Protein AF-0000000076350032 (afdb_homodimer)

Foldseek 3Di:
DPAFPFQEEEEDWWFKEKEWEDADPDDDPDDDDDTPDIDMDTFTLSLLLQVQLVQQPTRYEYEYEAEPDPGSVVRVVVCVVSVRHYDYDYDPQHGWYWYWYAHQQQDIDIDTGLSDDLQAADDCVVCVVNLLRYQEYEYELSNRHLPCLVVNVVSPHAYEYELEADLLDPVSSLSRLQRHQEYEYACVNQVVPVLVSQCCSQVRHNYQKYKHQYPQQAIWIDGPPDDDIDGDGAFDAPARFGHQASLQSQLVNQLVVCVVVVDDNVLSSLLSRHQSSPQRRDPDHNPDGQYNVRSVVSSVVRVVVVVD/DPAFPFQEEEEDWWFKEKEWEDADPDDDPDDDDDTPDIDMDTFTLSLLLQVQLVQQPTRYEYEYEAEPDPGSVVRVVVCVVSVRHYDYDYDPQHGWYWYWYAHQQQDIDIDTGLSDDLQAADDCVVCVVNLLRYQEYEYELSNRHLPCLVVNVVSPHAYEYELEADLLDPVSSLSRLQRHQEYEYACVNQVVPVLVSQVCSVVRHNYQKYKHQYPQQAIWIDGPPDDDIDGDGAFDAPARFGHQASLQSQLVNQLVVCVVVVDDNVLSSLLSRHQSSPQRRDPDHNPDGQYNVRSVVSSVVRVVVVVD

Organism: Streptomyces venezuelae (NCBI:txid54571)

Solvent-accessible surface area (backbone atoms only — not comparable to full-atom values): 31261 Å² total; per-residue (Å²): 127,81,75,57,73,20,53,31,31,31,34,29,34,56,30,35,29,36,44,38,52,38,87,48,96,59,74,70,83,77,50,57,44,82,36,60,73,65,49,77,31,59,21,51,60,26,40,28,32,41,50,30,35,40,43,50,67,42,46,44,37,36,38,35,66,32,11,91,44,74,64,27,50,50,42,54,52,50,31,61,74,71,66,51,51,68,49,69,46,77,32,96,68,42,50,25,37,31,42,31,42,29,20,74,78,14,50,62,38,31,44,32,13,67,62,63,60,82,81,45,61,66,52,64,86,67,49,46,73,57,54,72,25,25,49,27,36,37,44,35,83,71,44,35,57,69,81,45,58,64,57,37,56,73,72,67,35,50,35,30,37,53,52,42,66,47,60,76,67,56,63,76,54,47,54,55,42,34,69,19,38,33,34,34,30,32,34,82,50,24,64,96,43,42,71,61,43,53,47,47,35,40,74,75,23,60,18,50,32,36,37,29,41,41,69,85,66,12,31,35,38,36,44,63,89,58,91,59,76,42,77,42,74,43,49,81,53,92,51,68,57,46,17,45,49,48,15,66,27,26,18,53,32,35,20,48,56,36,44,75,71,65,49,56,68,70,57,14,49,47,36,8,32,46,37,15,31,57,27,13,42,33,70,58,40,65,71,59,71,68,31,48,70,55,46,56,52,50,44,53,53,52,56,52,58,72,75,99,126,83,76,58,72,19,54,31,32,31,35,28,34,55,29,36,31,36,41,39,52,39,88,49,95,58,74,69,82,76,52,56,44,81,35,58,73,65,49,76,31,62,21,51,62,27,41,30,32,41,50,30,35,40,43,50,68,42,47,44,38,35,39,34,67,31,10,91,45,73,64,26,50,52,42,53,52,50,30,61,74,71,67,51,50,69,49,70,46,77,32,96,68,42,50,26,37,31,42,32,42,29,21,77,78,15,50,62,38,32,44,33,13,67,60,63,60,82,81,45,60,67,53,65,85,66,50,46,73,56,55,73,25,25,48,28,36,37,44,36,82,71,43,37,56,69,81,44,58,65,57,38,57,73,72,67,36,50,35,30,36,54,52,44,65,45,61,77,66,55,63,75,54,46,56,54,43,34,71,17,38,33,35,34,31,32,34,82,50,24,63,96,42,42,72,61,44,54,48,47,36,40,73,74,24,60,20,50,32,37,38,30,39,40,70,86,64,12,31,36,39,36,45,63,90,58,93,60,76,43,78,42,75,44,51,80,54,93,51,68,58,45,18,46,50,49,15,67,28,27,19,52,33,35,20,48,54,34,43,75,71,67,50,55,67,70,58,14,49,46,36,9,32,47,36,16,31,56,28,12,41,34,71,58,40,67,72,59,70,67,31,49,70,54,47,56,52,49,44,54,52,52,54,52,58,70,76,99

InterPro domains:
  IPR011611 Carbohydrate kinase PfkB [PF00294] (48-149)
  IPR011611 Carbohydrate kinase PfkB [PF00294] (190-287)
  IPR029056 Ribokinase-like [G3DSA:3.40.1190.20] (3-293)
  IPR029056 Ribokinase-like [SSF53613] (6-289)
  IPR050306 PfkB Carbohydrate Kinase [PTHR43085] (48-288)

Sequence (616 aa):
MSEPEYDVLVVGGAGVDTIVRVEALQLPPGDSVFVPPVYDYVAHTGNGVALGWHALGLSTKFIDFLGDDAQGRSVLDAYAERGLDFSHVVSPHGTPRGVNLVDPQGRRFSFYDGRHPADLRLPRDFYLPYLERARHVHLSITGVNRDMYDDIRRLGATCSTDLHDWDGHNPHHRTYALASDHVFLSAAAIHDRLDEVLHSVLDEGRARLVVATDGADGCHVLVRGDTKVRHFPAARPERPVVDSNGAGDAFVTAFLHSLFEGRPVEECVLAGSVSGAFACGSAGTHTEFIDLPGLRGACVRASAAATGMSEPEYDVLVVGGAGVDTIVRVEALQLPPGDSVFVPPVYDYVAHTGNGVALGWHALGLSTKFIDFLGDDAQGRSVLDAYAERGLDFSHVVSPHGTPRGVNLVDPQGRRFSFYDGRHPADLRLPRDFYLPYLERARHVHLSITGVNRDMYDDIRRLGATCSTDLHDWDGHNPHHRTYALASDHVFLSAAAIHDRLDEVLHSVLDEGRARLVVATDGADGCHVLVRGDTKVRHFPAARPERPVVDSNGAGDAFVTAFLHSLFEGRPVEECVLAGSVSGAFACGSAGTHTEFIDLPGLRGACVRASAAATG

Nearest PDB structures (foldseek):
  6wb7-assembly2_C  TM=9.678E-01  e=1.049E-37  Actinoplanes sp. SE50/110
  6wb4-assembly1_A  TM=9.325E-01  e=7.424E-37  uncultured bacterium
  7agk-assembly2_B  TM=8.472E-01  e=4.800E-22  Escherichia coli K-12
  7vva-assembly1_A  TM=8.141E-01  e=5.981E-18  Escherichia coli
  3ry7-assembly1_A-2  TM=7.702E-01  e=6.346E-18  Staphylococcus aureus subsp. aureus COL

Secondary structure (DSSP, 8-state):
----SEEEEEES--EEEEEEE-SSSSPPSSSEEE-SPPEEEEESHHHHHHHHHHHTT--EEEEEEEESSHHHHHHHHHHHHHT-EEEEEEETT---EEEEEE-TTS-EEEEEE--S-TT----HHHHHHHHTTEEEEEE-TTSTTGGGHHHHHHHT-EEEEE-TT--S--HHHHHHHHH-SEEEEEGGGTGGGHHHHHHHHHHHS--SEEEEE-GGG-EEEEETT-SSPEEEPPPPPSS-----TTHHHHHHHHHHHHHHTT--HHHHHHHHHHHHHHHTTSSSSSS----HHHHHHHHHHHHHHHH-/----SEEEEEES--EEEEEEE-SSSSPPSSSEEE-SPPEEEEESHHHHHHHHHHHTT--EEEEEEEESSHHHHHHHHHHHHHT-EEEEEEETT---EEEEEE-TTS-EEEEEE--S-TT----HHHHHHHHTTEEEEEE-TTSTTGGGHHHHHHHT-EEEEE-TT--S--HHHHHHHHH-SEEEEEGGGTGGGHHHHHHHHHHHS--SEEEEE-GGG-EEEEETT-SSPEEEPPPPPSS-----TTHHHHHHHHHHHHHHTT--HHHHHHHHHHHHHHHTTSSSSSS----HHHHHHHHHHHHHHHH-

Structure (mmCIF, N/CA/C/O backbone):
data_AF-0000000076350032-model_v1
#
loop_
_entity.id
_entity.type
_entity.pdbx_description
1 polymer 'Carbohydrate kinase family protein'
#
loop_
_atom_site.group_PDB
_atom_site.id
_atom_site.type_symbol
_atom_site.label_atom_id
_atom_site.label_alt_id
_atom_site.label_comp_id
_atom_site.label_asym_id
_atom_site.label_entity_id
_atom_site.label_seq_id
_atom_site.pdbx_PDB_ins_code
_atom_site.Cartn_x
_atom_site.Cartn_y
_atom_site.Cartn_z
_atom_site.occupancy
_atom_site.B_iso_or_equiv
_atom_site.auth_seq_id
_atom_site.auth_comp_id
_atom_site.auth_asym_id
_atom_site.auth_atom_id
_atom_site.pdbx_PDB_model_num
ATOM 1 N N . MET A 1 1 ? -3.062 47.875 -1.278 1 42.97 1 MET A N 1
ATOM 2 C CA . MET A 1 1 ? -2.68 46.469 -1.348 1 42.97 1 MET A CA 1
ATOM 3 C C . MET A 1 1 ? -3.879 45.594 -1.698 1 42.97 1 MET A C 1
ATOM 5 O O . MET A 1 1 ? -4.969 45.781 -1.156 1 42.97 1 MET A O 1
ATOM 9 N N . SER A 1 2 ? -3.977 45.094 -2.951 1 55.66 2 SER A N 1
ATOM 10 C CA . SER A 1 2 ? -5.16 44.375 -3.414 1 55.66 2 SER A CA 1
ATOM 11 C C . SER A 1 2 ? -5.641 43.375 -2.373 1 55.66 2 SER A C 1
ATOM 13 O O . SER A 1 2 ? -4.844 42.875 -1.574 1 55.66 2 SER A O 1
ATOM 15 N N . GLU A 1 3 ? -6.875 43.406 -1.961 1 71.69 3 GLU A N 1
ATOM 16 C CA . GLU A 1 3 ? -7.527 42.531 -0.976 1 71.69 3 GLU A CA 1
ATOM 17 C C . GLU A 1 3 ? -7.152 41.062 -1.181 1 71.69 3 GLU A C 1
ATOM 19 O O . GLU A 1 3 ? -7.129 40.594 -2.312 1 71.69 3 GLU A O 1
ATOM 24 N N . PRO A 1 4 ? -6.605 40.438 -0.121 1 85.62 4 PRO A N 1
ATOM 25 C CA . PRO A 1 4 ? -6.25 39.031 -0.249 1 85.62 4 PRO A CA 1
ATOM 26 C C . PRO A 1 4 ? -7.383 38.188 -0.827 1 85.62 4 PRO A C 1
ATOM 28 O O . PRO A 1 4 ? -8.547 38.375 -0.465 1 85.62 4 PRO A O 1
ATOM 31 N N . GLU A 1 5 ? -7.035 37.531 -1.809 1 90.62 5 GLU A N 1
ATOM 32 C CA . GLU A 1 5 ? -7.973 36.594 -2.461 1 90.62 5 GLU A CA 1
ATOM 33 C C . GLU A 1 5 ? -8.164 35.344 -1.643 1 90.62 5 GLU A C 1
ATOM 35 O O . GLU A 1 5 ? -9.25 34.75 -1.619 1 90.62 5 GLU A O 1
ATOM 40 N N . TYR A 1 6 ? -7.141 34.906 -0.943 1 97.5 6 TYR A N 1
ATOM 41 C CA . TYR A 1 6 ? -7.172 33.688 -0.174 1 97.5 6 TYR A CA 1
ATOM 42 C C . TYR A 1 6 ? -7.062 33.969 1.319 1 97.5 6 TYR A C 1
ATOM 44 O O . TYR A 1 6 ? -6.203 34.719 1.752 1 97.5 6 TYR A O 1
ATOM 52 N N . ASP A 1 7 ? -7.941 33.344 2.029 1 98.19 7 ASP A N 1
ATOM 53 C CA . ASP A 1 7 ? -7.758 33.344 3.477 1 98.19 7 ASP A CA 1
ATOM 54 C C . ASP A 1 7 ? -6.488 32.594 3.877 1 98.19 7 ASP A C 1
ATOM 56 O O . ASP A 1 7 ? -5.738 33.062 4.742 1 98.19 7 ASP A O 1
ATOM 60 N N . VAL A 1 8 ? -6.32 31.469 3.195 1 98.62 8 VAL A N 1
ATOM 61 C CA . VAL A 1 8 ? -5.176 30.641 3.566 1 98.62 8 VAL A CA 1
ATOM 62 C C . VAL A 1 8 ? -4.527 30.062 2.311 1 98.62 8 VAL A C 1
ATOM 64 O O . VAL A 1 8 ? -5.219 29.703 1.352 1 98.62 8 VAL A O 1
ATOM 67 N N . LEU A 1 9 ? -3.234 30.016 2.307 1 98.88 9 LEU A N 1
ATOM 68 C CA . LEU A 1 9 ? -2.393 29.297 1.36 1 98.88 9 LEU A CA 1
ATOM 69 C C . LEU A 1 9 ? -1.697 28.125 2.041 1 98.88 9 LEU A C 1
ATOM 71 O O . LEU A 1 9 ? -0.958 28.312 3.01 1 98.88 9 LEU A O 1
ATOM 75 N N . VAL A 1 10 ? -2 26.922 1.599 1 98.94 10 VAL A N 1
ATOM 76 C CA . VAL A 1 10 ? -1.334 25.719 2.092 1 98.94 10 VAL A CA 1
ATOM 77 C C . VAL A 1 10 ? -0.227 25.312 1.125 1 98.94 10 VAL A C 1
ATOM 79 O O . VAL A 1 10 ? -0.437 25.281 -0.09 1 98.94 10 VAL A O 1
ATOM 82 N N . VAL A 1 11 ? 0.962 25.031 1.682 1 98.94 11 VAL A N 1
ATOM 83 C CA . VAL A 1 11 ? 2.092 24.734 0.804 1 98.94 11 VAL A CA 1
ATOM 84 C C . VAL A 1 11 ? 2.73 23.406 1.201 1 98.94 11 VAL A C 1
ATOM 86 O O . VAL A 1 11 ? 3.291 23.281 2.293 1 98.94 11 VAL A O 1
ATOM 89 N N . GLY A 1 12 ? 2.648 22.469 0.311 1 98.56 12 GLY A N 1
ATOM 90 C CA . GLY A 1 12 ? 3.279 21.172 0.505 1 98.56 12 GLY A CA 1
ATOM 91 C C . GLY A 1 12 ? 2.389 20.172 1.224 1 98.56 12 GLY A C 1
ATOM 92 O O . GLY A 1 12 ? 1.468 20.562 1.943 1 98.56 12 GLY A O 1
ATOM 93 N N . GLY A 1 13 ? 2.699 18.844 1.032 1 98 13 GLY A N 1
ATOM 94 C CA . GLY A 1 13 ? 2.051 17.781 1.8 1 98 13 GLY A CA 1
ATOM 95 C C . GLY A 1 13 ? 0.917 17.109 1.051 1 98 13 GLY A C 1
ATOM 96 O O . GLY A 1 13 ? -0.113 16.781 1.642 1 98 13 GLY A O 1
ATOM 97 N N . ALA A 1 14 ? 1.017 17.078 -0.246 1 98.12 14 ALA A N 1
ATOM 98 C CA . ALA A 1 14 ? 0.085 16.297 -1.049 1 98.12 14 ALA A CA 1
ATOM 99 C C . ALA A 1 14 ? 0.644 14.906 -1.33 1 98.12 14 ALA A C 1
ATOM 101 O O . ALA A 1 14 ? 1.842 14.75 -1.579 1 98.12 14 ALA A O 1
ATOM 102 N N . GLY A 1 15 ? -0.193 13.938 -1.262 1 97.75 15 GLY A N 1
ATOM 103 C CA . GLY A 1 15 ? 0.206 12.57 -1.568 1 97.75 15 GLY A CA 1
ATOM 104 C C . GLY A 1 15 ? -0.932 11.57 -1.451 1 97.75 15 GLY A C 1
ATOM 105 O O . GLY A 1 15 ? -2.1 11.961 -1.383 1 97.75 15 GLY A O 1
ATOM 106 N N . VAL A 1 16 ? -0.601 10.336 -1.539 1 97.31 16 VAL A N 1
ATOM 107 C CA . VAL A 1 16 ? -1.582 9.258 -1.495 1 97.31 16 VAL A CA 1
ATOM 108 C C . VAL A 1 16 ? -1.171 8.227 -0.445 1 97.31 16 VAL A C 1
ATOM 110 O O . VAL A 1 16 ? -0.004 7.832 -0.375 1 97.31 16 VAL A O 1
ATOM 113 N N . ASP A 1 17 ? -2.115 7.863 0.375 1 96.12 17 ASP A N 1
ATOM 114 C CA . ASP A 1 17 ? -1.909 6.812 1.369 1 96.12 17 ASP A CA 1
ATOM 115 C C . ASP A 1 17 ? -2.619 5.523 0.963 1 96.12 17 ASP A C 1
ATOM 117 O O . ASP A 1 17 ? -3.748 5.559 0.469 1 96.12 17 ASP A O 1
ATOM 121 N N . THR A 1 18 ? -1.939 4.453 1.062 1 96.81 18 THR A N 1
ATOM 122 C CA . THR A 1 18 ? -2.549 3.129 1.051 1 96.81 18 THR A CA 1
ATOM 123 C C . THR A 1 18 ? -2.793 2.633 2.473 1 96.81 18 THR A C 1
ATOM 125 O O . THR A 1 18 ? -1.854 2.516 3.266 1 96.81 18 THR A O 1
ATOM 128 N N . ILE A 1 19 ? -4.035 2.34 2.803 1 95.56 19 ILE A N 1
ATOM 129 C CA . ILE A 1 19 ? -4.379 1.984 4.176 1 95.56 19 ILE A CA 1
ATOM 130 C C . ILE A 1 19 ? -4.609 0.479 4.273 1 95.56 19 ILE A C 1
ATOM 132 O O . ILE A 1 19 ? -5.41 -0.083 3.523 1 95.56 19 ILE A O 1
ATOM 136 N N . VAL A 1 20 ? -3.932 -0.155 5.141 1 97.06 20 VAL A N 1
ATOM 137 C CA . VAL A 1 20 ? -4.062 -1.579 5.43 1 97.06 20 VAL A CA 1
ATOM 138 C C . VAL A 1 20 ? -4.586 -1.771 6.852 1 97.06 20 VAL A C 1
ATOM 140 O O . VAL A 1 20 ? -3.893 -1.458 7.824 1 97.06 20 VAL A O 1
ATOM 143 N N . ARG A 1 21 ? -5.77 -2.275 6.992 1 95.62 21 ARG A N 1
ATOM 144 C CA . ARG A 1 21 ? -6.293 -2.6 8.32 1 95.62 21 ARG A CA 1
ATOM 145 C C . ARG A 1 21 ? -5.738 -3.932 8.812 1 95.62 21 ARG A C 1
ATOM 147 O O . ARG A 1 21 ? -5.801 -4.938 8.102 1 95.62 21 ARG A O 1
ATOM 154 N N . VAL A 1 22 ? -5.172 -3.908 9.961 1 96.38 22 VAL A N 1
ATOM 155 C CA . VAL A 1 22 ? -4.527 -5.086 10.523 1 96.38 22 VAL A CA 1
ATOM 156 C C . VAL A 1 22 ? -5.094 -5.375 11.914 1 96.38 22 VAL A C 1
ATOM 158 O O . VAL A 1 22 ? -5.727 -4.508 12.523 1 96.38 22 VAL A O 1
ATOM 161 N N . GLU A 1 23 ? -4.902 -6.539 12.43 1 95.25 23 GLU A N 1
ATOM 162 C CA . GLU A 1 23 ? -5.402 -6.922 13.742 1 95.25 23 GLU A CA 1
ATOM 163 C C . GLU A 1 23 ? -4.586 -6.266 14.859 1 95.25 23 GLU A C 1
ATOM 165 O O . GLU A 1 23 ? -5.121 -5.961 15.93 1 95.25 23 GLU A O 1
ATOM 170 N N . ALA A 1 24 ? -3.305 -6.105 14.617 1 94.56 24 ALA A N 1
ATOM 171 C CA . ALA A 1 24 ? -2.371 -5.457 15.539 1 94.56 24 ALA A CA 1
ATOM 172 C C . ALA A 1 24 ? -1.206 -4.828 14.781 1 94.56 24 ALA A C 1
ATOM 174 O O . ALA A 1 24 ? -0.886 -5.242 13.664 1 94.56 24 ALA A O 1
ATOM 175 N N . LEU A 1 25 ? -0.602 -3.879 15.336 1 93.25 25 LEU A N 1
ATOM 176 C CA . LEU A 1 25 ? 0.567 -3.254 14.727 1 93.25 25 LEU A CA 1
ATOM 177 C C . LEU A 1 25 ? 1.82 -4.09 14.977 1 93.25 25 LEU A C 1
ATOM 179 O O . LEU A 1 25 ? 2.744 -3.641 15.656 1 93.25 25 LEU A O 1
ATOM 183 N N . GLN A 1 26 ? 1.777 -5.172 14.469 1 92.31 26 GLN A N 1
ATOM 184 C CA . GLN A 1 26 ? 2.877 -6.129 14.477 1 92.31 26 GLN A CA 1
ATOM 185 C C . GLN A 1 26 ? 2.824 -7.031 13.242 1 92.31 26 GLN A C 1
ATOM 187 O O . GLN A 1 26 ? 1.757 -7.234 12.664 1 92.31 26 GLN A O 1
ATOM 192 N N . LEU A 1 27 ? 3.932 -7.469 12.781 1 90.81 27 LEU A N 1
ATOM 193 C CA . LEU A 1 27 ? 3.934 -8.469 11.727 1 90.81 27 LEU A CA 1
ATOM 194 C C . LEU A 1 27 ? 3.699 -9.867 12.297 1 90.81 27 LEU A C 1
ATOM 196 O O . LEU A 1 27 ? 4.445 -10.32 13.172 1 90.81 27 LEU A O 1
ATOM 200 N N . PRO A 1 28 ? 2.641 -10.477 11.891 1 86.94 28 PRO A N 1
ATOM 201 C CA . PRO A 1 28 ? 2.43 -11.852 12.359 1 86.94 28 PRO A CA 1
ATOM 202 C C . PRO A 1 28 ? 3.457 -12.828 11.805 1 86.94 28 PRO A C 1
ATOM 204 O O . PRO A 1 28 ? 4.199 -12.492 10.875 1 86.94 28 PRO A O 1
ATOM 207 N N . PRO A 1 29 ? 3.535 -14 12.461 1 82.19 29 PRO A N 1
ATOM 208 C CA . PRO A 1 29 ? 4.41 -15.023 11.883 1 82.19 29 PRO A CA 1
ATOM 209 C C . PRO A 1 29 ? 3.963 -15.469 10.492 1 82.19 29 PRO A C 1
ATOM 211 O O . PRO A 1 29 ? 2.795 -15.297 10.133 1 82.19 29 PRO A O 1
ATOM 214 N N . GLY A 1 30 ? 4.918 -15.977 9.727 1 81.56 30 GLY A N 1
ATOM 215 C CA . GLY A 1 30 ? 4.598 -16.422 8.383 1 81.56 30 GLY A CA 1
ATOM 216 C C . GLY A 1 30 ? 4.996 -15.414 7.312 1 81.56 30 GLY A C 1
ATOM 217 O O . GLY A 1 30 ? 5.797 -14.516 7.57 1 81.56 30 GLY A O 1
ATOM 218 N N . ASP A 1 31 ? 4.523 -15.672 6.125 1 82.94 31 ASP A N 1
ATOM 219 C CA . ASP A 1 31 ? 4.957 -14.844 5.004 1 82.94 31 ASP A CA 1
ATOM 220 C C . ASP A 1 31 ? 3.801 -14 4.465 1 82.94 31 ASP A C 1
ATOM 222 O O . ASP A 1 31 ? 3.996 -13.164 3.582 1 82.94 31 ASP A O 1
ATOM 226 N N . SER A 1 32 ? 2.594 -14.273 5.039 1 88.75 32 SER A N 1
ATOM 227 C CA . SER A 1 32 ? 1.446 -13.516 4.547 1 88.75 32 SER A CA 1
ATOM 228 C C . SER A 1 32 ? 0.284 -13.57 5.531 1 88.75 32 SER A C 1
ATOM 230 O O . SER A 1 32 ? 0.212 -14.477 6.367 1 88.75 32 SER A O 1
ATOM 232 N N . VAL A 1 33 ? -0.547 -12.617 5.48 1 92.62 33 VAL A N 1
ATOM 233 C CA . VAL A 1 33 ? -1.813 -12.602 6.207 1 92.62 33 VAL A CA 1
ATOM 234 C C . VAL A 1 33 ? -2.906 -12 5.328 1 92.62 33 VAL A C 1
ATOM 236 O O . VAL A 1 33 ? -2.637 -11.125 4.508 1 92.62 33 VAL A O 1
ATOM 239 N N . PHE A 1 34 ? -4.09 -12.531 5.496 1 93.94 34 PHE A N 1
ATOM 240 C CA . PHE A 1 34 ? -5.238 -11.93 4.828 1 93.94 34 PHE A CA 1
ATOM 241 C C . PHE A 1 34 ? -5.715 -10.688 5.582 1 93.94 34 PHE A C 1
ATOM 243 O O . PHE A 1 34 ? -5.762 -10.688 6.812 1 93.94 34 PHE A O 1
ATOM 250 N N . VAL A 1 35 ? -6.008 -9.625 4.859 1 96.69 35 VAL A N 1
ATOM 251 C CA . VAL A 1 35 ? -6.5 -8.383 5.461 1 96.69 35 VAL A CA 1
ATOM 252 C C . VAL A 1 35 ? -7.785 -7.945 4.762 1 96.69 35 VAL A C 1
ATOM 254 O O . VAL A 1 35 ? -8.094 -8.414 3.662 1 96.69 35 VAL A O 1
ATOM 257 N N . PRO A 1 36 ? -8.57 -7.027 5.461 1 95.06 36 PRO A N 1
ATOM 258 C CA . PRO A 1 36 ? -9.719 -6.426 4.781 1 95.06 36 PRO A CA 1
ATOM 259 C C . PRO A 1 36 ? -9.32 -5.617 3.547 1 95.06 36 PRO A C 1
ATOM 261 O O . PRO A 1 36 ? -8.125 -5.418 3.297 1 95.06 36 PRO A O 1
ATOM 264 N N . PRO A 1 37 ? -10.281 -5.195 2.773 1 95.06 37 PRO A N 1
ATOM 265 C CA . PRO A 1 37 ? -9.992 -4.465 1.536 1 95.06 37 PRO A CA 1
ATOM 266 C C . PRO A 1 37 ? -9.016 -3.311 1.75 1 95.06 37 PRO A C 1
ATOM 268 O O . PRO A 1 37 ? -9.172 -2.535 2.699 1 95.06 37 PRO A O 1
ATOM 271 N N . VAL A 1 38 ? -8.047 -3.26 0.901 1 96.62 38 VAL A N 1
ATOM 272 C CA . VAL A 1 38 ? -7.031 -2.215 0.898 1 96.62 38 VAL A CA 1
ATOM 273 C C . VAL A 1 38 ? -7.445 -1.094 -0.053 1 96.62 38 VAL A C 1
ATOM 275 O O . VAL A 1 38 ? -7.801 -1.349 -1.206 1 96.62 38 VAL A O 1
ATOM 278 N N . TYR A 1 39 ? -7.387 0.168 0.419 1 93.94 39 TYR A N 1
ATOM 279 C CA . TYR A 1 39 ? -7.797 1.312 -0.386 1 93.94 39 TYR A CA 1
ATOM 280 C C . TYR A 1 39 ? -6.723 2.393 -0.391 1 93.94 39 TYR A C 1
ATOM 282 O O . TYR A 1 39 ? -5.945 2.51 0.561 1 93.94 39 TYR A O 1
ATOM 290 N N . ASP A 1 40 ? -6.699 3.131 -1.48 1 95.12 40 ASP A N 1
ATOM 291 C CA . ASP A 1 40 ? -5.883 4.336 -1.589 1 95.12 40 ASP A CA 1
ATOM 292 C C . ASP A 1 40 ? -6.711 5.59 -1.308 1 95.12 40 ASP A C 1
ATOM 294 O O . ASP A 1 40 ? -7.863 5.684 -1.73 1 95.12 40 ASP A O 1
ATOM 298 N N . TYR A 1 41 ? -6.105 6.504 -0.586 1 94.25 41 TYR A N 1
ATOM 299 C CA . TYR A 1 41 ? -6.738 7.777 -0.265 1 94.25 41 TYR A CA 1
ATOM 300 C C . TYR A 1 41 ? -5.801 8.945 -0.56 1 94.25 41 TYR A C 1
ATOM 302 O O . TYR A 1 41 ? -4.602 8.867 -0.281 1 94.25 41 TYR A O 1
ATOM 310 N N . VAL A 1 42 ? -6.355 9.961 -1.197 1 96.12 42 VAL A N 1
ATOM 311 C CA . VAL A 1 42 ? -5.605 11.211 -1.215 1 96.12 42 VAL A CA 1
ATOM 312 C C . VAL A 1 42 ? -5.359 11.688 0.215 1 96.12 42 VAL A C 1
ATOM 314 O O . VAL A 1 42 ? -6.285 11.734 1.028 1 96.12 42 VAL A O 1
ATOM 317 N N . ALA A 1 43 ? -4.082 12.016 0.465 1 95.31 43 ALA A N 1
ATOM 318 C CA . ALA A 1 43 ? -3.721 12.148 1.874 1 95.31 43 ALA A CA 1
ATOM 319 C C . ALA A 1 43 ? -2.547 13.102 2.055 1 95.31 43 ALA A C 1
ATOM 321 O O . ALA A 1 43 ? -2.363 14.031 1.259 1 95.31 43 ALA A O 1
ATOM 322 N N . HIS A 1 44 ? -1.934 12.977 3.264 1 95.94 44 HIS A N 1
ATOM 323 C CA . HIS A 1 44 ? -0.799 13.734 3.777 1 95.94 44 HIS A CA 1
ATOM 324 C C . HIS A 1 44 ? -1.246 15.086 4.34 1 95.94 44 HIS A C 1
ATOM 326 O O . HIS A 1 44 ? -2.389 15.5 4.133 1 95.94 44 HIS A O 1
ATOM 332 N N . THR A 1 45 ? -0.374 15.609 5.086 1 96.25 45 THR A N 1
ATOM 333 C CA . THR A 1 45 ? -0.729 16.688 6.004 1 96.25 45 THR A CA 1
ATOM 334 C C . THR A 1 45 ? -1.257 17.891 5.242 1 96.25 45 THR A C 1
ATOM 336 O O . THR A 1 45 ? -2.25 18.5 5.645 1 96.25 45 THR A O 1
ATOM 339 N N . GLY A 1 46 ? -0.669 18.281 4.105 1 98.06 46 GLY A N 1
ATOM 340 C CA . GLY A 1 46 ? -1.166 19.406 3.334 1 98.06 46 GLY A CA 1
ATOM 341 C C . GLY A 1 46 ? -2.586 19.219 2.836 1 98.06 46 GLY A C 1
ATOM 342 O O . GLY A 1 46 ? -3.393 20.141 2.861 1 98.06 46 GLY A O 1
ATOM 343 N N . ASN A 1 47 ? -2.865 18.016 2.363 1 97.81 47 ASN A N 1
ATOM 344 C CA . ASN A 1 47 ? -4.219 17.641 1.964 1 97.81 47 ASN A CA 1
ATOM 345 C C . ASN A 1 47 ? -5.207 17.797 3.115 1 97.81 47 ASN A C 1
ATOM 347 O O . ASN A 1 47 ? -6.27 18.406 2.949 1 97.81 47 ASN A O 1
ATOM 351 N N . GLY A 1 48 ? -4.852 17.328 4.258 1 97.06 48 GLY A N 1
ATOM 352 C CA . GLY A 1 48 ? -5.723 17.406 5.422 1 97.06 48 GLY A CA 1
ATOM 353 C C . GLY A 1 48 ? -6.012 18.828 5.859 1 97.06 48 GLY A C 1
ATOM 354 O O . GLY A 1 48 ? -7.164 19.172 6.113 1 97.06 48 GLY A O 1
ATOM 355 N N . VAL A 1 49 ? -5.004 19.594 5.91 1 98.31 49 VAL A N 1
ATOM 356 C CA . VAL A 1 49 ? -5.145 20.969 6.375 1 98.31 49 VAL A CA 1
ATOM 357 C C . VAL A 1 49 ? -5.914 21.781 5.344 1 98.31 49 VAL A C 1
ATOM 359 O O . VAL A 1 49 ? -6.812 22.547 5.695 1 98.31 49 VAL A O 1
ATOM 362 N N . ALA A 1 50 ? -5.609 21.594 4.055 1 98.62 50 ALA A N 1
ATOM 363 C CA . ALA A 1 50 ? -6.297 22.344 3.004 1 98.62 50 ALA A CA 1
ATOM 364 C C . ALA A 1 50 ? -7.793 22.031 2.998 1 98.62 50 ALA A C 1
ATOM 366 O O . ALA A 1 50 ? -8.625 22.938 2.996 1 98.62 50 ALA A O 1
ATOM 367 N N . LEU A 1 51 ? -8.117 20.812 3.055 1 97.94 51 LEU A N 1
ATOM 368 C CA . LEU A 1 51 ? -9.516 20.406 3.023 1 97.94 51 LEU A CA 1
ATOM 369 C C . LEU A 1 51 ? -10.219 20.781 4.324 1 97.94 51 LEU A C 1
ATOM 371 O O . LEU A 1 51 ? -11.414 21.094 4.324 1 97.94 51 LEU A O 1
ATOM 375 N N . GLY A 1 52 ? -9.461 20.688 5.434 1 98 52 GLY A N 1
ATOM 376 C CA . GLY A 1 52 ? -10.016 21.141 6.699 1 98 52 GLY A CA 1
ATOM 377 C C . GLY A 1 52 ? -10.5 22.578 6.672 1 98 52 GLY A C 1
ATOM 378 O O . GLY A 1 52 ? -11.641 22.859 7.039 1 98 52 GLY A O 1
ATOM 379 N N . TRP A 1 53 ? -9.648 23.469 6.227 1 98.31 53 TRP A N 1
ATOM 380 C CA . TRP A 1 53 ? -10.023 24.875 6.141 1 98.31 53 TRP A CA 1
ATOM 381 C C . TRP A 1 53 ? -11.102 25.094 5.082 1 98.31 53 TRP A C 1
ATOM 383 O O . TRP A 1 53 ? -12.016 25.891 5.273 1 98.31 53 TRP A O 1
ATOM 393 N N . HIS A 1 54 ? -10.938 24.375 3.973 1 98.12 54 HIS A N 1
ATOM 394 C CA . HIS A 1 54 ? -11.969 24.438 2.938 1 98.12 54 HIS A CA 1
ATOM 395 C C . HIS A 1 54 ? -13.336 24.078 3.496 1 98.12 54 HIS A C 1
ATOM 397 O O . HIS A 1 54 ? -14.328 24.766 3.221 1 98.12 54 HIS A O 1
ATOM 403 N N . ALA A 1 55 ? -13.422 23.094 4.281 1 97.5 55 ALA A N 1
ATOM 404 C CA . ALA A 1 55 ? -14.672 22.625 4.883 1 97.5 55 ALA A CA 1
ATOM 405 C C . ALA A 1 55 ? -15.219 23.641 5.879 1 97.5 55 ALA A C 1
ATOM 407 O O . ALA A 1 55 ? -16.422 23.766 6.062 1 97.5 55 ALA A O 1
ATOM 408 N N . LEU A 1 56 ? -14.328 24.375 6.508 1 98.19 56 LEU A N 1
ATOM 409 C CA . LEU A 1 56 ? -14.727 25.375 7.492 1 98.19 56 LEU A CA 1
ATOM 410 C C . LEU A 1 56 ? -15.133 26.672 6.809 1 98.19 56 LEU A C 1
ATOM 412 O O . LEU A 1 56 ? -15.477 27.656 7.48 1 98.19 56 LEU A O 1
ATOM 416 N N . GLY A 1 57 ? -14.984 26.75 5.469 1 97.62 57 GLY A N 1
ATOM 417 C CA . GLY A 1 57 ? -15.547 27.859 4.711 1 97.62 57 GLY A CA 1
ATOM 418 C C . GLY A 1 57 ? -14.516 28.891 4.32 1 97.62 57 GLY A C 1
ATOM 419 O O . GLY A 1 57 ? -14.867 29.953 3.812 1 97.62 57 GLY A O 1
ATOM 420 N N . LEU A 1 58 ? -13.281 28.609 4.527 1 98.06 58 LEU A N 1
ATOM 421 C CA . LEU A 1 58 ? -12.25 29.562 4.16 1 98.06 58 LEU A CA 1
ATOM 422 C C . LEU A 1 58 ? -11.867 29.422 2.691 1 98.06 58 LEU A C 1
ATOM 424 O O . LEU A 1 58 ? -11.789 28.312 2.174 1 98.06 58 LEU A O 1
ATOM 428 N N . SER A 1 59 ? -11.641 30.547 2.027 1 98.31 59 SER A N 1
ATOM 429 C CA . SER A 1 59 ? -11.016 30.484 0.708 1 98.31 59 SER A CA 1
ATOM 430 C C . SER A 1 59 ? -9.602 29.938 0.788 1 98.31 59 SER A C 1
ATOM 432 O O . SER A 1 59 ? -8.695 30.594 1.309 1 98.31 59 SER A O 1
ATOM 434 N N . THR A 1 60 ? -9.414 28.719 0.241 1 98.62 60 THR A N 1
ATOM 435 C CA . THR A 1 60 ? -8.18 27.969 0.439 1 98.62 60 THR A CA 1
ATOM 436 C C . THR A 1 60 ? -7.492 27.703 -0.896 1 98.62 60 THR A C 1
ATOM 438 O O . THR A 1 60 ? -8.102 27.156 -1.813 1 98.62 60 THR A O 1
ATOM 441 N N . LYS A 1 61 ? -6.262 28.156 -1.019 1 98.88 61 LYS A N 1
ATOM 442 C CA . LYS A 1 61 ? -5.371 27.781 -2.111 1 98.88 61 LYS A CA 1
ATOM 443 C C . LYS A 1 61 ? -4.32 26.781 -1.646 1 98.88 61 LYS A C 1
ATOM 445 O O . LYS A 1 61 ? -3.707 26.969 -0.593 1 98.88 61 LYS A O 1
ATOM 450 N N . PHE A 1 62 ? -4.191 25.656 -2.348 1 98.88 62 PHE A N 1
ATOM 451 C CA . PHE A 1 62 ? -3.207 24.625 -2.055 1 98.88 62 PHE A CA 1
ATOM 452 C C . PHE A 1 62 ? -2.207 24.484 -3.197 1 98.88 62 PHE A C 1
ATOM 454 O O . PHE A 1 62 ? -2.596 24.453 -4.367 1 98.88 62 PHE A O 1
ATOM 461 N N . ILE A 1 63 ? -0.88 24.547 -2.861 1 98.94 63 ILE A N 1
ATOM 462 C CA . ILE A 1 63 ? 0.129 24.375 -3.902 1 98.94 63 ILE A CA 1
ATOM 463 C C . ILE A 1 63 ? 1.161 23.344 -3.461 1 98.94 63 ILE A C 1
ATOM 465 O O . ILE A 1 63 ? 1.457 23.219 -2.27 1 98.94 63 ILE A O 1
ATOM 469 N N . ASP A 1 64 ? 1.678 22.625 -4.426 1 98.81 64 ASP A N 1
ATOM 470 C CA . ASP A 1 64 ? 2.684 21.609 -4.137 1 98.81 64 ASP A CA 1
ATOM 471 C C . ASP A 1 64 ? 3.336 21.094 -5.418 1 98.81 64 ASP A C 1
ATOM 473 O O . ASP A 1 64 ? 3.051 21.594 -6.508 1 98.81 64 ASP A O 1
ATOM 477 N N . PHE A 1 65 ? 4.32 20.203 -5.203 1 98.69 65 PHE A N 1
ATOM 478 C CA . PHE A 1 65 ? 4.77 19.312 -6.266 1 98.69 65 PHE A CA 1
ATOM 479 C C . PHE A 1 65 ? 3.836 18.109 -6.398 1 98.69 65 PHE A C 1
ATOM 481 O O . PHE A 1 65 ? 3.295 17.625 -5.402 1 98.69 65 PHE A O 1
ATOM 488 N N . LEU A 1 66 ? 3.658 17.672 -7.57 1 98.06 66 LEU A N 1
ATOM 489 C CA . LEU A 1 66 ? 2.912 16.453 -7.84 1 98.06 66 LEU A CA 1
ATOM 490 C C . LEU A 1 66 ? 3.508 15.695 -9.031 1 98.06 66 LEU A C 1
ATOM 492 O O . LEU A 1 66 ? 3.93 16.312 -10.008 1 98.06 66 LEU A O 1
ATOM 496 N N . GLY A 1 67 ? 3.582 14.391 -8.914 1 97.75 67 GLY A N 1
ATOM 497 C CA . GLY A 1 67 ? 4.074 13.609 -10.039 1 97.75 67 GLY A CA 1
ATOM 498 C C . GLY A 1 67 ? 3.072 13.492 -11.172 1 97.75 67 GLY A C 1
ATOM 499 O O . GLY A 1 67 ? 1.876 13.719 -10.969 1 97.75 67 GLY A O 1
ATOM 500 N N . ASP A 1 68 ? 3.592 13.219 -12.352 1 96.5 68 ASP A N 1
ATOM 501 C CA . ASP A 1 68 ? 2.754 12.797 -13.477 1 96.5 68 ASP A CA 1
ATOM 502 C C . ASP A 1 68 ? 2.568 11.281 -13.492 1 96.5 68 ASP A C 1
ATOM 504 O O . ASP A 1 68 ? 3.119 10.594 -14.352 1 96.5 68 ASP A O 1
ATOM 508 N N . ASP A 1 69 ? 1.836 10.797 -12.602 1 93.94 69 ASP A N 1
ATOM 509 C CA . ASP A 1 69 ? 1.584 9.375 -12.398 1 93.94 69 ASP A CA 1
ATOM 510 C C . ASP A 1 69 ? 0.151 9.133 -11.93 1 93.94 69 ASP A C 1
ATOM 512 O O . ASP A 1 69 ? -0.653 10.062 -11.867 1 93.94 69 ASP A O 1
ATOM 516 N N . ALA A 1 70 ? -0.181 7.863 -11.766 1 91.31 70 ALA A N 1
ATOM 517 C CA . ALA A 1 70 ? -1.544 7.496 -11.391 1 91.31 70 ALA A CA 1
ATOM 518 C C . ALA A 1 70 ? -1.951 8.164 -10.086 1 91.31 70 ALA A C 1
ATOM 520 O O . ALA A 1 70 ? -3.1 8.586 -9.93 1 91.31 70 ALA A O 1
ATOM 521 N N . GLN A 1 71 ? -1.031 8.227 -9.133 1 95.38 71 GLN A N 1
ATOM 522 C CA . GLN A 1 71 ? -1.31 8.867 -7.855 1 95.38 71 GLN A CA 1
ATOM 523 C C . GLN A 1 71 ? -1.576 10.359 -8.031 1 95.38 71 GLN A C 1
ATOM 525 O O . GLN A 1 71 ? -2.506 10.906 -7.434 1 95.38 71 GLN A O 1
ATOM 530 N N . GLY A 1 72 ? -0.689 10.984 -8.82 1 96.81 72 GLY A N 1
ATOM 531 C CA . GLY A 1 72 ? -0.922 12.391 -9.117 1 96.81 72 GLY A CA 1
ATOM 532 C C . GLY A 1 72 ? -2.285 12.648 -9.734 1 96.81 72 GLY A C 1
ATOM 533 O O . GLY A 1 72 ? -2.975 13.594 -9.344 1 96.81 72 GLY A O 1
ATOM 534 N N . ARG A 1 73 ? -2.727 11.828 -10.672 1 94.94 73 ARG A N 1
ATOM 535 C CA . ARG A 1 73 ? -4.035 11.961 -11.297 1 94.94 73 ARG A CA 1
ATOM 536 C C . ARG A 1 73 ? -5.156 11.812 -10.273 1 94.94 73 ARG A C 1
ATOM 538 O O . ARG A 1 73 ? -6.141 12.547 -10.312 1 94.94 73 ARG A O 1
ATOM 545 N N . SER A 1 74 ? -4.953 10.875 -9.375 1 94.44 74 SER A N 1
ATOM 546 C CA . SER A 1 74 ? -5.953 10.672 -8.336 1 94.44 74 SER A CA 1
ATOM 547 C C . SER A 1 74 ? -6.105 11.914 -7.465 1 94.44 74 SER A C 1
ATOM 549 O O . SER A 1 74 ? -7.215 12.258 -7.055 1 94.44 74 SER A O 1
ATOM 551 N N . VAL A 1 75 ? -5.051 12.547 -7.176 1 97.56 75 VAL A N 1
ATOM 552 C CA . VAL A 1 75 ? -5.059 13.758 -6.371 1 97.56 75 VAL A CA 1
ATOM 553 C C . VAL A 1 75 ? -5.809 14.867 -7.109 1 97.56 75 VAL A C 1
ATOM 555 O O . VAL A 1 75 ? -6.707 15.5 -6.547 1 97.56 75 VAL A O 1
ATOM 558 N N . LEU A 1 76 ? -5.477 15.016 -8.367 1 98.12 76 LEU A N 1
ATOM 559 C CA . LEU A 1 76 ? -6.102 16.062 -9.172 1 98.12 76 LEU A CA 1
ATOM 560 C C . LEU A 1 76 ? -7.602 15.82 -9.312 1 98.12 76 LEU A C 1
ATOM 562 O O . LEU A 1 76 ? -8.398 16.75 -9.172 1 98.12 76 LEU A O 1
ATOM 566 N N . ASP A 1 77 ? -7.973 14.594 -9.547 1 96.38 77 ASP A N 1
ATOM 567 C CA . ASP A 1 77 ? -9.383 14.25 -9.664 1 96.38 77 ASP A CA 1
ATOM 568 C C . ASP A 1 77 ? -10.133 14.531 -8.367 1 96.38 77 ASP A C 1
ATOM 570 O O . ASP A 1 77 ? -11.234 15.086 -8.391 1 96.38 77 ASP A O 1
ATOM 574 N N . ALA A 1 78 ? -9.555 14.203 -7.281 1 96.25 78 ALA A N 1
ATOM 575 C CA . ALA A 1 78 ? -10.188 14.391 -5.98 1 96.25 78 ALA A CA 1
ATOM 576 C C . ALA A 1 78 ? -10.398 15.875 -5.688 1 96.25 78 ALA A C 1
ATOM 578 O O . ALA A 1 78 ? -11.453 16.266 -5.188 1 96.25 78 ALA A O 1
ATOM 579 N N . TYR A 1 79 ? -9.391 16.641 -5.949 1 98 79 TYR A N 1
ATOM 580 C CA . TYR A 1 79 ? -9.492 18.062 -5.66 1 98 79 TYR A CA 1
ATOM 581 C C . TYR A 1 79 ? -10.523 18.734 -6.566 1 98 79 TYR A C 1
ATOM 583 O O . TYR A 1 79 ? -11.25 19.625 -6.133 1 98 79 TYR A O 1
ATOM 591 N N . ALA A 1 80 ? -10.539 18.281 -7.844 1 97.69 80 ALA A N 1
ATOM 592 C CA . ALA A 1 80 ? -11.562 18.781 -8.758 1 97.69 80 ALA A CA 1
ATOM 593 C C . ALA A 1 80 ? -12.969 18.469 -8.242 1 97.69 80 ALA A C 1
ATOM 595 O O . ALA A 1 80 ? -13.852 19.312 -8.258 1 97.69 80 ALA A O 1
ATOM 596 N N . GLU A 1 81 ? -13.133 17.312 -7.797 1 96.19 81 GLU A N 1
ATOM 597 C CA . GLU A 1 81 ? -14.422 16.875 -7.285 1 96.19 81 GLU A CA 1
ATOM 598 C C . GLU A 1 81 ? -14.828 17.672 -6.047 1 96.19 81 GLU A C 1
ATOM 600 O O . GLU A 1 81 ? -16 18 -5.879 1 96.19 81 GLU A O 1
ATOM 605 N N . ARG A 1 82 ? -13.898 18.031 -5.203 1 95.62 82 ARG A N 1
ATOM 606 C CA . ARG A 1 82 ? -14.172 18.688 -3.93 1 95.62 82 ARG A CA 1
ATOM 607 C C . ARG A 1 82 ? -14.203 20.203 -4.098 1 95.62 82 ARG A C 1
ATOM 609 O O . ARG A 1 82 ? -14.609 20.922 -3.189 1 95.62 82 ARG A O 1
ATOM 616 N N . GLY A 1 83 ? -13.672 20.672 -5.199 1 97.31 83 GLY A N 1
ATOM 617 C CA . GLY A 1 83 ? -13.609 22.094 -5.445 1 97.31 83 GLY A CA 1
ATOM 618 C C . GLY A 1 83 ? -12.469 22.781 -4.723 1 97.31 83 GLY A C 1
ATOM 619 O O . GLY A 1 83 ? -12.586 23.938 -4.312 1 97.31 83 GLY A O 1
ATOM 620 N N . LEU A 1 84 ? -11.461 22.031 -4.441 1 98.12 84 LEU A N 1
ATOM 621 C CA . LEU A 1 84 ? -10.281 22.609 -3.816 1 98.12 84 LEU A CA 1
ATOM 622 C C . LEU A 1 84 ? -9.375 23.266 -4.859 1 98.12 84 LEU A C 1
ATOM 624 O O .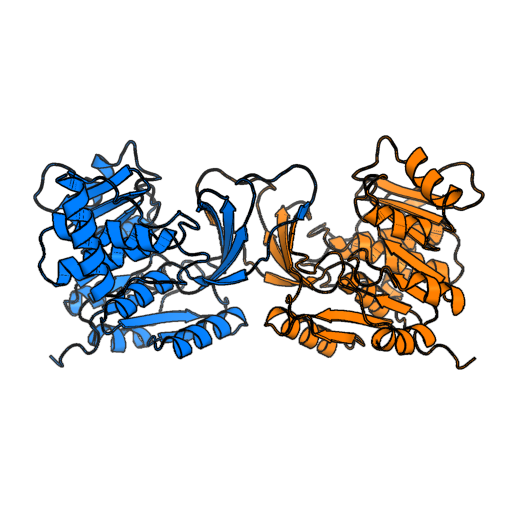 LEU A 1 84 ? -8.984 22.609 -5.832 1 98.12 84 LEU A O 1
ATOM 628 N N . ASP A 1 85 ? -9.062 24.516 -4.746 1 98.56 85 ASP A N 1
ATOM 629 C CA . ASP A 1 85 ? -8.172 25.25 -5.645 1 98.56 85 ASP A CA 1
ATOM 630 C C . ASP A 1 85 ? -6.723 24.812 -5.465 1 98.56 85 ASP A C 1
ATOM 632 O O . ASP A 1 85 ? -6.059 25.234 -4.508 1 98.56 85 ASP A O 1
ATOM 636 N N . PHE A 1 86 ? -6.285 23.969 -6.375 1 98.75 86 PHE A N 1
ATOM 637 C CA . PHE A 1 86 ? -4.957 23.375 -6.277 1 98.75 86 PHE A CA 1
ATOM 638 C C . PHE A 1 86 ? -4.129 23.688 -7.516 1 98.75 86 PHE A C 1
ATOM 640 O O . PHE A 1 86 ? -4.641 23.656 -8.641 1 98.75 86 PHE A O 1
ATOM 647 N N . SER A 1 87 ? -2.928 24.109 -7.312 1 98.81 87 SER A N 1
ATOM 648 C CA . SER A 1 87 ? -1.934 24.281 -8.367 1 98.81 87 SER A CA 1
ATOM 649 C C . SER A 1 87 ? -0.645 23.547 -8.039 1 98.81 87 SER A C 1
ATOM 651 O O . SER A 1 87 ? -0.273 23.406 -6.871 1 98.81 87 SER A O 1
ATOM 653 N N . HIS A 1 88 ? -0.01 23 -9.094 1 98.75 88 HIS A N 1
ATOM 654 C CA . HIS A 1 88 ? 1.18 22.219 -8.789 1 98.75 88 HIS A CA 1
ATOM 655 C C . HIS A 1 88 ? 2.248 22.391 -9.867 1 98.75 88 HIS A C 1
ATOM 657 O O . HIS A 1 88 ? 1.954 22.859 -10.969 1 98.75 88 HIS A O 1
ATOM 663 N N . VAL A 1 89 ? 3.461 22.156 -9.438 1 98.62 89 VAL A N 1
ATOM 664 C CA . VAL A 1 89 ? 4.586 21.922 -10.336 1 98.62 89 VAL A CA 1
ATOM 665 C C . VAL A 1 89 ? 4.793 20.422 -10.531 1 98.62 89 VAL A C 1
ATOM 667 O O . VAL A 1 89 ? 4.789 19.656 -9.562 1 98.62 89 VAL A O 1
ATOM 670 N N . VAL A 1 90 ? 4.984 20 -11.734 1 98.38 90 VAL A N 1
ATOM 671 C CA . VAL A 1 90 ? 5.184 18.578 -11.984 1 98.38 90 VAL A CA 1
ATOM 672 C C . VAL A 1 90 ? 6.566 18.156 -11.5 1 98.38 90 VAL A C 1
ATOM 674 O O . VAL A 1 90 ? 7.578 18.734 -11.898 1 98.38 90 VAL A O 1
ATOM 677 N N . SER A 1 91 ? 6.605 17.219 -10.648 1 97.44 91 SER A N 1
ATOM 678 C CA . SER A 1 91 ? 7.863 16.672 -10.148 1 97.44 91 SER A CA 1
ATOM 679 C C . SER A 1 91 ? 8.289 15.453 -10.953 1 97.44 91 SER A C 1
ATOM 681 O O . SER A 1 91 ? 7.504 14.516 -11.133 1 97.44 91 SER A O 1
ATOM 683 N N . PRO A 1 92 ? 9.523 15.422 -11.406 1 96.5 92 PRO A N 1
ATOM 684 C CA . PRO A 1 92 ? 10.008 14.211 -12.078 1 96.5 92 PRO A CA 1
ATOM 685 C C . PRO A 1 92 ? 10.203 13.039 -11.117 1 96.5 92 PRO A C 1
ATOM 687 O O . PRO A 1 92 ? 10.422 11.906 -11.555 1 96.5 92 PRO A O 1
ATOM 690 N N . HIS A 1 93 ? 10.078 13.281 -9.812 1 96.75 93 HIS A N 1
ATOM 691 C CA . HIS A 1 93 ? 10.312 12.25 -8.805 1 96.75 93 HIS A CA 1
ATOM 692 C C . HIS A 1 93 ? 9.031 11.5 -8.477 1 96.75 93 HIS A C 1
ATOM 694 O O . HIS A 1 93 ? 9.062 10.484 -7.777 1 96.75 93 HIS A O 1
ATOM 700 N N . GLY A 1 94 ? 7.906 11.977 -8.922 1 97.38 94 GLY A N 1
ATOM 701 C CA . GLY A 1 94 ? 6.641 11.305 -8.703 1 97.38 94 GLY A CA 1
ATOM 702 C C . GLY A 1 94 ? 5.855 11.867 -7.535 1 97.38 94 GLY A C 1
ATOM 703 O O . GLY A 1 94 ? 6.191 12.938 -7.016 1 97.38 94 GLY A O 1
ATOM 704 N N . THR A 1 95 ? 4.781 11.203 -7.195 1 98.12 95 THR A N 1
ATOM 705 C CA . THR A 1 95 ? 3.881 11.609 -6.121 1 98.12 95 THR A CA 1
ATOM 706 C C . THR A 1 95 ? 4.23 10.883 -4.824 1 98.12 95 THR A C 1
ATOM 708 O O . THR A 1 95 ? 4.375 9.656 -4.812 1 98.12 95 THR A O 1
ATOM 711 N N . PRO A 1 96 ? 4.41 11.633 -3.717 1 98.19 96 PRO A N 1
ATOM 712 C CA . PRO A 1 96 ? 4.66 10.984 -2.426 1 98.19 96 PRO A CA 1
ATOM 713 C C . PRO A 1 96 ? 3.562 9.992 -2.041 1 98.19 96 PRO A C 1
ATOM 715 O O . PRO A 1 96 ? 2.396 10.195 -2.383 1 98.19 96 PRO A O 1
ATOM 718 N N . ARG A 1 97 ? 4.059 8.977 -1.3 1 97.62 97 ARG A N 1
ATOM 719 C CA . ARG A 1 97 ? 3.146 7.902 -0.912 1 97.62 97 ARG A CA 1
ATOM 720 C C . ARG A 1 97 ? 3.363 7.5 0.543 1 97.62 97 ARG A C 1
ATOM 722 O O . ARG A 1 97 ? 4.445 7.703 1.095 1 97.62 97 ARG A O 1
ATOM 729 N N . GLY A 1 98 ? 2.289 7.055 1.082 1 96.62 98 GLY A N 1
ATOM 730 C CA . GLY A 1 98 ? 2.354 6.398 2.377 1 96.62 98 GLY A CA 1
ATOM 731 C C . GLY A 1 98 ? 1.6 5.082 2.414 1 96.62 98 GLY A C 1
ATOM 732 O O . GLY A 1 98 ? 0.556 4.938 1.773 1 96.62 98 GLY A O 1
ATOM 733 N N . VAL A 1 99 ? 2.137 4.109 3.074 1 97.5 99 VAL A N 1
ATOM 734 C CA . VAL A 1 99 ? 1.435 2.877 3.414 1 97.5 99 VAL A CA 1
ATOM 735 C C . VAL A 1 99 ? 1.222 2.803 4.926 1 97.5 99 VAL A C 1
ATOM 737 O O . VAL A 1 99 ? 2.186 2.717 5.691 1 97.5 99 VAL A O 1
ATOM 740 N N . ASN A 1 100 ? -0.036 2.818 5.309 1 95.94 100 ASN A N 1
ATOM 741 C CA . ASN A 1 100 ? -0.371 2.904 6.727 1 95.94 100 ASN A CA 1
ATOM 742 C C . ASN A 1 100 ? -1.06 1.634 7.215 1 95.94 100 ASN A C 1
ATOM 744 O O . ASN A 1 100 ? -2.084 1.226 6.664 1 95.94 100 ASN A O 1
ATOM 748 N N . LEU A 1 101 ? -0.49 1.025 8.219 1 96.19 101 LEU A N 1
ATOM 749 C CA . LEU A 1 101 ? -1.168 -0.028 8.969 1 96.19 101 LEU A CA 1
ATOM 750 C C . LEU A 1 101 ? -2.059 0.563 10.055 1 96.19 101 LEU A C 1
ATOM 752 O O . LEU A 1 101 ? -1.639 1.467 10.781 1 96.19 101 LEU A O 1
ATOM 756 N N . VAL A 1 102 ? -3.268 0.147 10.133 1 94.06 102 VAL A N 1
ATOM 757 C CA . VAL A 1 102 ? -4.207 0.656 11.133 1 94.06 102 VAL A CA 1
ATOM 758 C C . VAL A 1 102 ? -4.828 -0.508 11.898 1 94.06 102 VAL A C 1
ATOM 760 O O . VAL A 1 102 ? -5.383 -1.431 11.297 1 94.06 102 VAL A O 1
ATOM 763 N N . ASP A 1 103 ? -4.777 -0.4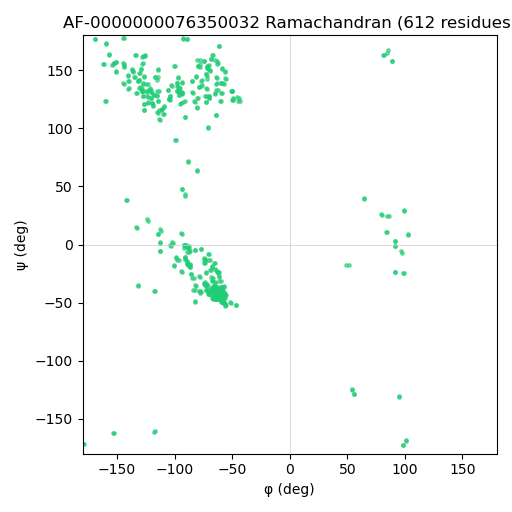66 13.211 1 94.06 103 ASP A N 1
ATOM 764 C CA . ASP A 1 103 ? -5.359 -1.537 14.016 1 94.06 103 ASP A CA 1
ATOM 765 C C . ASP A 1 103 ? -6.801 -1.214 14.398 1 94.06 103 ASP A C 1
ATOM 767 O O . ASP A 1 103 ? -7.316 -0.147 14.062 1 94.06 103 ASP A O 1
ATOM 771 N N . PRO A 1 104 ? -7.512 -2.115 15.094 1 91.81 104 PRO A N 1
ATOM 772 C CA . PRO A 1 104 ? -8.938 -1.916 15.375 1 91.81 104 PRO A CA 1
ATOM 773 C C . PRO A 1 104 ? -9.195 -0.752 16.328 1 91.81 104 PRO A C 1
ATOM 775 O O . PRO A 1 104 ? -10.312 -0.241 16.391 1 91.81 104 PRO A O 1
ATOM 778 N N . GLN A 1 105 ? -8.203 -0.319 17.078 1 87.69 105 GLN A N 1
ATOM 779 C CA . GLN A 1 105 ? -8.352 0.797 18 1 87.69 105 GLN A CA 1
ATOM 780 C C . GLN A 1 105 ? -8.062 2.127 17.312 1 87.69 105 GLN A C 1
ATOM 782 O O . GLN A 1 105 ? -8.133 3.188 17.938 1 87.69 105 GLN A O 1
ATOM 787 N N . GLY A 1 106 ? -7.688 2.059 16.047 1 87 106 GLY A N 1
ATOM 788 C CA . GLY A 1 106 ? -7.453 3.271 15.281 1 87 106 GLY A CA 1
ATOM 789 C C . GLY A 1 106 ? -6.012 3.744 15.344 1 87 106 GLY A C 1
ATOM 790 O O . GLY A 1 106 ? -5.672 4.785 14.781 1 87 106 GLY A O 1
ATOM 791 N N . ARG A 1 107 ? -5.16 2.934 16.047 1 86.56 107 ARG A N 1
ATOM 792 C CA . ARG A 1 107 ? -3.74 3.279 16.062 1 86.56 107 ARG A CA 1
ATOM 793 C C . ARG A 1 107 ? -3.1 3.01 14.695 1 86.56 107 ARG A C 1
ATOM 795 O O . ARG A 1 107 ? -3.479 2.064 14 1 86.56 107 ARG A O 1
ATOM 802 N N . ARG A 1 108 ? -2.029 3.789 14.461 1 89.19 108 ARG A N 1
ATOM 803 C CA . ARG A 1 108 ? -1.495 3.699 13.109 1 89.19 108 ARG A CA 1
ATOM 804 C C . ARG A 1 108 ? 0.027 3.623 13.125 1 89.19 108 ARG A C 1
ATOM 806 O O . ARG A 1 108 ? 0.669 4.121 14.055 1 89.19 108 ARG A O 1
ATOM 813 N N . PHE A 1 109 ? 0.588 2.912 12.094 1 91.88 109 PHE A N 1
ATOM 814 C CA . PHE A 1 109 ? 2 2.941 11.734 1 91.88 109 PHE A CA 1
ATOM 815 C C . PHE A 1 109 ? 2.174 3.219 10.25 1 91.88 109 PHE A C 1
ATOM 817 O O . PHE A 1 109 ? 1.517 2.594 9.414 1 91.88 109 PHE A O 1
ATOM 824 N N . SER A 1 110 ? 3.102 4.137 9.969 1 93.56 110 SER A N 1
ATOM 825 C CA . SER A 1 110 ? 3.197 4.586 8.586 1 93.56 110 SER A CA 1
ATOM 826 C C . SER A 1 110 ? 4.562 4.258 7.988 1 93.56 110 SER A C 1
ATOM 828 O O . SER A 1 110 ? 5.594 4.492 8.617 1 93.56 110 SER A O 1
ATOM 830 N N . PHE A 1 111 ? 4.598 3.609 6.789 1 96.69 111 PHE A N 1
ATOM 831 C CA . PHE A 1 111 ? 5.742 3.596 5.883 1 96.69 111 PHE A CA 1
ATOM 832 C C . PHE A 1 111 ? 5.652 4.746 4.883 1 96.69 111 PHE A C 1
ATOM 834 O O . PHE A 1 111 ? 4.844 4.707 3.955 1 96.69 111 PHE A O 1
ATOM 841 N N . TYR A 1 112 ? 6.547 5.711 5.066 1 96.44 112 TYR A N 1
ATOM 842 C CA . TYR A 1 112 ? 6.375 6.957 4.328 1 96.44 112 TYR A CA 1
ATOM 843 C C . TYR A 1 112 ? 7.441 7.102 3.246 1 96.44 112 TYR A C 1
ATOM 845 O O . TYR A 1 112 ? 8.641 7.102 3.541 1 96.44 112 TYR A O 1
ATOM 853 N N . ASP A 1 113 ? 6.953 7.18 1.995 1 97.69 113 ASP A N 1
ATOM 854 C CA . ASP A 1 113 ? 7.758 7.512 0.821 1 97.69 113 ASP A CA 1
ATOM 855 C C . ASP A 1 113 ? 7.582 8.977 0.433 1 97.69 113 ASP A C 1
ATOM 857 O O . ASP A 1 113 ? 6.723 9.312 -0.385 1 97.69 113 ASP A O 1
ATOM 861 N N . GLY A 1 114 ? 8.391 9.867 0.965 1 95.75 114 GLY A N 1
ATOM 862 C CA . GLY A 1 114 ? 8.375 11.273 0.582 1 95.75 114 GLY A CA 1
ATOM 863 C C . GLY A 1 114 ? 8.953 11.523 -0.798 1 95.75 114 GLY A C 1
ATOM 864 O O . GLY A 1 114 ? 8.562 12.477 -1.474 1 95.75 114 GLY A O 1
ATOM 865 N N . ARG A 1 115 ? 9.727 10.82 -1.387 1 95.88 115 ARG A N 1
ATOM 866 C CA . ARG A 1 115 ? 10.422 10.57 -2.646 1 95.88 115 ARG A CA 1
ATOM 867 C C . ARG A 1 115 ? 11.078 11.836 -3.17 1 95.88 115 ARG A C 1
ATOM 869 O O . ARG A 1 115 ? 11.938 11.781 -4.051 1 95.88 115 ARG A O 1
ATOM 876 N N . HIS A 1 116 ? 10.648 13.062 -2.648 1 95.69 116 HIS A N 1
ATOM 877 C CA . HIS A 1 116 ? 11.289 14.289 -3.111 1 95.69 116 HIS A CA 1
ATOM 878 C C . HIS A 1 116 ? 12.664 14.469 -2.477 1 95.69 116 HIS A C 1
ATOM 880 O O . HIS A 1 116 ? 12.828 14.266 -1.271 1 95.69 116 HIS A O 1
ATOM 886 N N . PRO A 1 117 ? 13.602 14.883 -3.33 1 95.62 117 PRO A N 1
ATOM 887 C CA . PRO A 1 117 ? 14.914 15.195 -2.762 1 95.62 117 PRO A CA 1
ATOM 888 C C . PRO A 1 117 ? 14.852 16.281 -1.699 1 95.62 117 PRO A C 1
ATOM 890 O O . PRO A 1 117 ? 14.023 17.203 -1.786 1 95.62 117 PRO A O 1
ATOM 893 N N . ALA A 1 118 ? 15.797 16.203 -0.754 1 93.06 118 ALA A N 1
ATOM 894 C CA . ALA A 1 118 ? 15.805 17.109 0.394 1 93.06 118 ALA A CA 1
ATOM 895 C C . ALA A 1 118 ? 15.977 18.562 -0.051 1 93.06 118 ALA A C 1
ATOM 897 O O . ALA A 1 118 ? 15.516 19.484 0.628 1 93.06 118 ALA A O 1
ATOM 898 N N . ASP A 1 119 ? 16.578 18.766 -1.246 1 94.62 119 ASP A N 1
ATOM 899 C CA . ASP A 1 119 ? 16.891 20.125 -1.67 1 94.62 119 ASP A CA 1
ATOM 900 C C . ASP A 1 119 ? 15.859 20.641 -2.678 1 94.62 119 ASP A C 1
ATOM 902 O O . ASP A 1 119 ? 16.016 21.734 -3.23 1 94.62 119 ASP A O 1
ATOM 906 N N . LEU A 1 120 ? 14.898 19.828 -2.947 1 97 120 LEU A N 1
ATOM 907 C CA . LEU A 1 120 ? 13.844 20.281 -3.854 1 97 120 LEU A CA 1
ATOM 908 C C . LEU A 1 120 ? 13.07 21.438 -3.244 1 97 120 LEU A C 1
ATOM 910 O O . LEU A 1 120 ? 12.672 21.391 -2.078 1 97 120 LEU A O 1
ATOM 914 N N . ARG A 1 121 ? 12.898 22.547 -4.023 1 98.25 121 ARG A N 1
ATOM 915 C CA . ARG A 1 121 ? 12.18 23.75 -3.586 1 98.25 121 ARG A CA 1
ATOM 916 C C . ARG A 1 121 ? 11.18 24.188 -4.641 1 98.25 121 ARG A C 1
ATOM 918 O O . ARG A 1 121 ? 11.461 24.141 -5.84 1 98.25 121 ARG A O 1
ATOM 925 N N . LEU A 1 122 ? 10.023 24.625 -4.172 1 98.56 122 LEU A N 1
ATOM 926 C CA . LEU A 1 122 ? 9.094 25.281 -5.094 1 98.56 122 LEU A CA 1
ATOM 927 C C . LEU A 1 122 ? 9.703 26.547 -5.676 1 98.56 122 LEU A C 1
ATOM 929 O O . LEU A 1 122 ? 10.258 27.359 -4.941 1 98.56 122 LEU A O 1
ATOM 933 N N . PRO A 1 123 ? 9.609 26.734 -7 1 98.56 123 PRO A N 1
ATOM 934 C CA . PRO A 1 123 ? 10.148 27.969 -7.598 1 98.56 123 PRO A CA 1
ATOM 935 C C . PRO A 1 123 ? 9.422 29.219 -7.117 1 98.56 123 PRO A C 1
ATOM 937 O O . PRO A 1 123 ? 8.195 29.234 -6.996 1 98.56 123 PRO A O 1
ATOM 940 N N . ARG A 1 124 ? 10.25 30.219 -6.863 1 98.56 124 ARG A N 1
ATOM 941 C CA . ARG A 1 124 ? 9.703 31.469 -6.355 1 98.56 124 ARG A CA 1
ATOM 942 C C . ARG A 1 124 ? 8.688 32.062 -7.324 1 98.56 124 ARG A C 1
ATOM 944 O O . ARG A 1 124 ? 7.66 32.594 -6.906 1 98.56 124 ARG A O 1
ATOM 951 N N . ASP A 1 125 ? 8.953 31.906 -8.641 1 98.38 125 ASP A N 1
ATOM 952 C CA . ASP A 1 125 ? 8.047 32.438 -9.648 1 98.38 125 ASP A CA 1
ATOM 953 C C . ASP A 1 125 ? 6.719 31.688 -9.656 1 98.38 125 ASP A C 1
ATOM 955 O O . ASP A 1 125 ? 5.703 32.219 -10.117 1 98.38 125 ASP A O 1
ATOM 959 N N . PHE A 1 126 ? 6.723 30.562 -9.18 1 98.69 126 PHE A N 1
ATOM 960 C CA . PHE A 1 126 ? 5.496 29.781 -9.109 1 98.69 126 PHE A CA 1
ATOM 961 C C . PHE A 1 126 ? 4.668 30.172 -7.895 1 98.69 126 PHE A C 1
ATOM 963 O O . PHE A 1 126 ? 3.465 30.422 -8.016 1 98.69 126 PHE A O 1
ATOM 970 N N . TYR A 1 127 ? 5.32 30.219 -6.699 1 98.69 127 TYR A N 1
ATOM 971 C CA . TYR A 1 127 ? 4.508 30.344 -5.496 1 98.69 127 TYR A CA 1
ATOM 972 C C . TYR A 1 127 ? 4.188 31.812 -5.207 1 98.69 127 TYR A C 1
ATOM 974 O O . TYR A 1 127 ? 3.207 32.125 -4.523 1 98.69 127 TYR A O 1
ATOM 982 N N . LEU A 1 128 ? 4.949 32.781 -5.625 1 98.44 128 LEU A N 1
ATOM 983 C CA . LEU A 1 128 ? 4.867 34.156 -5.207 1 98.44 128 LEU A CA 1
ATOM 984 C C . LEU A 1 128 ? 3.51 34.75 -5.555 1 98.44 128 LEU A C 1
ATOM 986 O O . LEU A 1 128 ? 2.898 35.438 -4.734 1 98.44 128 LEU A O 1
ATOM 990 N N . PRO A 1 129 ? 2.957 34.469 -6.809 1 98.06 129 PRO A N 1
ATOM 991 C CA . PRO A 1 129 ? 1.648 35.031 -7.129 1 98.06 129 PRO A CA 1
ATOM 992 C C . PRO A 1 129 ? 0.55 34.594 -6.176 1 98.06 129 PRO A C 1
ATOM 994 O O . PRO A 1 129 ? -0.409 35.312 -5.93 1 98.06 129 PRO A O 1
ATOM 997 N N . TYR A 1 130 ? 0.626 33.406 -5.633 1 98.44 130 TYR A N 1
ATOM 998 C CA . TYR A 1 130 ? -0.352 32.875 -4.676 1 98.44 130 TYR A CA 1
ATOM 999 C C . TYR A 1 130 ? -0.114 33.469 -3.289 1 98.44 130 TYR A C 1
ATOM 1001 O O . TYR A 1 130 ? -1.062 33.844 -2.594 1 98.44 130 TYR A O 1
ATOM 1009 N N . LEU A 1 131 ? 1.164 33.562 -2.934 1 98.44 131 LEU A N 1
ATOM 1010 C CA . LEU A 1 131 ? 1.536 34.094 -1.628 1 98.44 131 LEU A CA 1
ATOM 1011 C C . LEU A 1 131 ? 1.089 35.562 -1.488 1 98.44 131 LEU A C 1
ATOM 1013 O O . LEU A 1 131 ? 0.578 35.938 -0.438 1 98.44 131 LEU A O 1
ATOM 1017 N N . GLU A 1 132 ? 1.199 36.281 -2.533 1 97.88 132 GLU A N 1
ATOM 1018 C CA . GLU A 1 132 ? 0.854 37.688 -2.527 1 97.88 132 GLU A CA 1
ATOM 1019 C C . GLU A 1 132 ? -0.64 37.906 -2.297 1 97.88 132 GLU A C 1
ATOM 1021 O O . GLU A 1 132 ? -1.068 39 -1.891 1 97.88 132 GLU A O 1
ATOM 1026 N N . ARG A 1 133 ? -1.355 36.906 -2.465 1 97.62 133 ARG A N 1
ATOM 1027 C CA . ARG A 1 133 ? -2.809 37 -2.395 1 97.62 133 ARG A CA 1
ATOM 1028 C C . ARG A 1 133 ? -3.357 36.281 -1.176 1 97.62 133 ARG A C 1
ATOM 1030 O O . ARG A 1 133 ? -4.566 36.062 -1.066 1 97.62 133 ARG A O 1
ATOM 1037 N N . ALA A 1 134 ? -2.518 35.906 -0.276 1 98 134 ALA A N 1
ATOM 1038 C CA . ALA A 1 134 ? -2.949 35.125 0.869 1 98 134 ALA A CA 1
ATOM 1039 C C . ALA A 1 134 ? -2.793 35.906 2.172 1 98 134 ALA A C 1
ATOM 1041 O O . ALA A 1 134 ? -1.811 36.625 2.357 1 98 134 ALA A O 1
ATOM 1042 N N . ARG A 1 135 ? -3.74 35.688 3.068 1 97.75 135 ARG A N 1
ATOM 1043 C CA . ARG A 1 135 ? -3.668 36.312 4.387 1 97.75 135 ARG A CA 1
ATOM 1044 C C . ARG A 1 135 ? -2.797 35.5 5.332 1 97.75 135 ARG A C 1
ATOM 1046 O O . ARG A 1 135 ? -2.078 36.062 6.164 1 97.75 135 ARG A O 1
ATOM 1053 N N . HIS A 1 136 ? -2.893 34.25 5.25 1 98.62 136 HIS A N 1
ATOM 1054 C CA . HIS A 1 136 ? -2.184 33.281 6.094 1 98.62 136 HIS A CA 1
ATOM 1055 C C . HIS A 1 136 ? -1.589 32.156 5.262 1 98.62 136 HIS A C 1
ATOM 1057 O O . HIS A 1 136 ? -2.176 31.75 4.258 1 98.62 136 HIS A O 1
ATOM 1063 N N . VAL A 1 137 ? -0.413 31.672 5.668 1 98.88 137 VAL A N 1
ATOM 1064 C CA . VAL A 1 137 ? 0.264 30.594 4.969 1 98.88 137 VAL A CA 1
ATOM 1065 C C . VAL A 1 137 ? 0.534 29.438 5.938 1 98.88 137 VAL A C 1
ATOM 1067 O O . VAL A 1 137 ? 1.053 29.656 7.035 1 98.88 137 VAL A O 1
ATOM 1070 N N . HIS A 1 138 ? 0.14 28.266 5.582 1 98.94 138 HIS A N 1
ATOM 1071 C CA . HIS A 1 138 ? 0.514 27.078 6.324 1 98.94 138 HIS A CA 1
ATOM 1072 C C . HIS A 1 138 ? 1.58 26.281 5.578 1 98.94 138 HIS A C 1
ATOM 1074 O O . HIS A 1 138 ? 1.381 25.891 4.426 1 98.94 138 HIS A O 1
ATOM 1080 N N . LEU A 1 139 ? 2.678 26.016 6.266 1 98.88 139 LEU A N 1
ATOM 1081 C CA . LEU A 1 139 ? 3.807 25.344 5.637 1 98.88 139 LEU A CA 1
ATOM 1082 C C . LEU A 1 139 ? 3.965 23.938 6.184 1 98.88 139 LEU A C 1
ATOM 1084 O O . LEU A 1 139 ? 4.305 23.75 7.355 1 98.88 139 LEU A O 1
ATOM 1088 N N . SER A 1 140 ? 3.715 22.938 5.328 1 98.25 140 SER A N 1
ATOM 1089 C CA . SER A 1 140 ? 4.004 21.562 5.688 1 98.25 140 SER A CA 1
ATOM 1090 C C . SER A 1 140 ? 5.508 21.297 5.727 1 98.25 140 SER A C 1
ATOM 1092 O O . SER A 1 140 ? 6.27 21.938 4.996 1 98.25 140 SER A O 1
ATOM 1094 N N . ILE A 1 141 ? 5.93 20.344 6.496 1 97.12 141 ILE A N 1
ATOM 1095 C CA . ILE A 1 141 ? 7.355 20.172 6.754 1 97.12 141 ILE A CA 1
ATOM 1096 C C . ILE A 1 141 ? 7.949 19.219 5.719 1 97.12 141 ILE A C 1
ATOM 1098 O O . ILE A 1 141 ? 8.734 18.328 6.062 1 97.12 141 ILE A O 1
ATOM 1102 N N . THR A 1 142 ? 7.586 19.375 4.488 1 96.44 142 THR A N 1
ATOM 1103 C CA . THR A 1 142 ? 8.055 18.5 3.42 1 96.44 142 THR A CA 1
ATOM 1104 C C . THR A 1 142 ? 9.352 19.031 2.816 1 96.44 142 THR A C 1
ATOM 1106 O O . THR A 1 142 ? 9.992 18.359 2.01 1 96.44 142 THR A O 1
ATOM 1109 N N . GLY A 1 143 ? 9.742 20.188 3.227 1 96.81 143 GLY A N 1
ATOM 1110 C CA . GLY A 1 143 ? 11.008 20.734 2.775 1 96.81 143 GLY A CA 1
ATOM 1111 C C . GLY A 1 143 ? 10.875 21.594 1.529 1 96.81 143 GLY A C 1
ATOM 1112 O O . GLY A 1 143 ? 11.641 22.547 1.34 1 96.81 143 GLY A O 1
ATOM 1113 N N . VAL A 1 144 ? 9.898 21.469 0.708 1 97.75 144 VAL A N 1
ATOM 1114 C CA . VAL A 1 144 ? 9.805 22.078 -0.612 1 97.75 144 VAL A CA 1
ATOM 1115 C C . VAL A 1 144 ? 9.5 23.562 -0.468 1 97.75 144 VAL A C 1
ATOM 1117 O O . VAL A 1 144 ? 9.656 24.344 -1.42 1 97.75 144 VAL A O 1
ATOM 1120 N N . ASN A 1 145 ? 9.078 24 0.663 1 98.38 145 ASN A N 1
ATOM 1121 C CA . ASN A 1 145 ? 8.617 25.359 0.888 1 98.38 145 ASN A CA 1
ATOM 1122 C C . ASN A 1 145 ? 9.531 26.109 1.855 1 98.38 145 ASN A C 1
ATOM 1124 O O . ASN A 1 145 ? 9.195 27.188 2.326 1 98.38 145 ASN A O 1
ATOM 1128 N N . ARG A 1 146 ? 10.641 25.531 2.186 1 95.88 146 ARG A N 1
ATOM 1129 C CA . ARG A 1 146 ? 11.508 26.031 3.246 1 95.88 146 ARG A CA 1
ATOM 1130 C C . ARG A 1 146 ? 12.023 27.422 2.914 1 95.88 146 ARG A C 1
ATOM 1132 O O . ARG A 1 146 ? 12.297 28.219 3.812 1 95.88 146 ARG A O 1
ATOM 1139 N N . ASP A 1 147 ? 12.086 27.828 1.668 1 96.31 147 ASP A N 1
ATOM 1140 C CA . ASP A 1 147 ? 12.688 29.094 1.256 1 96.31 147 ASP A CA 1
ATOM 1141 C C . ASP A 1 147 ? 11.633 30.203 1.162 1 96.31 147 ASP A C 1
ATOM 1143 O O . ASP A 1 147 ? 11.922 31.312 0.713 1 96.31 147 ASP A O 1
ATOM 1147 N N . MET A 1 148 ? 10.477 29.906 1.62 1 98.44 148 MET A N 1
ATOM 1148 C CA . MET A 1 148 ? 9.375 30.859 1.429 1 98.44 148 MET A CA 1
ATOM 1149 C C . MET A 1 148 ? 9.305 31.844 2.586 1 98.44 148 MET A C 1
ATOM 1151 O O . MET A 1 148 ? 8.617 32.875 2.492 1 98.44 148 MET A O 1
ATOM 1155 N N . TYR A 1 149 ? 9.961 31.609 3.688 1 98.19 149 TYR A N 1
ATOM 1156 C CA . TYR A 1 149 ? 9.758 32.344 4.922 1 98.19 149 TYR A CA 1
ATOM 1157 C C . TYR A 1 149 ? 10.141 33.812 4.742 1 98.19 149 TYR A C 1
ATOM 1159 O O . TYR A 1 149 ? 9.484 34.719 5.289 1 98.19 149 TYR A O 1
ATOM 1167 N N . ASP A 1 150 ? 11.188 34.094 3.959 1 97.44 150 ASP A N 1
ATOM 1168 C CA . ASP A 1 150 ? 11.594 35.469 3.729 1 97.44 150 ASP A CA 1
ATOM 1169 C C . ASP A 1 150 ? 10.5 36.25 3.02 1 97.44 150 ASP A C 1
ATOM 1171 O O . ASP A 1 150 ? 10.195 37.375 3.396 1 97.44 150 ASP A O 1
ATOM 1175 N N . ASP A 1 151 ? 9.961 35.656 2.047 1 98.38 151 ASP A N 1
ATOM 1176 C CA . ASP A 1 151 ? 8.898 36.312 1.301 1 98.38 151 ASP A CA 1
ATOM 1177 C C . ASP A 1 151 ? 7.645 36.469 2.156 1 98.38 151 ASP A C 1
ATOM 1179 O O . ASP A 1 151 ? 6.953 37.469 2.074 1 98.38 151 ASP A O 1
ATOM 1183 N N . ILE A 1 152 ? 7.301 35.5 2.963 1 98.38 152 ILE A N 1
ATOM 1184 C CA . ILE A 1 152 ? 6.152 35.531 3.859 1 98.38 152 ILE A CA 1
ATOM 1185 C C . ILE A 1 152 ? 6.285 36.75 4.789 1 98.38 152 ILE A C 1
ATOM 1187 O O . ILE A 1 152 ? 5.344 37.531 4.941 1 98.38 152 ILE A O 1
ATOM 1191 N N . ARG A 1 153 ? 7.465 36.938 5.316 1 96.75 153 ARG A N 1
ATOM 1192 C CA . ARG A 1 153 ? 7.738 38.062 6.227 1 96.75 153 ARG A CA 1
ATOM 1193 C C . ARG A 1 153 ? 7.652 39.375 5.496 1 96.75 153 ARG A C 1
ATOM 1195 O O . ARG A 1 153 ? 7.031 40.312 5.992 1 96.75 153 ARG A O 1
ATOM 1202 N N . ARG A 1 154 ? 8.234 39.375 4.387 1 96.88 154 ARG A N 1
ATOM 1203 C CA . ARG A 1 154 ? 8.258 40.594 3.592 1 96.88 154 ARG A CA 1
ATOM 1204 C C . ARG A 1 154 ? 6.848 41.062 3.256 1 96.88 154 ARG A C 1
ATOM 1206 O O . ARG A 1 154 ? 6.562 42.281 3.277 1 96.88 154 ARG A O 1
ATOM 1213 N N . LEU A 1 155 ? 5.969 40.188 3.025 1 97 155 LEU A N 1
ATOM 1214 C CA . LEU A 1 155 ? 4.621 40.5 2.562 1 97 155 LEU A CA 1
ATOM 1215 C C . LEU A 1 155 ? 3.672 40.688 3.74 1 97 155 LEU A C 1
ATOM 1217 O O . LEU A 1 155 ? 2.529 41.125 3.562 1 97 155 LEU A O 1
ATOM 1221 N N . GLY A 1 156 ? 4.098 40.312 4.926 1 95.88 156 GLY A N 1
ATOM 1222 C CA . GLY A 1 156 ? 3.344 40.562 6.145 1 95.88 156 GLY A CA 1
ATOM 1223 C C . GLY A 1 156 ? 2.289 39.531 6.43 1 95.88 156 GLY A C 1
ATOM 1224 O O . GLY A 1 156 ? 1.403 39.75 7.258 1 95.88 156 GLY A O 1
ATOM 1225 N N . ALA A 1 157 ? 2.295 38.406 5.699 1 96.81 157 ALA A N 1
ATOM 1226 C CA . ALA A 1 157 ? 1.377 37.312 5.984 1 96.81 157 ALA A CA 1
ATOM 1227 C C . ALA A 1 157 ? 1.776 36.594 7.266 1 96.81 157 ALA A C 1
ATOM 1229 O O . ALA A 1 157 ? 2.965 36.469 7.574 1 96.81 157 ALA A O 1
ATOM 1230 N N . THR A 1 158 ? 0.825 36.125 8.047 1 97.81 158 THR A N 1
ATOM 1231 C CA . THR A 1 158 ? 1.126 35.219 9.148 1 97.81 158 THR A CA 1
ATOM 1232 C C . THR A 1 158 ? 1.31 33.781 8.633 1 97.81 158 THR A C 1
ATOM 1234 O O . THR A 1 158 ? 0.9 33.469 7.512 1 97.81 158 THR A O 1
ATOM 1237 N N . CYS A 1 159 ? 1.975 32.969 9.398 1 98.69 159 CYS A N 1
ATOM 1238 C CA . CYS A 1 159 ? 2.201 31.609 8.922 1 98.69 159 CYS A CA 1
ATOM 1239 C C . CYS A 1 159 ? 2.154 30.609 10.07 1 98.69 159 CYS A C 1
ATOM 1241 O O . CYS A 1 159 ? 2.338 30.969 11.227 1 98.69 159 CYS A O 1
ATOM 1243 N N . SER A 1 160 ? 1.824 29.422 9.789 1 98.88 160 SER A N 1
ATOM 1244 C CA . SER A 1 160 ? 1.764 28.312 10.742 1 98.88 160 SER A CA 1
ATOM 1245 C C . SER A 1 160 ? 2.424 27.062 10.18 1 98.88 160 SER A C 1
ATOM 1247 O O . SER A 1 160 ? 2.68 26.969 8.977 1 98.88 160 SER A O 1
ATOM 1249 N N . THR A 1 161 ? 2.756 26.094 11.055 1 98.81 161 THR A N 1
ATOM 1250 C CA . THR A 1 161 ? 3.299 24.781 10.68 1 98.81 161 THR A CA 1
ATOM 1251 C C . THR A 1 161 ? 2.914 23.734 11.711 1 98.81 161 THR A C 1
ATOM 1253 O O . THR A 1 161 ? 2.502 24.062 12.828 1 98.81 161 THR A O 1
ATOM 1256 N N . ASP A 1 162 ? 2.916 22.547 11.305 1 98.44 162 ASP A N 1
ATOM 1257 C CA . ASP A 1 162 ? 2.797 21.375 12.164 1 98.44 162 ASP A CA 1
ATOM 1258 C C . ASP A 1 162 ? 4.031 20.484 12.055 1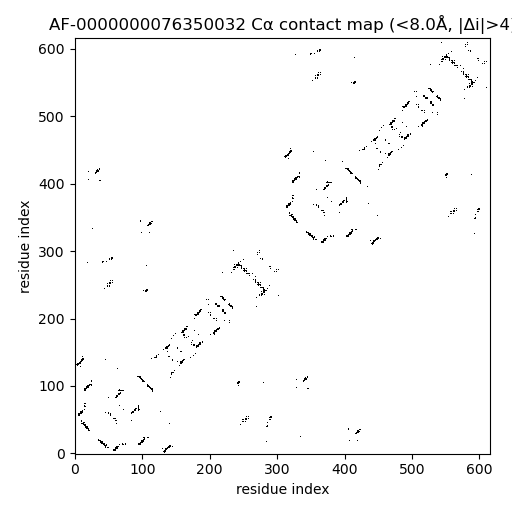 98.44 162 ASP A C 1
ATOM 1260 O O . ASP A 1 162 ? 4.301 19.922 10.984 1 98.44 162 ASP A O 1
ATOM 1264 N N . LEU A 1 163 ? 4.672 20.297 13.156 1 97.56 163 LEU A N 1
ATOM 1265 C CA . LEU A 1 163 ? 5.961 19.625 13.172 1 97.56 163 LEU A CA 1
ATOM 1266 C C . LEU A 1 163 ? 5.781 18.125 13.398 1 97.56 163 LEU A C 1
ATOM 1268 O O . LEU A 1 163 ? 6.766 17.391 13.469 1 97.56 163 LEU A O 1
ATOM 1272 N N . HIS A 1 164 ? 4.605 17.703 13.586 1 93.12 164 HIS A N 1
ATOM 1273 C CA . HIS A 1 164 ? 4.293 16.297 13.805 1 93.12 164 HIS A CA 1
ATOM 1274 C C . HIS A 1 164 ? 5.082 15.742 14.984 1 93.12 164 HIS A C 1
ATOM 1276 O O . HIS A 1 164 ? 5.023 16.281 16.094 1 93.12 164 HIS A O 1
ATOM 1282 N N . ASP A 1 165 ? 5.75 14.664 14.82 1 90.94 165 ASP A N 1
ATOM 1283 C CA . ASP A 1 165 ? 6.406 14.031 15.961 1 90.94 165 ASP A CA 1
ATOM 1284 C C . ASP A 1 165 ? 7.859 14.492 16.078 1 90.94 165 ASP A C 1
ATOM 1286 O O . ASP A 1 165 ? 8.758 13.672 16.312 1 90.94 165 ASP A O 1
ATOM 1290 N N . TRP A 1 166 ? 8.086 15.75 15.992 1 94.81 166 TRP A N 1
ATOM 1291 C CA . TRP A 1 166 ? 9.414 16.344 16.156 1 94.81 166 TRP A CA 1
ATOM 1292 C C . TRP A 1 166 ? 10.016 15.992 17.5 1 94.81 166 TRP A C 1
ATOM 1294 O O . TRP A 1 166 ? 9.336 16.062 18.531 1 94.81 166 TRP A O 1
ATOM 1304 N N . ASP A 1 167 ? 11.219 15.703 17.484 1 93.5 167 ASP A N 1
ATOM 1305 C CA . ASP A 1 167 ? 11.898 15.266 18.703 1 93.5 167 ASP A CA 1
ATOM 1306 C C . ASP A 1 167 ? 12.461 16.453 19.469 1 93.5 167 ASP A C 1
ATOM 1308 O O . ASP A 1 167 ? 13.094 16.281 20.516 1 93.5 167 ASP A O 1
ATOM 1312 N N . GLY A 1 168 ? 12.32 17.625 18.969 1 94.81 168 GLY A N 1
ATOM 1313 C CA . GLY A 1 168 ? 12.82 18.828 19.625 1 94.81 168 GLY A CA 1
ATOM 1314 C C . GLY A 1 168 ? 14.227 19.188 19.188 1 94.81 168 GLY A C 1
ATOM 1315 O O . GLY A 1 168 ? 14.734 20.25 19.578 1 94.81 168 GLY A O 1
ATOM 1316 N N . HIS A 1 169 ? 14.82 18.328 18.281 1 94 169 HIS A N 1
ATOM 1317 C CA . HIS A 1 169 ? 16.219 18.578 17.953 1 94 169 HIS A CA 1
ATOM 1318 C C . HIS A 1 169 ? 16.453 18.562 16.453 1 94 169 HIS A C 1
ATOM 1320 O O . HIS A 1 169 ? 17.344 19.25 15.945 1 94 169 HIS A O 1
ATOM 1326 N N . ASN A 1 170 ? 15.781 17.75 15.711 1 95.38 170 ASN A N 1
ATOM 1327 C CA . ASN A 1 170 ? 16.016 17.594 14.281 1 95.38 170 ASN A CA 1
ATOM 1328 C C . ASN A 1 170 ? 16.062 18.953 13.578 1 95.38 170 ASN A C 1
ATOM 1330 O O . ASN A 1 170 ? 15.094 19.719 13.641 1 95.38 170 ASN A O 1
ATOM 1334 N N . PRO A 1 171 ? 17.156 19.219 12.875 1 96.31 171 PRO A N 1
ATOM 1335 C CA . PRO A 1 171 ? 17.344 20.547 12.32 1 96.31 171 PRO A CA 1
ATOM 1336 C C . PRO A 1 171 ? 16.297 20.906 11.266 1 96.31 171 PRO A C 1
ATOM 1338 O O . PRO A 1 171 ? 15.938 22.078 11.117 1 96.31 171 PRO A O 1
ATOM 1341 N N . HIS A 1 172 ? 15.867 19.984 10.555 1 95.62 172 HIS A N 1
ATOM 1342 C CA . HIS A 1 172 ? 14.836 20.234 9.555 1 95.62 172 HIS A CA 1
ATOM 1343 C C . HIS A 1 172 ? 13.586 20.812 10.195 1 95.62 172 HIS A C 1
ATOM 1345 O O . HIS A 1 172 ? 13.109 21.875 9.781 1 95.62 172 HIS A O 1
ATOM 1351 N N . HIS A 1 173 ? 13.141 20.219 11.203 1 97.25 173 HIS A N 1
ATOM 1352 C CA . HIS A 1 173 ? 11.961 20.672 11.93 1 97.25 173 HIS A CA 1
ATOM 1353 C C . HIS A 1 173 ? 12.219 22 12.633 1 97.25 173 HIS A C 1
ATOM 1355 O O . HIS A 1 173 ? 11.344 22.859 12.695 1 97.25 173 HIS A O 1
ATOM 1361 N N . ARG A 1 174 ? 13.398 22.094 13.141 1 97.69 174 ARG A N 1
ATOM 1362 C CA . ARG A 1 174 ? 13.758 23.297 13.898 1 97.69 174 ARG A CA 1
ATOM 1363 C C . ARG A 1 174 ? 13.625 24.547 13.031 1 97.69 174 ARG A C 1
ATOM 1365 O O . ARG A 1 174 ? 13.195 25.594 13.508 1 97.69 174 ARG A O 1
ATOM 1372 N N . THR A 1 175 ? 14 24.438 11.828 1 97.25 175 THR A N 1
ATOM 1373 C CA . THR A 1 175 ? 13.867 25.562 10.906 1 97.25 175 THR A CA 1
ATOM 1374 C C . THR A 1 175 ? 12.414 26.016 10.828 1 97.25 175 THR A C 1
ATOM 1376 O O . THR A 1 175 ? 12.133 27.219 10.914 1 97.25 175 THR A O 1
ATOM 1379 N N . TYR A 1 176 ? 11.5 25.141 10.711 1 98.56 176 TYR A N 1
ATOM 1380 C CA . TYR A 1 176 ? 10.078 25.469 10.664 1 98.56 176 TYR A CA 1
ATOM 1381 C C . TYR A 1 176 ? 9.602 26.016 12 1 98.56 176 TYR A C 1
ATOM 1383 O O . TYR A 1 176 ? 8.844 26.984 12.047 1 98.56 176 TYR A O 1
ATOM 1391 N N . ALA A 1 177 ? 10.086 25.406 13.047 1 98.56 177 ALA A N 1
ATOM 1392 C CA . ALA A 1 177 ? 9.672 25.766 14.398 1 98.56 177 ALA A CA 1
ATOM 1393 C C . ALA A 1 177 ? 10.008 27.219 14.711 1 98.56 177 ALA A C 1
ATOM 1395 O O . ALA A 1 177 ? 9.188 27.953 15.273 1 98.56 177 ALA A O 1
ATOM 1396 N N . LEU A 1 178 ? 11.133 27.656 14.336 1 98.31 178 LEU A N 1
ATOM 1397 C CA . LEU A 1 178 ? 11.633 28.953 14.75 1 98.31 178 LEU A CA 1
ATOM 1398 C C . LEU A 1 178 ? 11.133 30.047 13.812 1 98.31 178 LEU A C 1
ATOM 1400 O O . LEU A 1 178 ? 11.07 31.219 14.188 1 98.31 178 LEU A O 1
ATOM 1404 N N . ALA A 1 179 ? 10.711 29.656 12.648 1 98.38 179 ALA A N 1
ATOM 1405 C CA . ALA A 1 179 ? 10.383 30.656 11.641 1 98.38 179 ALA A CA 1
ATOM 1406 C C . ALA A 1 179 ? 8.875 30.906 11.594 1 98.38 179 ALA A C 1
ATOM 1408 O O . ALA A 1 179 ? 8.43 31.891 10.992 1 98.38 179 ALA A O 1
ATOM 1409 N N . SER A 1 180 ? 8.039 30.141 12.211 1 98.75 180 SER A N 1
ATOM 1410 C CA . SER A 1 180 ? 6.594 30.219 12.047 1 98.75 180 SER A CA 1
ATOM 1411 C C . SER A 1 180 ? 5.949 30.984 13.203 1 98.75 180 SER A C 1
ATOM 1413 O O . SER A 1 180 ? 6.469 30.984 14.32 1 98.75 180 SER A O 1
ATOM 1415 N N . ASP A 1 181 ? 4.781 31.594 12.961 1 98.62 181 ASP A N 1
ATOM 1416 C CA . ASP A 1 181 ? 4.043 32.375 13.945 1 98.62 181 ASP A CA 1
ATOM 1417 C C . ASP A 1 181 ? 3.219 31.484 14.859 1 98.62 181 ASP A C 1
ATOM 1419 O O . ASP A 1 181 ? 2.951 31.828 16.016 1 98.62 181 ASP A O 1
ATOM 1423 N N . HIS A 1 182 ? 2.682 30.438 14.375 1 98.81 182 HIS A N 1
ATOM 1424 C CA . HIS A 1 182 ? 1.918 29.438 15.109 1 98.81 182 HIS A CA 1
ATOM 1425 C C . HIS A 1 182 ? 2.473 28.031 14.867 1 98.81 182 HIS A C 1
ATOM 1427 O O . HIS A 1 182 ? 2.539 27.578 13.727 1 98.81 182 HIS A O 1
ATOM 1433 N N . VAL A 1 183 ? 2.881 27.359 15.93 1 98.88 183 VAL A N 1
ATOM 1434 C CA . VAL A 1 183 ? 3.59 26.094 15.797 1 98.88 183 VAL A CA 1
ATOM 1435 C C . VAL A 1 183 ? 2.807 24.984 16.5 1 98.88 183 VAL A C 1
ATOM 1437 O O . VAL A 1 183 ? 2.422 25.141 17.672 1 98.88 183 VAL A O 1
ATOM 1440 N N . PHE A 1 184 ? 2.553 23.969 15.766 1 98.69 184 PHE A N 1
ATOM 1441 C CA . PHE A 1 184 ? 1.918 22.781 16.297 1 98.69 184 PHE A CA 1
ATOM 1442 C C . PHE A 1 184 ? 2.875 21.594 16.25 1 98.69 184 PHE A C 1
ATOM 1444 O O . PHE A 1 184 ? 3.754 21.531 15.391 1 98.69 184 PHE A O 1
ATOM 1451 N N . LEU A 1 185 ? 2.773 20.656 17.125 1 97.38 185 LEU A N 1
ATOM 1452 C CA . LEU A 1 185 ? 3.486 19.391 17.094 1 97.38 185 LEU A CA 1
ATOM 1453 C C . LEU A 1 185 ? 2.771 18.359 17.953 1 97.38 185 LEU A C 1
ATOM 1455 O O . LEU A 1 185 ? 1.749 18.656 18.578 1 97.38 185 LEU A O 1
ATOM 1459 N N . SER A 1 186 ? 3.256 17.172 17.891 1 94.5 186 SER A N 1
ATOM 1460 C CA . SER A 1 186 ? 2.799 16.078 18.75 1 94.5 186 SER A CA 1
ATOM 1461 C C . SER A 1 186 ? 3.73 15.906 19.953 1 94.5 186 SER A C 1
ATOM 1463 O O . SER A 1 186 ? 4.949 16 19.812 1 94.5 186 SER A O 1
ATOM 1465 N N . ALA A 1 187 ? 3.162 15.586 21.062 1 94.88 187 ALA A N 1
ATOM 1466 C CA . ALA A 1 187 ? 3.959 15.352 22.266 1 94.88 187 ALA A CA 1
ATOM 1467 C C . ALA A 1 187 ? 4.633 13.984 22.219 1 94.88 187 ALA A C 1
ATOM 1469 O O . ALA A 1 187 ? 5.461 13.664 23.078 1 94.88 187 ALA A O 1
ATOM 1470 N N . ALA A 1 188 ? 4.371 13.242 21.25 1 87.81 188 ALA A N 1
ATOM 1471 C CA . ALA A 1 188 ? 4.719 11.82 21.188 1 87.81 188 ALA A CA 1
ATOM 1472 C C . ALA A 1 188 ? 6.219 11.617 21.375 1 87.81 188 ALA A C 1
ATOM 1474 O O . ALA A 1 188 ? 6.648 10.656 22 1 87.81 188 ALA A O 1
ATOM 1475 N N . ALA A 1 189 ? 7.012 12.531 20.859 1 90.31 189 ALA A N 1
ATOM 1476 C CA . ALA A 1 189 ? 8.453 12.297 20.859 1 90.31 189 ALA A CA 1
ATOM 1477 C C . ALA A 1 189 ? 9.141 13.133 21.938 1 90.31 189 ALA A C 1
ATOM 1479 O O . ALA A 1 189 ? 10.359 13.07 22.094 1 90.31 189 ALA A O 1
ATOM 1480 N N . ILE A 1 190 ? 8.352 13.945 22.703 1 93.69 190 ILE A N 1
ATOM 1481 C CA . ILE A 1 190 ? 9.039 14.891 23.562 1 93.69 190 ILE A CA 1
ATOM 1482 C C . ILE A 1 190 ? 8.422 14.859 24.953 1 93.69 190 ILE A C 1
ATOM 1484 O O . ILE A 1 190 ? 8.648 15.766 25.766 1 93.69 190 ILE A O 1
ATOM 1488 N N . HIS A 1 191 ? 7.66 13.898 25.312 1 86.25 191 HIS A N 1
ATOM 1489 C CA . HIS A 1 191 ? 6.867 13.875 26.547 1 86.25 191 HIS A CA 1
ATOM 1490 C C . HIS A 1 191 ? 7.699 14.312 27.75 1 86.25 191 HIS A C 1
ATOM 1492 O O . HIS A 1 191 ? 7.359 15.289 28.406 1 86.25 191 HIS A O 1
ATOM 1498 N N . ASP A 1 192 ? 8.844 13.742 27.984 1 91.81 192 ASP A N 1
ATOM 1499 C CA . ASP A 1 192 ? 9.664 14.055 29.156 1 91.81 192 ASP A CA 1
ATOM 1500 C C . ASP A 1 192 ? 10.336 15.414 29 1 91.81 192 ASP A C 1
ATOM 1502 O O . ASP A 1 192 ? 10.805 15.992 29.984 1 91.81 192 ASP A O 1
ATOM 1506 N N . ARG A 1 193 ? 10.305 15.992 27.812 1 96.75 193 ARG A N 1
ATOM 1507 C CA . ARG A 1 193 ? 10.977 17.25 27.516 1 96.75 193 ARG A CA 1
ATOM 1508 C C . ARG A 1 193 ? 9.992 18.281 26.969 1 96.75 193 ARG A C 1
ATOM 1510 O O . ARG A 1 193 ? 10.398 19.266 26.344 1 96.75 193 ARG A O 1
ATOM 1517 N N . LEU A 1 194 ? 8.766 18.062 27.266 1 97.19 194 LEU A N 1
ATOM 1518 C CA . LEU A 1 194 ? 7.695 18.875 26.672 1 97.19 194 LEU A CA 1
ATOM 1519 C C . LEU A 1 194 ? 7.879 20.344 27.031 1 97.19 194 LEU A C 1
ATOM 1521 O O . LEU A 1 194 ? 7.902 21.188 26.141 1 97.19 194 LEU A O 1
ATOM 1525 N N . ASP A 1 195 ? 8.086 20.672 28.312 1 97.38 195 ASP A N 1
ATOM 1526 C CA . ASP A 1 195 ? 8.242 22.047 28.766 1 97.38 195 ASP A CA 1
ATOM 1527 C C . ASP A 1 195 ? 9.445 22.719 28.109 1 97.38 195 ASP A C 1
ATOM 1529 O O . ASP A 1 195 ? 9.336 23.828 27.578 1 97.38 195 ASP A O 1
ATOM 1533 N N . GLU A 1 196 ? 10.484 22.031 28.078 1 97.5 196 GLU A N 1
ATOM 1534 C CA . GLU A 1 196 ? 11.719 22.547 27.484 1 97.5 196 GLU A CA 1
ATOM 1535 C C . GLU A 1 196 ? 11.555 22.844 26 1 97.5 196 GLU A C 1
ATOM 1537 O O . GLU A 1 196 ? 11.953 23.906 25.531 1 97.5 196 GLU A O 1
ATOM 1542 N N . VAL A 1 197 ? 10.961 21.906 25.297 1 98.12 197 VAL A N 1
ATOM 1543 C CA . VAL A 1 197 ? 10.828 22.031 23.844 1 98.12 197 VAL A CA 1
ATOM 1544 C C . VAL A 1 197 ? 9.875 23.172 23.5 1 98.12 197 VAL A C 1
ATOM 1546 O O . VAL A 1 197 ? 10.18 24 22.641 1 98.12 197 VAL A O 1
ATOM 1549 N N . LEU A 1 198 ? 8.727 23.297 24.188 1 98.38 198 LEU A N 1
ATOM 1550 C CA . LEU A 1 198 ? 7.762 24.344 23.891 1 98.38 198 LEU A CA 1
ATOM 1551 C C . LEU A 1 198 ? 8.352 25.719 24.203 1 98.38 198 LEU A C 1
ATOM 1553 O O . LEU A 1 198 ? 8.188 26.656 23.422 1 98.38 198 LEU A O 1
ATOM 1557 N N . HIS A 1 199 ? 9.094 25.812 25.297 1 98.19 199 HIS A N 1
ATOM 1558 C CA . HIS A 1 199 ? 9.734 27.078 25.625 1 98.19 199 HIS A CA 1
ATOM 1559 C C . HIS A 1 199 ? 10.789 27.438 24.594 1 98.19 199 HIS A C 1
ATOM 1561 O O . HIS A 1 199 ? 10.922 28.609 24.219 1 98.19 199 HIS A O 1
ATOM 1567 N N . SER A 1 200 ? 11.5 26.438 24.188 1 97.88 200 SER A N 1
ATOM 1568 C CA . SER A 1 200 ? 12.555 26.703 23.219 1 97.88 200 SER A CA 1
ATOM 1569 C C . SER A 1 200 ? 11.977 27.266 21.906 1 97.88 200 SER A C 1
ATOM 1571 O O . SER A 1 200 ? 12.578 28.125 21.281 1 97.88 200 SER A O 1
ATOM 1573 N N . VAL A 1 201 ? 10.859 26.781 21.453 1 98.31 201 VAL A N 1
ATOM 1574 C CA . VAL A 1 201 ? 10.203 27.25 20.234 1 98.31 201 VAL A CA 1
ATOM 1575 C C . VAL A 1 201 ? 9.867 28.734 20.359 1 98.31 201 VAL A C 1
ATOM 1577 O O . VAL A 1 201 ? 10.094 29.5 19.422 1 98.31 201 VAL A O 1
ATOM 1580 N N . LEU A 1 202 ? 9.312 29.188 21.547 1 97.94 202 LEU A N 1
ATOM 1581 C CA . LEU A 1 202 ? 8.898 30.562 21.75 1 97.94 202 LEU A CA 1
ATOM 1582 C C . LEU A 1 202 ? 10.102 31.469 22 1 97.94 202 LEU A C 1
ATOM 1584 O O . LEU A 1 202 ? 10.172 32.594 21.453 1 97.94 202 LEU A O 1
ATOM 1588 N N . ASP A 1 203 ? 11.039 30.984 22.766 1 97.44 203 ASP A N 1
ATOM 1589 C CA . ASP A 1 203 ? 12.164 31.812 23.188 1 97.44 203 ASP A CA 1
ATOM 1590 C C . ASP A 1 203 ? 13.117 32.094 22.016 1 97.44 203 ASP A C 1
ATOM 1592 O O . ASP A 1 203 ? 13.672 33.188 21.906 1 97.44 203 ASP A O 1
ATOM 1596 N N . GLU A 1 204 ? 13.289 31.078 21.266 1 97.88 204 GLU A N 1
ATOM 1597 C CA . GLU A 1 204 ? 14.297 31.188 20.203 1 97.88 204 GLU A CA 1
ATOM 1598 C C . GLU A 1 204 ? 13.656 31.562 18.875 1 97.88 204 GLU A C 1
ATOM 1600 O O . GLU A 1 204 ? 14.359 31.938 17.938 1 97.88 204 GLU A O 1
ATOM 1605 N N . GLY A 1 205 ? 12.391 31.453 18.828 1 97.94 205 GLY A N 1
ATOM 1606 C CA . GLY A 1 205 ? 11.719 31.688 17.562 1 97.94 205 GLY A CA 1
ATOM 1607 C C . GLY A 1 205 ? 10.758 32.875 17.609 1 97.94 205 GLY A C 1
ATOM 1608 O O . GLY A 1 205 ? 10.898 33.75 18.453 1 97.94 205 GLY A O 1
ATOM 1609 N N . ARG A 1 206 ? 9.859 32.875 16.672 1 96.69 206 ARG A N 1
ATOM 1610 C CA . ARG A 1 206 ? 8.969 34.031 16.562 1 96.69 206 ARG A CA 1
ATOM 1611 C C . ARG A 1 206 ? 7.531 33.656 16.906 1 96.69 206 ARG A C 1
ATOM 1613 O O . ARG A 1 206 ? 6.621 34.469 16.797 1 96.69 206 ARG A O 1
ATOM 1620 N N . ALA A 1 207 ? 7.309 32.406 17.266 1 98.44 207 ALA A N 1
ATOM 1621 C CA . ALA A 1 207 ? 5.957 31.875 17.453 1 98.44 207 ALA A CA 1
ATOM 1622 C C . ALA A 1 207 ? 5.211 32.656 18.531 1 98.44 207 ALA A C 1
ATOM 1624 O O . ALA A 1 207 ? 5.789 33.031 19.547 1 98.44 207 ALA A O 1
ATOM 1625 N N . ARG A 1 208 ? 3.969 32.906 18.281 1 97.94 208 ARG A N 1
ATOM 1626 C CA . ARG A 1 208 ? 3.07 33.531 19.25 1 97.94 208 ARG A CA 1
ATOM 1627 C C . ARG A 1 208 ? 2.49 32.469 20.188 1 97.94 208 ARG A C 1
ATOM 1629 O O . ARG A 1 208 ? 2.133 32.781 21.328 1 97.94 208 ARG A O 1
ATOM 1636 N N . LEU A 1 209 ? 2.377 31.312 19.703 1 98.06 209 LEU A N 1
ATOM 1637 C CA . LEU A 1 209 ? 1.936 30.172 20.5 1 98.06 209 LEU A CA 1
ATOM 1638 C C . LEU A 1 209 ? 2.482 28.875 19.922 1 98.06 209 LEU A C 1
ATOM 1640 O O . LEU A 1 209 ? 2.82 28.797 18.734 1 98.06 209 LEU A O 1
ATOM 1644 N N . VAL A 1 210 ? 2.598 27.891 20.734 1 98.75 210 VAL A N 1
ATOM 1645 C CA . VAL A 1 210 ? 2.969 26.531 20.375 1 98.75 210 VAL A CA 1
ATOM 1646 C C . VAL A 1 210 ? 2.029 25.531 21.062 1 98.75 210 VAL A C 1
ATOM 1648 O O . VAL A 1 210 ? 1.675 25.719 22.234 1 98.75 210 VAL A O 1
ATOM 1651 N N . VAL A 1 211 ? 1.513 24.625 20.281 1 98.75 211 VAL A N 1
ATOM 1652 C CA . VAL A 1 211 ? 0.577 23.625 20.781 1 98.75 211 VAL A CA 1
ATOM 1653 C C . VAL A 1 211 ? 1.144 22.219 20.531 1 98.75 211 VAL A C 1
ATOM 1655 O O . VAL A 1 211 ? 1.572 21.906 19.422 1 98.75 211 VAL A O 1
ATOM 1658 N N . ALA A 1 212 ? 1.142 21.391 21.516 1 98.12 212 ALA A N 1
ATOM 1659 C CA . ALA A 1 212 ? 1.502 19.984 21.406 1 98.12 212 ALA A CA 1
ATOM 1660 C C . ALA A 1 212 ? 0.294 19.094 21.672 1 98.12 212 ALA A C 1
ATOM 1662 O O . ALA A 1 212 ? -0.169 18.984 22.812 1 98.12 212 ALA A O 1
ATOM 1663 N N . THR A 1 213 ? -0.191 18.5 20.625 1 96.5 213 THR A N 1
ATOM 1664 C CA . THR A 1 213 ? -1.271 17.547 20.812 1 96.5 213 THR A CA 1
ATOM 1665 C C . THR A 1 213 ? -0.749 16.266 21.469 1 96.5 213 THR A C 1
ATOM 1667 O O . THR A 1 213 ? 0.409 15.891 21.266 1 96.5 213 THR A O 1
ATOM 1670 N N . ASP A 1 214 ? -1.627 15.594 22.203 1 93.94 214 ASP A N 1
ATOM 1671 C CA . ASP A 1 214 ? -1.222 14.422 22.984 1 93.94 214 ASP A CA 1
ATOM 1672 C C . ASP A 1 214 ? -2.303 13.344 22.953 1 93.94 214 ASP A C 1
ATOM 1674 O O . ASP A 1 214 ? -2.625 12.75 23.984 1 93.94 214 ASP A O 1
ATOM 1678 N N . GLY A 1 215 ? -2.922 13.203 21.812 1 88.12 215 GLY A N 1
ATOM 1679 C CA . GLY A 1 215 ? -3.926 12.172 21.641 1 88.12 215 GLY A CA 1
ATOM 1680 C C . GLY A 1 215 ? -5.031 12.219 22.672 1 88.12 215 GLY A C 1
ATOM 1681 O O . GLY A 1 215 ? -5.656 13.266 22.875 1 88.12 215 GLY A O 1
ATOM 1682 N N . ALA A 1 216 ? -5.18 11.047 23.312 1 87.25 216 ALA A N 1
ATOM 1683 C CA . ALA A 1 216 ? -6.238 10.906 24.312 1 87.25 216 ALA A CA 1
ATOM 1684 C C . ALA A 1 216 ? -5.934 11.742 25.562 1 87.25 216 ALA A C 1
ATOM 1686 O O . ALA A 1 216 ? -6.82 12 26.375 1 87.25 216 ALA A O 1
ATOM 1687 N N . ASP A 1 217 ? -4.734 12.203 25.656 1 92.38 217 ASP A N 1
ATOM 1688 C CA . ASP A 1 217 ? -4.336 12.992 26.812 1 92.38 217 ASP A CA 1
ATOM 1689 C C . ASP A 1 217 ? -4.562 14.484 26.562 1 92.38 217 ASP A C 1
ATOM 1691 O O . ASP A 1 217 ? -4.273 15.312 27.422 1 92.38 217 ASP A O 1
ATOM 1695 N N . GLY A 1 218 ? -5.07 14.789 25.359 1 95.81 218 GLY A N 1
ATOM 1696 C CA . GLY A 1 218 ? -5.414 16.172 25.078 1 95.81 218 GLY A CA 1
ATOM 1697 C C . GLY A 1 218 ? -4.305 16.922 24.359 1 95.81 218 GLY A C 1
ATOM 1698 O O . GLY A 1 218 ? -3.824 16.484 23.312 1 95.81 218 GLY A O 1
ATOM 1699 N N . CYS A 1 219 ? -4 18.125 24.922 1 97.81 219 CYS A N 1
ATOM 1700 C CA . CYS A 1 219 ? -2.943 18.922 24.297 1 97.81 219 CYS A CA 1
ATOM 1701 C C . CYS A 1 219 ? -2.348 19.906 25.312 1 97.81 219 CYS A C 1
ATOM 1703 O O . CYS A 1 219 ? -2.879 20.062 26.406 1 97.81 219 CYS A O 1
ATOM 1705 N N . HIS A 1 220 ? -1.242 20.406 24.984 1 98.44 220 HIS A N 1
ATOM 1706 C CA . HIS A 1 220 ? -0.488 21.391 25.75 1 98.44 220 HIS A CA 1
ATOM 1707 C C . HIS A 1 220 ? -0.252 22.656 24.938 1 98.44 220 HIS A C 1
ATOM 1709 O O . HIS A 1 220 ? 0.096 22.594 23.766 1 98.44 220 HIS A O 1
ATOM 1715 N N . VAL A 1 221 ? -0.493 23.797 25.609 1 98.69 221 VAL A N 1
ATOM 1716 C CA . VAL A 1 221 ? -0.399 25.062 24.906 1 98.69 221 VAL A CA 1
ATOM 1717 C C . VAL A 1 221 ? 0.51 26.016 25.672 1 98.69 221 VAL A C 1
ATOM 1719 O O . VAL A 1 221 ? 0.424 26.109 26.906 1 98.69 221 VAL A O 1
ATOM 1722 N N . LEU A 1 222 ? 1.395 26.625 25.031 1 98.69 222 LEU A N 1
ATOM 1723 C CA . LEU A 1 222 ? 2.184 27.734 25.562 1 98.69 222 LEU A CA 1
ATOM 1724 C C . LEU A 1 222 ? 2.041 28.984 24.688 1 98.69 222 LEU A C 1
ATOM 1726 O O . LEU A 1 222 ? 2.242 28.906 23.469 1 98.69 222 LEU A O 1
ATOM 1730 N N . VAL A 1 223 ? 1.603 30.031 25.312 1 98.25 223 VAL A N 1
ATOM 1731 C CA . VAL A 1 223 ? 1.443 31.312 24.625 1 98.25 223 VAL A CA 1
ATOM 1732 C C . VAL A 1 223 ? 2.607 32.25 24.984 1 98.25 223 VAL A C 1
ATOM 1734 O O . VAL A 1 223 ? 3.068 32.25 26.125 1 98.25 223 VAL A O 1
ATOM 1737 N N . ARG A 1 224 ? 3.098 32.906 23.953 1 97.5 224 ARG A N 1
ATOM 1738 C CA . ARG A 1 224 ? 4.191 33.844 24.203 1 97.5 224 ARG A CA 1
ATOM 1739 C C . ARG A 1 224 ? 3.84 34.781 25.344 1 97.5 224 ARG A C 1
ATOM 1741 O O . ARG A 1 224 ? 2.77 35.406 25.344 1 97.5 224 ARG A O 1
ATOM 1748 N N . GLY A 1 225 ? 4.758 34.906 26.234 1 95.31 225 GLY A N 1
ATOM 1749 C CA . GLY A 1 225 ? 4.531 35.781 27.391 1 95.31 225 GLY A CA 1
ATOM 1750 C C . GLY A 1 225 ? 4.113 35 28.625 1 95.31 225 GLY A C 1
ATOM 1751 O O . GLY A 1 225 ? 4.254 35.469 29.75 1 95.31 225 GLY A O 1
ATOM 1752 N N . ASP A 1 226 ? 3.523 33.812 28.406 1 94.25 226 ASP A N 1
ATOM 1753 C CA . ASP A 1 226 ? 3.176 32.969 29.531 1 94.25 226 ASP A CA 1
ATOM 1754 C C . ASP A 1 226 ? 4.402 32.219 30.047 1 94.25 226 ASP A C 1
ATOM 1756 O O . ASP A 1 226 ? 5.34 31.953 29.297 1 94.25 226 ASP A O 1
ATOM 1760 N N . THR A 1 227 ? 4.359 31.859 31.375 1 93.31 227 THR A N 1
ATOM 1761 C CA . THR A 1 227 ? 5.496 31.156 31.969 1 93.31 227 THR A CA 1
ATOM 1762 C C . THR A 1 227 ? 5.211 29.656 32.062 1 93.31 227 THR A C 1
ATOM 1764 O O . THR A 1 227 ? 6.129 28.859 32.25 1 93.31 227 THR A O 1
ATOM 1767 N N . LYS A 1 228 ? 3.979 29.344 31.984 1 96.12 228 LYS A N 1
ATOM 1768 C CA . LYS A 1 228 ? 3.637 27.953 32.219 1 96.12 228 LYS A CA 1
ATOM 1769 C C . LYS A 1 228 ? 2.893 27.359 31.016 1 96.12 228 LYS A C 1
ATOM 1771 O O . LYS A 1 228 ? 2.051 28.031 30.406 1 96.12 228 LYS A O 1
ATOM 1776 N N . VAL A 1 229 ? 3.268 26.141 30.703 1 97.81 229 VAL A N 1
ATOM 1777 C CA . VAL A 1 229 ? 2.527 25.344 29.734 1 97.81 229 VAL A CA 1
ATOM 1778 C C . VAL A 1 229 ? 1.176 24.938 30.312 1 97.81 229 VAL A C 1
ATOM 1780 O O . VAL A 1 229 ? 1.104 24.438 31.438 1 97.81 229 VAL A O 1
ATOM 1783 N N . ARG A 1 230 ? 0.099 25.203 29.562 1 98 230 ARG A N 1
ATOM 1784 C CA . ARG A 1 230 ? -1.245 24.828 30 1 98 230 ARG A CA 1
ATOM 1785 C C . ARG A 1 230 ? -1.674 23.516 29.375 1 98 230 ARG A C 1
ATOM 1787 O O . ARG A 1 230 ? -1.511 23.312 28.156 1 98 230 ARG A O 1
ATOM 1794 N N . HIS A 1 231 ? -2.178 22.656 30.172 1 97.75 231 HIS A N 1
ATOM 1795 C CA . HIS A 1 231 ? -2.717 21.391 29.703 1 97.75 231 HIS A CA 1
ATOM 1796 C C . HIS A 1 231 ? -4.234 21.469 29.547 1 97.75 231 HIS A C 1
ATOM 1798 O O . HIS A 1 231 ? -4.926 22.016 30.406 1 97.75 231 HIS A O 1
ATOM 1804 N N . PHE A 1 232 ? -4.742 20.938 28.469 1 97.69 232 PHE A N 1
ATOM 1805 C CA . PHE A 1 232 ? -6.168 20.812 28.203 1 97.69 232 PHE A CA 1
ATOM 1806 C C . PHE A 1 232 ? -6.527 19.359 27.906 1 97.69 232 PHE A C 1
ATOM 1808 O O . PHE A 1 232 ? -5.848 18.703 27.109 1 97.69 232 PHE A O 1
ATOM 1815 N N . PRO A 1 233 ? -7.531 18.797 28.484 1 95.19 233 PRO A N 1
ATOM 1816 C CA . PRO A 1 233 ? -7.934 17.422 28.203 1 95.19 233 PRO A CA 1
ATOM 1817 C C . PRO A 1 233 ? -8.492 17.25 26.781 1 95.19 233 PRO A C 1
ATOM 1819 O O . PRO A 1 233 ? -8.883 18.234 26.156 1 95.19 233 PRO A O 1
ATOM 1822 N N . ALA A 1 234 ? -8.469 16.047 26.344 1 93.56 234 ALA A N 1
ATOM 1823 C CA . ALA A 1 234 ? -9.062 15.727 25.062 1 93.56 234 ALA A CA 1
ATOM 1824 C C . ALA A 1 234 ? -10.586 15.844 25.109 1 93.56 234 ALA A C 1
ATOM 1826 O O . ALA A 1 234 ? -11.188 15.695 26.172 1 93.56 234 ALA A O 1
ATOM 1827 N N . ALA A 1 235 ? -11.125 16.188 23.953 1 92.38 235 ALA A N 1
ATOM 1828 C CA . ALA A 1 235 ? -12.578 16.109 23.828 1 92.38 235 ALA A CA 1
ATOM 1829 C C . ALA A 1 235 ? -13.039 14.672 23.641 1 92.38 235 ALA A C 1
ATOM 1831 O O . ALA A 1 235 ? -12.391 13.891 22.938 1 92.38 235 ALA A O 1
ATOM 1832 N N . ARG A 1 236 ? -14.094 14.289 24.219 1 89 236 ARG A N 1
ATOM 1833 C CA . ARG A 1 236 ? -14.656 12.953 24.016 1 89 236 ARG A CA 1
ATOM 1834 C C . ARG A 1 236 ? -15.227 12.797 22.625 1 89 236 ARG A C 1
ATOM 1836 O O . ARG A 1 236 ? -16.047 13.602 22.188 1 89 236 ARG A O 1
ATOM 1843 N N . PRO A 1 237 ? -14.789 11.805 21.953 1 90 237 PRO A N 1
ATOM 1844 C CA . PRO A 1 237 ? -15.375 11.602 20.625 1 90 237 PRO A CA 1
ATOM 1845 C C . PRO A 1 237 ? -16.859 11.289 20.672 1 90 237 PRO A C 1
ATOM 1847 O O . PRO A 1 237 ? -17.312 10.578 21.578 1 90 237 PRO A O 1
ATOM 1850 N N . GLU A 1 238 ? -17.547 11.789 19.719 1 91.25 238 GLU A N 1
ATOM 1851 C CA . GLU A 1 238 ? -18.984 11.516 19.625 1 91.25 238 GLU A CA 1
ATOM 1852 C C . GLU A 1 238 ? -19.25 10.227 18.875 1 91.25 238 GLU A C 1
ATOM 1854 O O . GLU A 1 238 ? -20.391 9.734 18.844 1 91.25 238 GLU A O 1
ATOM 1859 N N . ARG A 1 239 ? -18.25 9.711 18.109 1 89.38 239 ARG A N 1
ATOM 1860 C CA . ARG A 1 239 ? -18.312 8.461 17.359 1 89.38 239 ARG A CA 1
ATOM 1861 C C . ARG A 1 239 ? -17.125 7.57 17.688 1 89.38 239 ARG A C 1
ATOM 1863 O O . ARG A 1 239 ? -16.094 8.047 18.172 1 89.38 239 ARG A O 1
ATOM 1870 N N . PRO A 1 240 ? -17.297 6.238 17.484 1 89.94 240 PRO A N 1
ATOM 1871 C CA . PRO A 1 240 ? -16.141 5.352 17.703 1 89.94 240 PRO A CA 1
ATOM 1872 C C . PRO A 1 240 ? -14.93 5.75 16.859 1 89.94 240 PRO A C 1
ATOM 1874 O O . PRO A 1 240 ? -15.078 6.172 15.711 1 89.94 240 PRO A O 1
ATOM 1877 N N . VAL A 1 241 ? -13.812 5.57 17.516 1 88.69 241 VAL A N 1
ATOM 1878 C CA . VAL A 1 241 ? -12.57 5.852 16.812 1 88.69 241 VAL A CA 1
ATOM 1879 C C . VAL A 1 241 ? -12.289 4.75 15.797 1 88.69 241 VAL A C 1
ATOM 1881 O O . VAL A 1 241 ? -12.242 3.57 16.141 1 88.69 241 VAL A O 1
ATOM 1884 N N . VAL A 1 242 ? -12.039 5.094 14.523 1 88.56 242 VAL A N 1
ATOM 1885 C CA . VAL A 1 242 ? -11.859 4.156 13.422 1 88.56 242 VAL A CA 1
ATOM 1886 C C . VAL A 1 242 ? -10.445 4.289 12.859 1 88.56 242 VAL A C 1
ATOM 1888 O O . VAL A 1 242 ? -9.797 3.285 12.547 1 88.56 242 VAL A O 1
ATOM 1891 N N . ASP A 1 243 ? -10.008 5.441 12.766 1 88.38 243 ASP A N 1
ATOM 1892 C CA . ASP A 1 243 ? -8.719 5.773 12.156 1 88.38 243 ASP A CA 1
ATOM 1893 C C . ASP A 1 243 ? -8.234 7.148 12.617 1 88.38 243 ASP A C 1
ATOM 1895 O O . ASP A 1 243 ? -8.922 8.156 12.414 1 88.38 243 ASP A O 1
ATOM 1899 N N . SER A 1 244 ? -7.121 7.227 13.164 1 86.12 244 SER A N 1
ATOM 1900 C CA . SER A 1 244 ? -6.676 8.492 13.734 1 86.12 244 SER A CA 1
ATOM 1901 C C . SER A 1 244 ? -5.883 9.312 12.719 1 86.12 244 SER A C 1
ATOM 1903 O O . SER A 1 244 ? -5.43 10.414 13.023 1 86.12 244 SER A O 1
ATOM 1905 N N . ASN A 1 245 ? -5.723 8.75 11.539 1 85.94 245 ASN A N 1
ATOM 1906 C CA . ASN A 1 245 ? -5.043 9.516 10.5 1 85.94 245 ASN A CA 1
ATOM 1907 C C . ASN A 1 245 ? -5.773 10.82 10.188 1 85.94 245 ASN A C 1
ATOM 1909 O O . ASN A 1 245 ? -6.988 10.82 9.984 1 85.94 245 ASN A O 1
ATOM 1913 N N . GLY A 1 246 ? -5.055 11.914 10.312 1 89.69 246 GLY A N 1
ATOM 1914 C CA . GLY A 1 246 ? -5.621 13.203 9.953 1 89.69 246 GLY A CA 1
ATOM 1915 C C . GLY A 1 246 ? -6.164 13.969 11.141 1 89.69 246 GLY A C 1
ATOM 1916 O O . GLY A 1 246 ? -6.547 15.133 11.016 1 89.69 246 GLY A O 1
ATOM 1917 N N . ALA A 1 247 ? -6.211 13.375 12.336 1 91.31 247 ALA A N 1
ATOM 1918 C CA . ALA A 1 247 ? -6.738 14.039 13.531 1 91.31 247 ALA A CA 1
ATOM 1919 C C . ALA A 1 247 ? -5.965 15.32 13.836 1 91.31 247 ALA A C 1
ATOM 1921 O O . ALA A 1 247 ? -6.559 16.344 14.195 1 91.31 247 ALA A O 1
ATOM 1922 N N . GLY A 1 248 ? -4.684 15.195 13.688 1 93.94 248 GLY A N 1
ATOM 1923 C CA . GLY A 1 248 ? -3.855 16.359 13.922 1 93.94 248 GLY A CA 1
ATOM 1924 C C . GLY A 1 248 ? -4.152 17.516 12.969 1 93.94 248 GLY A C 1
ATOM 1925 O O . GLY A 1 248 ? -4.211 18.672 13.383 1 93.94 248 GLY A O 1
ATOM 1926 N N . ASP A 1 249 ? -4.34 17.203 11.727 1 96.62 249 ASP A N 1
ATOM 1927 C CA . ASP A 1 249 ? -4.672 18.219 10.734 1 96.62 249 ASP A CA 1
ATOM 1928 C C . ASP A 1 249 ? -6.004 18.891 11.062 1 96.62 249 ASP A C 1
ATOM 1930 O O . ASP A 1 249 ? -6.133 20.109 10.938 1 96.62 249 ASP A O 1
ATOM 1934 N N . ALA A 1 250 ? -6.918 18.062 11.453 1 96.75 250 ALA A N 1
ATOM 1935 C CA . ALA A 1 250 ? -8.227 18.578 11.836 1 96.75 250 ALA A CA 1
ATOM 1936 C C . ALA A 1 250 ? -8.117 19.5 13.055 1 96.75 250 ALA A C 1
ATOM 1938 O O . ALA A 1 250 ? -8.742 20.562 13.102 1 96.75 250 ALA A O 1
ATOM 1939 N N . PHE A 1 251 ? -7.324 19.109 14 1 97.88 251 PHE A N 1
ATOM 1940 C CA . PHE A 1 251 ? -7.082 19.922 15.18 1 97.88 251 PHE A CA 1
ATOM 1941 C C . PHE A 1 251 ? -6.512 21.281 14.789 1 97.88 251 PHE A C 1
ATOM 1943 O O . PHE A 1 251 ? -7.031 22.328 15.195 1 97.88 251 PHE A O 1
ATOM 1950 N N . VAL A 1 252 ? -5.531 21.266 13.977 1 98.56 252 VAL A N 1
ATOM 1951 C CA . VAL A 1 252 ? -4.793 22.453 13.57 1 98.56 252 VAL A CA 1
ATOM 1952 C C . VAL A 1 252 ? -5.738 23.438 12.883 1 98.56 252 VAL A C 1
ATOM 1954 O O . VAL A 1 252 ? -5.77 24.625 13.234 1 98.56 252 VAL A O 1
ATOM 1957 N N . THR A 1 253 ? -6.539 22.953 11.977 1 98.75 253 THR A N 1
ATOM 1958 C CA . THR A 1 253 ? -7.359 23.859 11.172 1 98.75 253 THR A CA 1
ATOM 1959 C C . THR A 1 253 ? -8.477 24.469 12.008 1 98.75 253 THR A C 1
ATOM 1961 O O . THR A 1 253 ? -8.711 25.688 11.938 1 98.75 253 THR A O 1
ATOM 1964 N N . ALA A 1 254 ? -9.102 23.703 12.867 1 98.75 254 ALA A N 1
ATOM 1965 C CA . ALA A 1 254 ? -10.172 24.219 13.703 1 98.75 254 ALA A CA 1
ATOM 1966 C C . ALA A 1 254 ? -9.625 25.188 14.758 1 98.75 254 ALA A C 1
ATOM 1968 O O . ALA A 1 254 ? -10.242 26.219 15.047 1 98.75 254 ALA A O 1
ATOM 1969 N N . PHE A 1 255 ? -8.523 24.859 15.328 1 98.81 255 PHE A N 1
ATOM 1970 C CA . PHE A 1 255 ? -7.859 25.75 16.281 1 98.81 255 PHE A CA 1
ATOM 1971 C C . PHE A 1 255 ? -7.578 27.109 15.641 1 98.81 255 PHE A C 1
ATOM 1973 O O . PHE A 1 255 ? -7.98 28.141 16.172 1 98.81 255 PHE A O 1
ATOM 1980 N N . LEU A 1 256 ? -6.965 27.094 14.508 1 98.81 256 LEU A N 1
ATOM 1981 C CA . LEU A 1 256 ? -6.539 28.328 13.859 1 98.81 256 LEU A CA 1
ATOM 1982 C C . LEU A 1 256 ? -7.738 29.109 13.32 1 98.81 256 LEU A C 1
ATOM 1984 O O . LEU A 1 256 ? -7.742 30.344 13.336 1 98.81 256 LEU A O 1
ATOM 1988 N N . HIS A 1 257 ? -8.68 28.391 12.781 1 98.62 257 HIS A N 1
ATOM 1989 C CA . HIS A 1 257 ? -9.906 29.062 12.375 1 98.62 257 HIS A CA 1
ATOM 1990 C C . HIS A 1 257 ? -10.477 29.906 13.508 1 98.62 257 HIS A C 1
ATOM 1992 O O . HIS A 1 257 ? -10.812 31.078 13.312 1 98.62 257 HIS A O 1
ATOM 1998 N N . SER A 1 258 ? -10.602 29.297 14.688 1 98.38 258 SER A N 1
ATOM 1999 C CA . SER A 1 258 ? -11.102 30 15.867 1 98.38 258 SER A CA 1
ATOM 2000 C C . SER A 1 258 ? -10.18 31.156 16.266 1 98.38 258 SER A C 1
ATOM 2002 O O . SER A 1 258 ? -10.641 32.219 16.641 1 98.38 258 SER A O 1
ATOM 2004 N N . LEU A 1 259 ? -8.922 30.906 16.125 1 98.25 259 LEU A N 1
ATOM 2005 C CA . LEU A 1 259 ? -7.938 31.938 16.438 1 98.25 259 LEU A CA 1
ATOM 2006 C C . LEU A 1 259 ? -8.102 33.125 15.508 1 98.25 259 LEU A C 1
ATOM 2008 O O . LEU A 1 259 ? -8.016 34.281 15.945 1 98.25 259 LEU A O 1
ATOM 2012 N N . PHE A 1 260 ? -8.352 32.875 14.227 1 97.12 260 PHE A N 1
ATOM 2013 C CA . PHE A 1 260 ? -8.531 33.938 13.227 1 97.12 260 PHE A CA 1
ATOM 2014 C C . PHE A 1 260 ? -9.766 34.75 13.531 1 97.12 260 PHE A C 1
ATOM 2016 O O . PHE A 1 260 ? -9.852 35.938 13.141 1 97.12 260 PHE A O 1
ATOM 2023 N N . GLU A 1 261 ? -10.672 34.188 14.281 1 97.06 261 GLU A N 1
ATOM 2024 C CA . GLU A 1 261 ? -11.875 34.906 14.688 1 97.06 261 GLU A CA 1
ATOM 2025 C C . GLU A 1 261 ? -11.641 35.688 15.969 1 97.06 261 GLU A C 1
ATOM 2027 O O . GLU A 1 261 ? -12.547 36.344 16.469 1 97.06 261 GLU A O 1
ATOM 2032 N N . GLY A 1 262 ? -10.516 35.531 16.5 1 97.5 262 GLY A N 1
ATOM 2033 C CA . GLY A 1 262 ? -10.172 36.281 17.688 1 97.5 262 GLY A CA 1
ATOM 2034 C C . GLY A 1 262 ? -10.648 35.656 18.969 1 97.5 262 GLY A C 1
ATOM 2035 O O . GLY A 1 262 ? -10.828 36.312 19.984 1 97.5 262 GLY A O 1
ATOM 2036 N N . ARG A 1 263 ? -10.844 34.406 18.984 1 97.56 263 ARG A N 1
ATOM 2037 C CA . ARG A 1 263 ? -11.344 33.688 20.156 1 97.56 263 ARG A CA 1
ATOM 2038 C C . ARG A 1 263 ? -10.227 33.438 21.172 1 97.56 263 ARG A C 1
ATOM 2040 O O . ARG A 1 263 ? -9.055 33.375 20.797 1 97.56 263 ARG A O 1
ATOM 2047 N N . PRO A 1 264 ? -10.625 33.312 22.453 1 97.44 264 PRO A N 1
ATOM 2048 C CA . PRO A 1 264 ? -9.625 32.938 23.453 1 97.44 264 PRO A CA 1
ATOM 2049 C C . PRO A 1 264 ? -9.023 31.562 23.219 1 97.44 264 PRO A C 1
ATOM 2051 O O . PRO A 1 264 ? -9.664 30.703 22.609 1 97.44 264 PRO A O 1
ATOM 2054 N N . VAL A 1 265 ? -7.859 31.344 23.766 1 97.62 265 VAL A N 1
ATOM 2055 C CA . VAL A 1 265 ? -7.07 30.141 23.531 1 97.62 265 VAL A CA 1
ATOM 2056 C C . VAL A 1 265 ? -7.867 28.906 23.938 1 97.62 265 VAL A C 1
ATOM 2058 O O . VAL A 1 265 ? -7.824 27.875 23.266 1 97.62 265 VAL A O 1
ATOM 2061 N N . GLU A 1 266 ? -8.625 29 25.016 1 97.19 266 GLU A N 1
ATOM 2062 C CA . GLU A 1 266 ? -9.414 27.875 25.516 1 97.19 266 GLU A CA 1
ATOM 2063 C C . GLU A 1 266 ? -10.453 27.438 24.484 1 97.19 266 GLU A C 1
ATOM 2065 O O . GLU A 1 266 ? -10.695 26.25 24.312 1 97.19 266 GLU A O 1
ATOM 2070 N N . GLU A 1 267 ? -11.023 28.406 23.859 1 97.75 267 GLU A N 1
ATOM 2071 C CA . GLU A 1 267 ? -12.023 28.109 22.844 1 97.75 267 GLU A CA 1
ATOM 2072 C C . GLU A 1 267 ? -11.367 27.531 21.578 1 97.75 267 GLU A C 1
ATOM 2074 O O . GLU A 1 267 ? -11.953 26.703 20.891 1 97.75 267 GLU A O 1
ATOM 2079 N N . CYS A 1 268 ? -10.164 28.031 21.25 1 98.62 268 CYS A N 1
ATOM 2080 C CA . CYS A 1 268 ? -9.414 27.5 20.125 1 98.62 268 CYS A CA 1
ATOM 2081 C C . CYS A 1 268 ? -9.055 26.031 20.344 1 98.62 268 CYS A C 1
ATOM 2083 O O . CYS A 1 268 ? -9.211 25.203 19.453 1 98.62 268 CYS A O 1
ATOM 2085 N N . VAL A 1 269 ? -8.672 25.719 21.578 1 98.5 269 VAL A N 1
ATOM 2086 C CA . VAL A 1 269 ? -8.32 24.359 21.953 1 98.5 269 VAL A CA 1
ATOM 2087 C C . VAL A 1 269 ? -9.547 23.453 21.844 1 98.5 269 VAL A C 1
ATOM 2089 O O . VAL A 1 269 ? -9.461 22.344 21.297 1 98.5 269 VAL A O 1
ATOM 2092 N N . LEU A 1 270 ? -10.648 23.953 22.344 1 98 270 LEU A N 1
ATOM 2093 C CA . LEU A 1 270 ? -11.875 23.156 22.266 1 98 270 LEU A CA 1
ATOM 2094 C C . LEU A 1 270 ? -12.242 22.844 20.828 1 98 270 LEU A C 1
ATOM 2096 O O . LEU A 1 270 ? -12.562 21.703 20.484 1 98 270 LEU A O 1
ATOM 2100 N N . ALA A 1 271 ? -12.195 23.891 20.016 1 98.44 271 ALA A N 1
ATOM 2101 C CA . ALA A 1 271 ? -12.508 23.703 18.594 1 98.44 271 ALA A CA 1
ATOM 2102 C C . ALA A 1 271 ? -11.586 22.656 17.969 1 98.44 271 ALA A C 1
ATOM 2104 O O . ALA A 1 271 ? -12.039 21.75 17.266 1 98.44 271 ALA A O 1
ATOM 2105 N N . GLY A 1 272 ? -10.258 22.781 18.188 1 98.56 272 GLY A N 1
ATOM 2106 C CA . GLY A 1 272 ? -9.297 21.812 17.672 1 98.56 272 GLY A CA 1
ATOM 2107 C C . GLY A 1 272 ? -9.562 20.406 18.172 1 98.56 272 GLY A C 1
ATOM 2108 O O . GLY A 1 272 ? -9.547 19.453 17.375 1 98.56 272 GLY A O 1
ATOM 2109 N N . SER A 1 273 ? -9.852 20.281 19.453 1 97.69 273 SER A N 1
ATOM 2110 C CA . SER A 1 273 ? -10.07 18.969 20.062 1 97.69 273 SER A CA 1
ATOM 2111 C C . SER A 1 273 ? -11.312 18.281 19.5 1 97.69 273 SER A C 1
ATOM 2113 O O . SER A 1 273 ? -11.289 17.094 19.188 1 97.69 273 SER A O 1
ATOM 2115 N N . VAL A 1 274 ? -12.305 19.062 19.328 1 97 274 VAL A N 1
ATOM 2116 C CA . VAL A 1 274 ? -13.562 18.547 18.797 1 97 274 VAL A CA 1
ATOM 2117 C C . VAL A 1 274 ? -13.367 18.094 17.344 1 97 274 VAL A C 1
ATOM 2119 O O . VAL A 1 274 ? -13.805 17.016 16.953 1 97 274 VAL A O 1
ATOM 2122 N N . SER A 1 275 ? -12.734 18.938 16.609 1 97.38 275 SER A N 1
ATOM 2123 C CA . SER A 1 275 ? -12.492 18.625 15.211 1 97.38 275 SER A CA 1
ATOM 2124 C C . SER A 1 275 ? -11.602 17.391 15.062 1 97.38 275 SER A C 1
ATOM 2126 O O . SER A 1 275 ? -11.852 16.531 14.211 1 97.38 275 SER A O 1
ATOM 2128 N N . GLY A 1 276 ? -10.547 17.312 15.828 1 95.31 276 GLY A N 1
ATOM 2129 C CA . GLY A 1 276 ? -9.688 16.141 15.812 1 95.31 276 GLY A CA 1
ATOM 2130 C C . GLY A 1 276 ? -10.43 14.859 16.141 1 95.31 276 GLY A C 1
ATOM 2131 O O . GLY A 1 276 ? -10.25 13.844 15.461 1 95.31 276 GLY A O 1
ATOM 2132 N N . ALA A 1 277 ? -11.25 14.938 17.125 1 93.81 277 ALA A N 1
ATOM 2133 C CA . ALA A 1 277 ? -12.047 13.781 17.531 1 93.81 277 ALA A CA 1
ATOM 2134 C C . ALA A 1 277 ? -13 13.367 16.406 1 93.81 277 ALA A C 1
ATOM 2136 O O . ALA A 1 277 ? -13.188 12.172 16.156 1 93.81 277 ALA A O 1
ATOM 2137 N N . PHE A 1 278 ? -13.586 14.297 15.805 1 94.69 278 PHE A N 1
ATOM 2138 C CA . PHE A 1 278 ? -14.492 14.039 14.688 1 94.69 278 PHE A CA 1
ATOM 2139 C C . PHE A 1 278 ? -13.781 13.289 13.57 1 94.69 278 PHE A C 1
ATOM 2141 O O . PHE A 1 278 ? -14.32 12.328 13.023 1 94.69 278 PHE A O 1
ATOM 2148 N N . ALA A 1 279 ? -12.562 13.766 13.242 1 92.44 279 ALA A N 1
ATOM 2149 C CA . ALA A 1 279 ? -11.789 13.18 12.156 1 92.44 279 ALA A CA 1
ATOM 2150 C C . ALA A 1 279 ? -11.461 11.719 12.438 1 92.44 279 ALA A C 1
ATOM 2152 O O . ALA A 1 279 ? -11.367 10.906 11.516 1 92.44 279 ALA A O 1
ATOM 2153 N N . CYS A 1 280 ? -11.367 11.281 13.656 1 90.56 280 CYS A N 1
ATOM 2154 C CA . CYS A 1 280 ? -10.984 9.93 14.039 1 90.56 280 CYS A CA 1
ATOM 2155 C C . CYS A 1 280 ? -12.125 8.945 13.781 1 90.56 280 CYS A C 1
ATOM 2157 O O . CYS A 1 280 ? -11.914 7.73 13.781 1 90.56 280 CYS A O 1
ATOM 2159 N N . GLY A 1 281 ? -13.273 9.461 13.539 1 90 281 GLY A N 1
ATOM 2160 C CA . GLY A 1 281 ? -14.453 8.609 13.453 1 90 281 GLY A CA 1
ATOM 2161 C C . GLY A 1 281 ? -14.695 8.07 12.055 1 90 281 GLY A C 1
ATOM 2162 O O . GLY A 1 281 ? -15.625 7.301 11.836 1 90 281 GLY A O 1
ATOM 2163 N N . SER A 1 282 ? -13.922 8.414 11.141 1 86.31 282 SER A N 1
ATOM 2164 C CA . SER A 1 282 ? -14.117 7.996 9.75 1 86.31 282 SER A CA 1
ATOM 2165 C C . SER A 1 282 ? -12.953 7.137 9.266 1 86.31 282 SER A C 1
ATOM 2167 O O . SER A 1 282 ? -11.797 7.371 9.641 1 86.31 282 SER A O 1
ATOM 2169 N N . ALA A 1 283 ? -13.383 6.137 8.414 1 80.12 283 ALA A N 1
ATOM 2170 C CA . ALA A 1 283 ? -12.336 5.32 7.797 1 80.12 283 ALA A CA 1
ATOM 2171 C C . ALA A 1 283 ? -11.594 6.102 6.719 1 80.12 283 ALA A C 1
ATOM 2173 O O . ALA A 1 283 ? -12.203 6.863 5.965 1 80.12 283 ALA A O 1
ATOM 2174 N N . GLY A 1 284 ? -10.359 5.773 6.652 1 78.94 284 GLY A N 1
ATOM 2175 C CA . GLY A 1 284 ? -9.547 6.438 5.648 1 78.94 284 GLY A CA 1
ATOM 2176 C C . GLY A 1 284 ? -8.984 7.766 6.121 1 78.94 284 GLY A C 1
ATOM 2177 O O . GLY A 1 284 ? -9.297 8.219 7.223 1 78.94 284 GLY A O 1
ATOM 2178 N N . THR A 1 285 ? -8.094 8.234 5.383 1 76.62 285 THR A N 1
ATOM 2179 C CA . THR A 1 285 ? -7.484 9.523 5.699 1 76.62 285 THR A CA 1
ATOM 2180 C C . THR A 1 285 ? -8.203 10.656 4.977 1 76.62 285 THR A C 1
ATOM 2182 O O . THR A 1 285 ? -8.406 10.594 3.762 1 76.62 285 THR A O 1
ATOM 2185 N N . HIS A 1 286 ? -8.719 11.633 5.711 1 82.69 286 HIS A N 1
ATOM 2186 C CA . HIS A 1 286 ? -9.281 12.867 5.164 1 82.69 286 HIS A CA 1
ATOM 2187 C C . HIS A 1 286 ? -10.516 12.586 4.312 1 82.69 286 HIS A C 1
ATOM 2189 O O . HIS A 1 286 ? -10.641 13.109 3.207 1 82.69 286 HIS A O 1
ATOM 2195 N N . THR A 1 287 ? -11.32 11.703 4.734 1 87.19 287 THR A N 1
ATOM 2196 C CA . THR A 1 287 ? -12.508 11.344 3.977 1 87.19 287 THR A CA 1
ATOM 2197 C C . THR A 1 287 ? -13.719 12.141 4.453 1 87.19 287 THR A C 1
ATOM 2199 O O . THR A 1 287 ? -14.688 12.312 3.713 1 87.19 287 THR A O 1
ATOM 2202 N N . GLU A 1 288 ? -13.633 12.602 5.645 1 89.81 288 GLU A N 1
ATOM 2203 C CA . GLU A 1 288 ? -14.711 13.406 6.219 1 89.81 288 GLU A CA 1
ATOM 2204 C C . GLU A 1 288 ? -14.156 14.562 7.047 1 89.81 288 GLU A C 1
ATOM 2206 O O . GLU A 1 288 ? -13.219 14.383 7.82 1 89.81 288 GLU A O 1
ATOM 2211 N N . PHE A 1 289 ? -14.719 15.742 6.84 1 93.5 289 PHE A N 1
ATOM 2212 C CA . PHE A 1 289 ? -14.336 16.938 7.574 1 93.5 289 PHE A CA 1
ATOM 2213 C C . PHE A 1 289 ? -15.562 17.609 8.19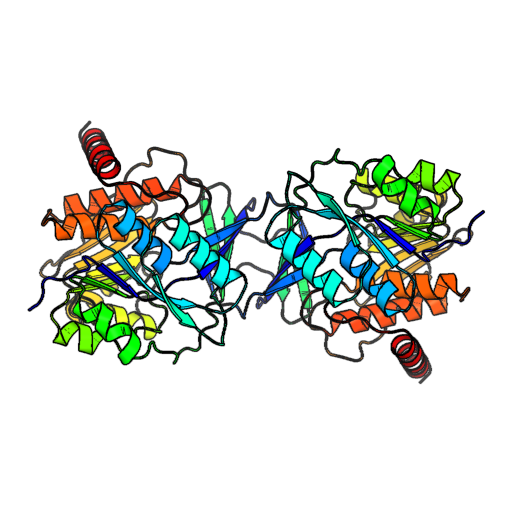5 1 93.5 289 PHE A C 1
ATOM 2215 O O . PHE A 1 289 ? -16.625 17.672 7.574 1 93.5 289 PHE A O 1
ATOM 2222 N N . ILE A 1 290 ? -15.414 18.047 9.367 1 95.5 290 ILE A N 1
ATOM 2223 C CA . ILE A 1 290 ? -16.5 18.781 10.016 1 95.5 290 ILE A CA 1
ATOM 2224 C C . ILE A 1 290 ? -16.609 20.172 9.383 1 95.5 290 ILE A C 1
ATOM 2226 O O . ILE A 1 290 ? -15.602 20.828 9.133 1 95.5 290 ILE A O 1
ATOM 2230 N N . ASP A 1 291 ? -17.844 20.578 9.086 1 97.38 291 ASP A N 1
ATOM 2231 C CA . ASP A 1 291 ? -18.047 21.938 8.586 1 97.38 291 ASP A CA 1
ATOM 2232 C C . ASP A 1 291 ? -18.281 22.922 9.734 1 97.38 291 ASP A C 1
ATOM 2234 O O . ASP A 1 291 ? -18.312 22.516 10.906 1 97.38 291 ASP A O 1
ATOM 2238 N N . LEU A 1 292 ? -18.406 24.188 9.359 1 97.88 292 LEU A N 1
ATOM 2239 C CA . LEU A 1 292 ? -18.438 25.219 10.383 1 97.88 292 LEU A CA 1
ATOM 2240 C C . LEU A 1 292 ? -19.656 25.062 11.273 1 97.88 292 LEU A C 1
ATOM 2242 O O . LEU A 1 292 ? -19.547 25.094 12.508 1 97.88 292 LEU A O 1
ATOM 2246 N N . PRO A 1 293 ? -20.875 24.859 10.75 1 97.81 293 PRO A N 1
ATOM 2247 C CA . PRO A 1 293 ? -22.016 24.625 11.641 1 97.81 293 PRO A CA 1
ATOM 2248 C C . PRO A 1 293 ? -21.859 23.406 12.523 1 97.81 293 PRO A C 1
ATOM 2250 O O . PRO A 1 293 ? -22.203 23.438 13.711 1 97.81 293 PRO A O 1
ATOM 2253 N N . GLY A 1 294 ? -21.312 22.406 11.945 1 97.12 294 GLY A N 1
ATOM 2254 C CA . GLY A 1 294 ? -21.047 21.219 12.727 1 97.12 294 GLY A CA 1
ATOM 2255 C C . GLY A 1 294 ? -20.062 21.438 13.852 1 97.12 294 GLY A C 1
ATOM 2256 O O . GLY A 1 294 ? -20.266 20.938 14.961 1 97.12 294 GLY A O 1
ATOM 2257 N N . LEU A 1 295 ? -19 22.141 13.531 1 97.94 295 LEU A N 1
ATOM 2258 C CA . LEU A 1 295 ? -17.984 22.453 14.531 1 97.94 295 LEU A CA 1
ATOM 2259 C C . LEU A 1 295 ? -18.578 23.25 15.68 1 97.94 295 LEU A C 1
ATOM 2261 O O . LEU A 1 295 ? -18.375 22.922 16.844 1 97.94 295 LEU A O 1
ATOM 2265 N N . ARG A 1 296 ? -19.312 24.25 15.375 1 97.62 296 ARG A N 1
ATOM 2266 C CA . ARG A 1 296 ? -19.922 25.094 16.391 1 97.62 296 ARG A CA 1
ATOM 2267 C C . ARG A 1 296 ? -20.906 24.297 17.25 1 97.62 296 ARG A C 1
ATOM 2269 O O . ARG A 1 296 ? -20.922 24.453 18.484 1 97.62 296 ARG A O 1
ATOM 2276 N N . GLY A 1 297 ? -21.672 23.469 16.562 1 96.94 297 GLY A N 1
ATOM 2277 C CA . GLY A 1 297 ? -22.594 22.625 17.312 1 96.94 297 GLY A CA 1
ATOM 2278 C C . GLY A 1 297 ? -21.891 21.641 18.234 1 96.94 297 GLY A C 1
ATOM 2279 O O . GLY A 1 297 ? -22.297 21.469 19.375 1 96.94 297 GLY A O 1
ATOM 2280 N N . ALA A 1 298 ? -20.891 21.062 17.766 1 96.56 298 ALA A N 1
ATOM 2281 C CA . ALA A 1 298 ? -20.141 20.078 18.562 1 96.56 298 ALA A CA 1
ATOM 2282 C C . ALA A 1 298 ? -19.438 20.734 19.734 1 96.56 298 ALA A C 1
ATOM 2284 O O . ALA A 1 298 ? -19.312 20.141 20.812 1 96.56 298 ALA A O 1
ATOM 2285 N N . CYS A 1 299 ? -18.922 21.938 19.531 1 96.88 299 CYS A N 1
ATOM 2286 C CA . CYS A 1 299 ? -18.281 22.672 20.609 1 96.88 299 CYS A CA 1
ATOM 2287 C C . CYS A 1 299 ? -19.281 22.984 21.719 1 96.88 299 CYS A C 1
ATOM 2289 O O . CYS A 1 299 ? -18.938 22.906 22.906 1 96.88 299 CYS A O 1
ATOM 2291 N N . VAL A 1 300 ? -20.453 23.328 21.312 1 96.25 300 VAL A N 1
ATOM 2292 C CA . VAL A 1 300 ? -21.5 23.609 22.297 1 96.25 300 VAL A CA 1
ATOM 2293 C C . VAL A 1 300 ? -21.797 22.359 23.109 1 96.25 300 VAL A C 1
ATOM 2295 O O . VAL A 1 300 ? -21.891 22.406 24.328 1 96.25 300 VAL A O 1
ATOM 2298 N N . ARG A 1 301 ? -21.891 21.234 22.453 1 95.06 301 ARG A N 1
ATOM 2299 C CA . ARG A 1 301 ? -22.188 19.969 23.109 1 95.06 301 ARG A CA 1
ATOM 2300 C C . ARG A 1 301 ? -21.031 19.562 24.031 1 95.06 301 ARG A C 1
ATOM 2302 O O . ARG A 1 301 ? -21.266 19.078 25.141 1 95.06 301 ARG A O 1
ATOM 2309 N N . ALA A 1 302 ? -19.859 19.766 23.594 1 93.75 302 ALA A N 1
ATOM 2310 C CA . ALA A 1 302 ? -18.688 19.391 24.375 1 93.75 302 ALA A CA 1
ATOM 2311 C C . ALA A 1 302 ? -18.578 20.25 25.641 1 93.75 302 ALA A C 1
ATOM 2313 O O . ALA A 1 302 ? -18.203 19.75 26.703 1 93.75 302 ALA A O 1
ATOM 2314 N N . SER A 1 303 ? -18.859 21.531 25.547 1 91.69 303 SER A N 1
ATOM 2315 C CA . SER A 1 303 ? -18.812 22.438 26.672 1 91.69 303 SER A CA 1
ATOM 2316 C C . SER A 1 303 ? -19.891 22.094 27.703 1 91.69 303 SER A C 1
ATOM 2318 O O . SER A 1 303 ? -19.641 22.172 28.922 1 91.69 303 SER A O 1
ATOM 2320 N N . ALA A 1 304 ? -20.984 21.672 27.25 1 87.94 304 ALA A N 1
ATOM 2321 C CA . ALA A 1 304 ? -22.062 21.281 28.141 1 87.94 304 ALA A CA 1
ATOM 2322 C C . ALA A 1 304 ? -21.719 20 28.891 1 87.94 304 ALA A C 1
ATOM 2324 O O . ALA A 1 304 ? -22.125 19.828 30.047 1 87.94 304 ALA A O 1
ATOM 2325 N N . ALA A 1 305 ? -21.125 19.109 28.266 1 78.12 305 ALA A N 1
ATOM 2326 C CA . ALA A 1 305 ? -20.781 17.828 28.859 1 78.12 305 ALA A CA 1
ATOM 2327 C C . ALA A 1 305 ? -19.703 18 29.938 1 78.12 305 ALA A C 1
ATOM 2329 O O . ALA A 1 305 ? -19.656 17.219 30.891 1 78.12 305 ALA A O 1
ATOM 2330 N N . ALA A 1 306 ? -18.844 19.016 29.844 1 76.44 306 ALA A N 1
ATOM 2331 C CA . ALA A 1 306 ? -17.766 19.266 30.797 1 76.44 306 ALA A CA 1
ATOM 2332 C C . ALA A 1 306 ? -18.297 19.906 32.062 1 76.44 306 ALA A C 1
ATOM 2334 O O . ALA A 1 306 ? -17.688 19.766 33.156 1 76.44 306 ALA A O 1
ATOM 2335 N N . THR A 1 307 ? -19.438 20.672 32 1 68.88 307 THR A N 1
ATOM 2336 C CA . THR A 1 307 ? -20.016 21.344 33.156 1 68.88 307 THR A CA 1
ATOM 2337 C C . THR A 1 307 ? -20.969 20.422 33.906 1 68.88 307 THR A C 1
ATOM 2339 O O . THR A 1 307 ? -21.25 20.625 35.062 1 68.88 307 THR A O 1
ATOM 2342 N N . GLY A 1 308 ? -21.453 19.359 33.312 1 56.06 308 GLY A N 1
ATOM 2343 C CA . GLY A 1 308 ? -22.391 18.484 34 1 56.06 308 GLY A CA 1
ATOM 2344 C C . GLY A 1 308 ? -21.719 17.25 34.594 1 56.06 308 GLY A C 1
ATOM 2345 O O . GLY A 1 308 ? -20.594 16.922 34.219 1 56.06 308 GLY A O 1
ATOM 2346 N N . MET B 1 1 ? -11.656 -32.781 -33.438 1 43.44 1 MET B N 1
ATOM 2347 C CA . MET B 1 1 ? -11.586 -31.828 -32.312 1 43.44 1 MET B CA 1
ATOM 2348 C C . MET B 1 1 ? -10.711 -30.641 -32.688 1 43.44 1 MET B C 1
ATOM 2350 O O . MET B 1 1 ? -9.641 -30.812 -33.281 1 43.44 1 MET B O 1
ATOM 2354 N N . SER B 1 2 ? -11.297 -29.469 -32.969 1 55.56 2 SER B N 1
ATOM 2355 C CA . SER B 1 2 ? -10.547 -28.328 -33.469 1 55.56 2 SER B CA 1
ATOM 2356 C C . SER B 1 2 ? -9.258 -28.109 -32.688 1 55.56 2 SER B C 1
ATOM 2358 O O . SER B 1 2 ? -9.172 -28.484 -31.531 1 55.56 2 SER B O 1
ATOM 2360 N N . GLU B 1 3 ? -8.117 -28.016 -33.344 1 71.56 3 GLU B N 1
ATOM 2361 C CA . GLU B 1 3 ? -6.773 -27.844 -32.781 1 71.56 3 GLU B CA 1
ATOM 2362 C C . GLU B 1 3 ? -6.766 -26.766 -31.688 1 71.56 3 GLU B C 1
ATOM 2364 O O . GLU B 1 3 ? -7.379 -25.719 -31.844 1 71.56 3 GLU B O 1
ATOM 2369 N N . PRO B 1 4 ? -6.301 -27.141 -30.469 1 85.81 4 PRO B N 1
ATOM 2370 C CA . PRO B 1 4 ? -6.238 -26.156 -29.391 1 85.81 4 PRO B CA 1
ATOM 2371 C C . PRO B 1 4 ? -5.559 -24.859 -29.812 1 85.81 4 PRO B C 1
ATOM 2373 O O . PRO B 1 4 ? -4.543 -24.891 -30.516 1 85.81 4 PRO B O 1
ATOM 2376 N N . GLU B 1 5 ? -6.254 -23.859 -29.609 1 90.62 5 GLU B N 1
ATOM 2377 C CA . GLU B 1 5 ? -5.742 -22.516 -29.891 1 90.62 5 GLU B CA 1
ATOM 2378 C C . GLU B 1 5 ? -4.719 -22.078 -28.844 1 90.62 5 GLU B C 1
ATOM 2380 O O . GLU B 1 5 ? -3.758 -21.375 -29.172 1 90.62 5 GLU B O 1
ATOM 2385 N N . TYR B 1 6 ? -4.887 -22.531 -27.625 1 97.5 6 TYR B N 1
ATOM 2386 C CA . TYR B 1 6 ? -4.02 -22.125 -26.531 1 97.5 6 TYR B CA 1
ATOM 2387 C C . TYR B 1 6 ? -3.219 -23.312 -26 1 97.5 6 TYR B C 1
ATOM 2389 O O . TYR B 1 6 ? -3.777 -24.391 -25.75 1 97.5 6 TYR B O 1
ATOM 2397 N N . ASP B 1 7 ? -1.946 -23.078 -25.859 1 98.12 7 ASP B N 1
ATOM 2398 C CA . ASP B 1 7 ? -1.153 -24.062 -25.141 1 98.12 7 ASP B CA 1
ATOM 2399 C C . ASP B 1 7 ? -1.592 -24.141 -23.672 1 98.12 7 ASP B C 1
ATOM 2401 O O . ASP B 1 7 ? -1.704 -25.234 -23.125 1 98.12 7 ASP B O 1
ATOM 2405 N N . VAL B 1 8 ? -1.83 -22.938 -23.125 1 98.62 8 VAL B N 1
ATOM 2406 C CA . VAL B 1 8 ? -2.174 -22.906 -21.703 1 98.62 8 VAL B CA 1
ATOM 2407 C C . VAL B 1 8 ? -3.275 -21.891 -21.469 1 98.62 8 VAL B C 1
ATOM 2409 O O . VAL B 1 8 ? -3.297 -20.828 -22.094 1 98.62 8 VAL B O 1
ATOM 2412 N N . LEU B 1 9 ? -4.195 -22.234 -20.609 1 98.88 9 LEU B N 1
ATOM 2413 C CA . LEU B 1 9 ? -5.195 -21.344 -20.016 1 98.88 9 LEU B CA 1
ATOM 2414 C C . LEU B 1 9 ? -4.926 -21.141 -18.516 1 98.88 9 LEU B C 1
ATOM 2416 O O . LEU B 1 9 ? -4.883 -22.109 -17.75 1 98.88 9 LEU B O 1
ATOM 2420 N N . VAL B 1 10 ? -4.645 -19.922 -18.141 1 98.94 10 VAL B N 1
ATOM 2421 C CA . VAL B 1 10 ? -4.461 -19.562 -16.734 1 98.94 10 VAL B CA 1
ATOM 2422 C C . VAL B 1 10 ? -5.754 -18.969 -16.188 1 98.94 10 VAL B C 1
ATOM 2424 O O . VAL B 1 10 ? -6.371 -18.109 -16.812 1 98.94 10 VAL B O 1
ATOM 2427 N N . VAL B 1 11 ? -6.172 -19.469 -15 1 98.94 11 VAL B N 1
ATOM 2428 C CA . VAL B 1 11 ? -7.457 -19.031 -14.469 1 98.94 11 VAL B CA 1
ATOM 2429 C C . VAL B 1 11 ? -7.281 -18.516 -13.047 1 98.94 11 VAL B C 1
ATOM 2431 O O . VAL B 1 11 ? -6.938 -19.281 -12.141 1 98.94 11 VAL B O 1
ATOM 2434 N N . GLY B 1 12 ? -7.535 -17.234 -12.875 1 98.5 12 GLY B N 1
ATOM 2435 C CA . GLY B 1 12 ? -7.488 -16.625 -11.562 1 98.5 12 GLY B CA 1
ATOM 2436 C C . GLY B 1 12 ? -6.109 -16.109 -11.188 1 98.5 12 GLY B C 1
ATOM 2437 O O . GLY B 1 12 ? -5.102 -16.578 -11.727 1 98.5 12 GLY B O 1
ATOM 2438 N N . GLY B 1 13 ? -6.07 -15.125 -10.219 1 98 13 GLY B N 1
ATOM 2439 C CA . GLY B 1 13 ? -4.816 -14.68 -9.641 1 98 13 GLY B CA 1
ATOM 2440 C C . GLY B 1 13 ? -4.293 -13.398 -10.258 1 98 13 GLY B C 1
ATOM 2441 O O . GLY B 1 13 ? -3.084 -13.25 -10.453 1 98 13 GLY B O 1
ATOM 2442 N N . ALA B 1 14 ? -5.191 -12.586 -10.727 1 98.06 14 ALA B N 1
ATOM 2443 C CA . ALA B 1 14 ? -4.812 -11.242 -11.156 1 98.06 14 ALA B CA 1
ATOM 2444 C C . ALA B 1 14 ? -4.988 -10.227 -10.031 1 98.06 14 ALA B C 1
ATOM 2446 O O . ALA B 1 14 ? -5.953 -10.305 -9.266 1 98.06 14 ALA B O 1
ATOM 2447 N N . GLY B 1 15 ? -4.07 -9.336 -9.922 1 97.75 15 GLY B N 1
ATOM 2448 C CA . GLY B 1 15 ? -4.16 -8.289 -8.93 1 97.75 15 GLY B CA 1
ATOM 2449 C C . GLY B 1 15 ? -2.99 -7.324 -8.969 1 97.75 15 GLY B C 1
ATOM 2450 O O . GLY B 1 15 ? -2.221 -7.312 -9.93 1 97.75 15 GLY B O 1
ATOM 2451 N N . VAL B 1 16 ? -2.928 -6.477 -8 1 97.38 16 VAL B N 1
ATOM 2452 C CA . VAL B 1 16 ? -1.892 -5.453 -7.922 1 97.38 16 VAL B CA 1
ATOM 2453 C C . VAL B 1 16 ? -1.219 -5.504 -6.551 1 97.38 16 VAL B C 1
ATOM 2455 O O . VAL B 1 16 ? -1.894 -5.605 -5.523 1 97.38 16 VAL B O 1
ATOM 2458 N N . ASP B 1 17 ? 0.09 -5.492 -6.57 1 96.12 17 ASP B N 1
ATOM 2459 C CA . ASP B 1 17 ? 0.878 -5.438 -5.344 1 96.12 17 ASP B CA 1
ATOM 2460 C C . ASP B 1 17 ? 1.493 -4.051 -5.148 1 96.12 17 ASP B C 1
ATOM 2462 O O . ASP B 1 17 ? 1.976 -3.441 -6.105 1 96.12 17 ASP B O 1
ATOM 2466 N N . THR B 1 18 ? 1.366 -3.547 -3.992 1 96.81 18 THR B N 1
ATOM 2467 C CA . THR B 1 18 ? 2.172 -2.42 -3.539 1 96.81 18 THR B CA 1
ATOM 2468 C C . THR B 1 18 ? 3.396 -2.906 -2.768 1 96.81 18 THR B C 1
ATOM 2470 O O . THR B 1 18 ? 3.266 -3.596 -1.756 1 96.81 18 THR B O 1
ATOM 2473 N N . ILE B 1 19 ? 4.578 -2.547 -3.236 1 95.56 19 ILE B N 1
ATOM 2474 C CA . ILE B 1 19 ? 5.801 -3.074 -2.639 1 95.56 19 ILE B CA 1
ATOM 2475 C C . ILE B 1 19 ? 6.465 -1.995 -1.785 1 95.56 19 ILE B C 1
ATOM 2477 O O . ILE B 1 19 ? 6.711 -0.884 -2.26 1 95.56 19 ILE B O 1
ATOM 2481 N N . VAL B 1 20 ? 6.719 -2.291 -0.579 1 97.12 20 VAL B N 1
ATOM 2482 C CA . VAL B 1 20 ? 7.41 -1.42 0.368 1 97.12 20 VAL B CA 1
ATOM 2483 C C . VAL B 1 20 ? 8.742 -2.043 0.766 1 97.12 20 VAL B C 1
ATOM 2485 O O . VAL B 1 20 ? 8.781 -3.088 1.42 1 97.12 20 VAL B O 1
ATOM 2488 N N . ARG B 1 21 ? 9.828 -1.43 0.398 1 95.69 21 ARG B N 1
ATOM 2489 C CA . ARG B 1 21 ? 11.141 -1.894 0.842 1 95.69 21 ARG B CA 1
ATOM 2490 C C . ARG B 1 21 ? 11.438 -1.413 2.258 1 95.69 21 ARG B C 1
ATOM 2492 O O . ARG B 1 21 ? 11.32 -0.222 2.553 1 95.69 21 ARG B O 1
ATOM 2499 N N . VAL B 1 22 ? 11.758 -2.324 3.104 1 96.31 22 VAL B N 1
ATOM 2500 C CA . VAL B 1 22 ? 11.992 -2.023 4.512 1 96.31 22 VAL B CA 1
ATOM 2501 C C . VAL B 1 22 ? 13.367 -2.541 4.93 1 96.31 22 VAL B C 1
ATOM 2503 O O . VAL B 1 22 ? 13.961 -3.373 4.238 1 96.31 22 VAL B O 1
ATOM 2506 N N . GLU B 1 23 ? 13.891 -2.08 6.016 1 95.25 23 GLU B N 1
ATOM 2507 C CA . GLU B 1 23 ? 15.203 -2.502 6.508 1 95.25 23 GLU B CA 1
ATOM 2508 C C . GLU B 1 23 ? 15.148 -3.914 7.082 1 95.25 23 GLU B C 1
ATOM 2510 O O . GLU B 1 23 ? 16.125 -4.66 7.008 1 95.25 23 GLU B O 1
ATOM 2515 N N . ALA B 1 24 ? 14.039 -4.246 7.688 1 94.56 24 ALA B N 1
ATOM 2516 C CA . ALA B 1 24 ? 13.773 -5.562 8.258 1 94.56 24 ALA B CA 1
ATOM 2517 C C . ALA B 1 24 ? 12.281 -5.863 8.281 1 94.56 24 ALA B C 1
ATOM 2519 O O . ALA B 1 24 ? 11.453 -4.949 8.273 1 94.56 24 ALA B O 1
ATOM 2520 N N . LEU B 1 25 ? 11.922 -7.074 8.305 1 93.25 25 LEU B N 1
ATOM 2521 C CA . LEU B 1 25 ? 10.523 -7.469 8.398 1 93.25 25 LEU B CA 1
ATOM 2522 C C . LEU B 1 25 ? 10.031 -7.391 9.836 1 93.25 25 LEU B C 1
ATOM 2524 O O . LEU B 1 25 ? 9.695 -8.414 10.438 1 93.25 25 LEU B O 1
ATOM 2528 N N . GLN B 1 26 ? 10.055 -6.277 10.281 1 92.31 26 GLN B N 1
ATOM 2529 C CA . GLN B 1 26 ? 9.555 -5.91 11.602 1 92.31 26 GLN B CA 1
ATOM 2530 C C . GLN B 1 26 ? 9.055 -4.469 11.617 1 92.31 26 GLN B C 1
ATOM 2532 O O . GLN B 1 26 ? 9.5 -3.645 10.812 1 92.31 26 GLN B O 1
ATOM 2537 N N . LEU B 1 27 ? 8.086 -4.184 12.406 1 90.88 27 LEU B N 1
ATOM 2538 C CA . LEU B 1 27 ? 7.691 -2.793 12.594 1 90.88 27 LEU B CA 1
ATOM 2539 C C . LEU B 1 27 ? 8.609 -2.094 13.586 1 90.88 27 LEU B C 1
ATOM 2541 O O . LEU B 1 27 ? 8.766 -2.547 14.727 1 90.88 27 LEU B O 1
ATOM 2545 N N . PRO B 1 28 ? 9.297 -1.095 13.125 1 86.94 28 PRO B N 1
ATOM 2546 C CA . PRO B 1 28 ? 10.133 -0.355 14.078 1 86.94 28 PRO B CA 1
ATOM 2547 C C . PRO B 1 28 ? 9.312 0.405 15.117 1 86.94 28 PRO B C 1
ATOM 2549 O O . PRO B 1 28 ? 8.102 0.546 14.969 1 86.94 28 PRO B O 1
ATOM 2552 N N . PRO B 1 29 ? 10.016 0.801 16.203 1 82.12 29 PRO B N 1
ATOM 2553 C CA . PRO B 1 29 ? 9.305 1.651 17.172 1 82.12 29 PRO B CA 1
ATOM 2554 C C . PRO B 1 29 ? 8.875 2.986 16.562 1 82.12 29 PRO B C 1
ATOM 2556 O O . PRO B 1 29 ? 9.445 3.432 15.57 1 82.12 29 PRO B O 1
ATOM 2559 N N . GLY B 1 30 ? 7.832 3.568 17.156 1 81.62 30 GLY B N 1
ATOM 2560 C CA . GLY B 1 30 ? 7.332 4.836 16.656 1 81.62 30 GLY B CA 1
ATOM 2561 C C . GLY B 1 30 ? 6.082 4.691 15.805 1 81.62 30 GLY B C 1
ATOM 2562 O O . GLY B 1 30 ? 5.414 3.654 15.844 1 81.62 30 GLY B O 1
ATOM 2563 N N . ASP B 1 31 ? 5.742 5.766 15.148 1 83.06 31 ASP B N 1
ATOM 2564 C CA . ASP B 1 31 ? 4.48 5.77 14.414 1 83.06 31 ASP B CA 1
ATOM 2565 C C . ASP B 1 31 ? 4.719 5.836 12.914 1 83.06 31 ASP B C 1
ATOM 2567 O O . ASP B 1 31 ? 3.775 5.742 12.125 1 83.06 31 ASP B O 1
ATOM 2571 N N . SER B 1 32 ? 6.023 5.996 12.562 1 88.88 32 SER B N 1
ATOM 2572 C CA . SER B 1 32 ? 6.309 6.094 11.141 1 88.88 32 SER B CA 1
ATOM 2573 C C . SER B 1 32 ? 7.785 5.832 10.852 1 88.88 32 SER B C 1
ATOM 2575 O O . SER B 1 32 ? 8.625 5.965 11.742 1 88.88 32 SER B O 1
ATOM 2577 N N . VAL B 1 33 ? 8.078 5.422 9.695 1 92.69 33 VAL B N 1
ATOM 2578 C CA . VAL B 1 33 ? 9.445 5.316 9.188 1 92.69 33 VAL B CA 1
ATOM 2579 C C . VAL B 1 33 ? 9.492 5.762 7.727 1 92.69 33 VAL B C 1
ATOM 2581 O O . VAL B 1 33 ? 8.523 5.582 6.984 1 92.69 33 VAL B O 1
ATOM 2584 N N . PHE B 1 34 ? 10.594 6.367 7.379 1 94 34 PHE B N 1
ATOM 2585 C CA . PHE B 1 34 ? 10.82 6.691 5.977 1 94 34 PHE B CA 1
ATOM 2586 C C . PHE B 1 34 ? 11.281 5.465 5.203 1 94 34 PHE B C 1
ATOM 2588 O O . PHE B 1 34 ? 12.102 4.688 5.695 1 94 34 PHE B O 1
ATOM 2595 N N . VAL B 1 35 ? 10.727 5.258 4.031 1 96.69 35 VAL B N 1
ATOM 2596 C CA . VAL B 1 35 ? 11.102 4.129 3.186 1 96.69 35 VAL B CA 1
ATOM 2597 C C . VAL B 1 35 ? 11.445 4.629 1.783 1 96.69 35 VAL B C 1
ATOM 2599 O O . VAL B 1 35 ? 11.094 5.75 1.412 1 96.69 35 VAL B O 1
ATOM 2602 N N . PRO B 1 36 ? 12.195 3.748 0.998 1 95.12 36 PRO B N 1
ATOM 2603 C CA . PRO B 1 36 ? 12.406 4.078 -0.414 1 95.12 36 PRO B CA 1
ATOM 2604 C C . PRO B 1 36 ? 11.102 4.172 -1.202 1 95.12 36 PRO B C 1
ATOM 2606 O O . PRO B 1 36 ? 10.039 3.848 -0.677 1 95.12 36 PRO B O 1
ATOM 2609 N N . PRO B 1 37 ? 11.172 4.641 -2.42 1 95.12 37 PRO B N 1
ATOM 2610 C CA . PRO B 1 37 ? 9.969 4.828 -3.229 1 95.12 37 PRO B CA 1
ATOM 2611 C C . PRO B 1 37 ? 9.078 3.588 -3.252 1 95.12 37 PRO B C 1
ATOM 2613 O O . PRO B 1 37 ? 9.57 2.471 -3.428 1 95.12 37 PRO B O 1
ATOM 2616 N N . VAL B 1 38 ? 7.836 3.818 -3.031 1 96.69 38 VAL B N 1
ATOM 2617 C CA . VAL B 1 38 ? 6.809 2.785 -3.051 1 96.69 38 VAL B CA 1
ATOM 2618 C C . VAL B 1 38 ? 6.18 2.705 -4.441 1 96.69 38 VAL B C 1
ATOM 2620 O O . VAL B 1 38 ? 5.777 3.725 -5.008 1 96.69 38 VAL B O 1
ATOM 2623 N N . TYR B 1 39 ? 6.074 1.475 -5 1 94 39 TYR B N 1
ATOM 2624 C CA . TYR B 1 39 ? 5.535 1.284 -6.34 1 94 39 TYR B CA 1
ATOM 2625 C C . TYR B 1 39 ? 4.449 0.212 -6.344 1 94 39 TYR B C 1
ATOM 2627 O O . TYR B 1 39 ? 4.469 -0.702 -5.516 1 94 39 TYR B O 1
ATOM 2635 N N . ASP B 1 40 ? 3.52 0.379 -7.281 1 95.19 40 ASP B N 1
ATOM 2636 C CA . ASP B 1 40 ? 2.52 -0.644 -7.574 1 95.19 40 ASP B CA 1
ATOM 2637 C C . ASP B 1 40 ? 2.932 -1.481 -8.781 1 95.19 40 ASP B C 1
ATOM 2639 O O . ASP B 1 40 ? 3.457 -0.949 -9.766 1 95.19 40 ASP B O 1
ATOM 2643 N N . TYR B 1 41 ? 2.709 -2.768 -8.664 1 94.31 41 TYR B N 1
ATOM 2644 C CA . TYR B 1 41 ? 3.004 -3.701 -9.742 1 94.31 41 TYR B CA 1
ATOM 2645 C C . TYR B 1 41 ? 1.812 -4.609 -10.023 1 94.31 41 TYR B C 1
ATOM 2647 O O . TYR B 1 41 ? 1.15 -5.078 -9.094 1 94.31 41 TYR B O 1
ATOM 2655 N N . VAL B 1 42 ? 1.517 -4.777 -11.297 1 96.12 42 VAL B N 1
ATOM 2656 C CA . VAL B 1 42 ? 0.61 -5.871 -11.625 1 96.12 42 VAL B CA 1
ATOM 2657 C C . VAL B 1 42 ? 1.212 -7.195 -11.164 1 96.12 42 VAL B C 1
ATOM 2659 O O . VAL B 1 42 ? 2.377 -7.488 -11.445 1 96.12 42 VAL B O 1
ATOM 2662 N N . ALA B 1 43 ? 0.367 -7.953 -10.438 1 95.31 43 ALA B N 1
ATOM 2663 C CA . ALA B 1 43 ? 0.977 -9.047 -9.688 1 95.31 43 ALA B CA 1
ATOM 2664 C C . ALA B 1 43 ? -0.016 -10.188 -9.469 1 95.31 43 ALA B C 1
ATOM 2666 O O . ALA B 1 43 ? -0.915 -10.398 -10.289 1 95.31 43 ALA B O 1
ATOM 2667 N N . HIS B 1 44 ? 0.354 -11.031 -8.484 1 95.81 44 HIS B N 1
ATOM 2668 C CA . HIS B 1 44 ? -0.343 -12.234 -8.023 1 95.81 44 HIS B CA 1
ATOM 2669 C C . HIS B 1 44 ? -0.046 -13.422 -8.93 1 95.81 44 HIS B C 1
ATOM 2671 O O . HIS B 1 44 ? 0.512 -13.258 -10.023 1 95.81 44 HIS B O 1
ATOM 2677 N N . THR B 1 45 ? -0.342 -14.531 -8.391 1 96.19 45 THR B N 1
ATOM 2678 C CA . THR B 1 45 ? 0.19 -15.781 -8.914 1 96.19 45 THR B CA 1
ATOM 2679 C C . THR B 1 45 ? -0.268 -16.016 -10.352 1 96.19 45 THR B C 1
ATOM 2681 O O . THR B 1 45 ? 0.525 -16.406 -11.203 1 96.19 45 THR B O 1
ATOM 2684 N N . GLY B 1 46 ? -1.522 -15.734 -10.703 1 98.06 46 GLY B N 1
ATOM 2685 C CA . GLY B 1 46 ? -1.985 -15.906 -12.07 1 98.06 46 GLY B CA 1
ATOM 2686 C C . GLY B 1 46 ? -1.237 -15.039 -13.062 1 98.06 46 GLY B C 1
ATOM 2687 O O . GLY B 1 46 ? -0.912 -15.484 -14.164 1 98.06 46 GLY B O 1
ATOM 2688 N N . ASN B 1 47 ? -0.999 -13.797 -12.68 1 97.81 47 ASN B N 1
ATOM 2689 C CA . ASN B 1 47 ? -0.185 -12.891 -13.484 1 97.81 47 ASN B CA 1
ATOM 2690 C C . ASN B 1 47 ? 1.211 -13.461 -13.727 1 97.81 47 ASN B C 1
ATOM 2692 O O . ASN B 1 47 ? 1.688 -13.477 -14.867 1 97.81 47 ASN B O 1
ATOM 2696 N N . GLY B 1 48 ? 1.834 -13.938 -12.711 1 97.06 48 GLY B N 1
ATOM 2697 C CA . GLY B 1 48 ? 3.178 -14.484 -12.82 1 97.06 48 GLY B CA 1
ATOM 2698 C C . GLY B 1 48 ? 3.258 -15.703 -13.719 1 97.06 48 GLY B C 1
ATOM 2699 O O . GLY B 1 48 ? 4.137 -15.789 -14.578 1 97.06 48 GLY B O 1
ATOM 2700 N N . VAL B 1 49 ? 2.352 -16.562 -13.539 1 98.31 49 VAL B N 1
ATOM 2701 C CA . VAL B 1 49 ? 2.348 -17.812 -14.305 1 98.31 49 VAL B CA 1
ATOM 2702 C C . VAL B 1 49 ? 2.008 -17.516 -15.766 1 98.31 49 VAL B C 1
ATOM 2704 O O . VAL B 1 49 ? 2.66 -18.031 -16.672 1 98.31 49 VAL B O 1
ATOM 2707 N N . ALA B 1 50 ? 1.021 -16.641 -16 1 98.62 50 ALA B N 1
ATOM 2708 C CA . ALA B 1 50 ? 0.629 -16.312 -17.375 1 98.62 50 ALA B CA 1
ATOM 2709 C C . ALA B 1 50 ? 1.78 -15.656 -18.125 1 98.62 50 ALA B C 1
ATOM 2711 O O . ALA B 1 50 ? 2.115 -16.062 -19.234 1 98.62 50 ALA B O 1
ATOM 2712 N N . LEU B 1 51 ? 2.398 -14.734 -17.531 1 97.94 51 LEU B N 1
ATOM 2713 C CA . LEU B 1 51 ? 3.492 -14.023 -18.188 1 97.94 51 LEU B CA 1
ATOM 2714 C C . LEU B 1 51 ? 4.719 -14.914 -18.312 1 97.94 51 LEU B C 1
ATOM 2716 O O . LEU B 1 51 ? 5.477 -14.805 -19.281 1 97.94 51 LEU B O 1
ATOM 2720 N N . GLY B 1 52 ? 4.906 -15.781 -17.297 1 97.94 52 GLY B N 1
ATOM 2721 C CA . GLY B 1 52 ? 5.988 -16.75 -17.391 1 97.94 52 GLY B CA 1
ATOM 2722 C C . GLY B 1 52 ? 5.902 -17.609 -18.641 1 97.94 52 GLY B C 1
ATOM 2723 O O . GLY B 1 52 ? 6.871 -17.719 -19.391 1 97.94 52 GLY B O 1
ATOM 2724 N N . TRP B 1 53 ? 4.762 -18.219 -18.859 1 98.25 53 TRP B N 1
ATOM 2725 C CA . TRP B 1 53 ? 4.574 -19.062 -20.031 1 98.25 53 TRP B CA 1
ATOM 2726 C C . TRP B 1 53 ? 4.598 -18.234 -21.312 1 98.25 53 TRP B C 1
ATOM 2728 O O . TRP B 1 53 ? 5.137 -18.656 -22.328 1 98.25 53 TRP B O 1
ATOM 2738 N N . HIS B 1 54 ? 3.975 -17.047 -21.219 1 98.12 54 HIS B N 1
ATOM 2739 C CA . HIS B 1 54 ? 4.027 -16.141 -22.359 1 98.12 54 HIS B CA 1
ATOM 2740 C C . HIS B 1 54 ? 5.469 -15.844 -22.766 1 98.12 54 HIS B C 1
ATOM 2742 O O . HIS B 1 54 ? 5.801 -15.883 -23.953 1 98.12 54 HIS B O 1
ATOM 2748 N N . ALA B 1 55 ? 6.324 -15.617 -21.859 1 97.5 55 ALA B N 1
ATOM 2749 C CA . ALA B 1 55 ? 7.73 -15.312 -22.094 1 97.5 55 ALA B CA 1
ATOM 2750 C C . ALA B 1 55 ? 8.469 -16.516 -22.672 1 97.5 55 ALA B C 1
ATOM 2752 O O . ALA B 1 55 ? 9.414 -16.375 -23.438 1 97.5 55 ALA B O 1
ATOM 2753 N N . LEU B 1 56 ? 8.031 -17.688 -22.297 1 98.19 56 LEU B N 1
ATOM 2754 C CA . LEU B 1 56 ? 8.656 -18.922 -22.766 1 98.19 56 LEU B CA 1
ATOM 2755 C C . LEU B 1 56 ? 8.141 -19.312 -24.156 1 98.19 56 LEU B C 1
ATOM 2757 O O . LEU B 1 56 ? 8.539 -20.328 -24.703 1 98.19 56 LEU B O 1
ATOM 2761 N N . GLY B 1 57 ? 7.16 -18.547 -24.672 1 97.62 57 GLY B N 1
ATOM 2762 C CA . GLY B 1 57 ? 6.766 -18.703 -26.062 1 97.62 57 GLY B CA 1
ATOM 2763 C C . GLY B 1 57 ? 5.48 -19.484 -26.234 1 97.62 57 GLY B C 1
ATOM 2764 O O . GLY B 1 57 ? 5.102 -19.828 -27.359 1 97.62 57 GLY B O 1
ATOM 2765 N N . LEU B 1 58 ? 4.809 -19.766 -25.172 1 98.06 58 LEU B N 1
ATOM 2766 C CA . LEU B 1 58 ? 3.559 -20.516 -25.281 1 98.06 58 LEU B CA 1
ATOM 2767 C C . LEU B 1 58 ? 2.391 -19.578 -25.578 1 98.06 58 LEU B C 1
ATOM 2769 O O . LEU B 1 58 ? 2.322 -18.469 -25.047 1 98.06 58 LEU B O 1
ATOM 2773 N N . SER B 1 59 ? 1.483 -20.016 -26.438 1 98.31 59 SER B N 1
ATOM 2774 C CA . SER B 1 59 ? 0.212 -19.312 -26.578 1 98.31 59 SER B CA 1
ATOM 2775 C C . SER B 1 59 ? -0.589 -19.375 -25.281 1 98.31 59 SER B C 1
ATOM 2777 O O . SER B 1 59 ? -1.076 -20.438 -24.891 1 98.31 59 SER B O 1
ATOM 2779 N N . THR B 1 60 ? -0.736 -18.219 -24.625 1 98.62 60 THR B N 1
ATOM 2780 C CA . THR B 1 60 ? -1.273 -18.156 -23.281 1 98.62 60 THR B CA 1
ATOM 2781 C C . THR B 1 60 ? -2.543 -17.312 -23.234 1 98.62 60 THR B C 1
ATOM 2783 O O . THR B 1 60 ? -2.541 -16.156 -23.672 1 98.62 60 THR B O 1
ATOM 2786 N N . LYS B 1 61 ? -3.631 -17.906 -22.781 1 98.88 61 LYS B N 1
ATOM 2787 C CA . LYS B 1 61 ? -4.859 -17.203 -22.438 1 98.88 61 LYS B CA 1
ATOM 2788 C C . LYS B 1 61 ? -5.023 -17.078 -20.922 1 98.88 61 LYS B C 1
ATOM 2790 O O . LYS B 1 61 ? -4.836 -18.062 -20.203 1 98.88 61 LYS B O 1
ATOM 2795 N N . PHE B 1 62 ? -5.25 -15.867 -20.438 1 98.88 62 PHE B N 1
ATOM 2796 C CA . PHE B 1 62 ? -5.473 -15.594 -19.016 1 98.88 62 PHE B CA 1
ATOM 2797 C C . PHE B 1 62 ? -6.879 -15.062 -18.781 1 98.88 62 PHE B C 1
ATOM 2799 O O . PHE B 1 62 ? -7.336 -14.172 -19.5 1 98.88 62 PHE B O 1
ATOM 2806 N N . ILE B 1 63 ? -7.629 -15.688 -17.812 1 98.94 63 ILE B N 1
ATOM 2807 C CA . ILE B 1 63 ? -8.969 -15.195 -17.516 1 98.94 63 ILE B CA 1
ATOM 2808 C C . ILE B 1 63 ? -9.125 -15.031 -16 1 98.94 63 ILE B C 1
ATOM 2810 O O . ILE B 1 63 ? -8.539 -15.789 -15.227 1 98.94 63 ILE B O 1
ATOM 2814 N N . ASP B 1 64 ? -9.906 -14.055 -15.625 1 98.81 64 ASP B N 1
ATOM 2815 C CA . ASP B 1 64 ? -10.148 -13.797 -14.211 1 98.81 64 ASP B CA 1
ATOM 2816 C C . ASP B 1 64 ? -11.289 -12.805 -14.016 1 98.81 64 ASP B C 1
ATOM 2818 O O . ASP B 1 64 ? -11.93 -12.391 -14.984 1 98.81 64 ASP B O 1
ATOM 2822 N N . PHE B 1 65 ? -11.609 -12.578 -12.719 1 98.69 65 PHE B N 1
ATOM 2823 C CA . PHE B 1 65 ? -12.352 -11.398 -12.32 1 98.69 65 PHE B CA 1
ATOM 2824 C C . PHE B 1 65 ? -11.43 -10.188 -12.203 1 98.69 65 PHE B C 1
ATOM 2826 O O . PHE B 1 65 ? -10.273 -10.32 -11.812 1 98.69 65 PHE B O 1
ATOM 2833 N N . LEU B 1 66 ? -11.93 -9.086 -12.555 1 98 66 LEU B N 1
ATOM 2834 C CA . LEU B 1 66 ? -11.227 -7.82 -12.367 1 98 66 LEU B CA 1
ATOM 2835 C C . LEU B 1 66 ? -12.195 -6.699 -12.016 1 98 66 LEU B C 1
ATOM 2837 O O . LEU B 1 66 ? -13.305 -6.633 -12.562 1 98 66 LEU B O 1
ATOM 2841 N N . GLY B 1 67 ? -11.812 -5.855 -11.078 1 97.75 67 GLY B N 1
ATOM 2842 C CA . GLY B 1 67 ? -12.664 -4.723 -10.742 1 97.75 67 GLY B CA 1
ATOM 2843 C C . GLY B 1 67 ? -12.633 -3.627 -11.789 1 97.75 67 GLY B C 1
ATOM 2844 O O . GLY B 1 67 ? -11.719 -3.57 -12.609 1 97.75 67 GLY B O 1
ATOM 2845 N N . ASP B 1 68 ? -13.68 -2.818 -11.789 1 96.5 68 ASP B N 1
ATOM 2846 C CA . ASP B 1 68 ? -13.688 -1.564 -12.539 1 96.5 68 ASP B CA 1
ATOM 2847 C C . ASP B 1 68 ? -13.125 -0.42 -11.695 1 96.5 68 ASP B C 1
ATOM 2849 O O . ASP B 1 68 ? -13.875 0.464 -11.273 1 96.5 68 ASP B O 1
ATOM 2853 N N . ASP B 1 69 ? -11.898 -0.441 -11.469 1 94 69 ASP B N 1
ATOM 2854 C CA . ASP B 1 69 ? -11.188 0.519 -10.633 1 94 69 ASP B CA 1
ATOM 2855 C C . ASP B 1 69 ? -9.797 0.804 -11.195 1 94 69 ASP B C 1
ATOM 2857 O O . ASP B 1 69 ? -9.445 0.333 -12.281 1 94 69 ASP B O 1
ATOM 2861 N N . ALA B 1 70 ? -9.094 1.699 -10.523 1 91.38 70 ALA B N 1
ATOM 2862 C CA . ALA B 1 70 ? -7.773 2.113 -11 1 91.38 70 ALA B CA 1
ATOM 2863 C C . ALA B 1 70 ? -6.84 0.915 -11.133 1 91.38 70 ALA B C 1
ATOM 2865 O O . ALA B 1 70 ? -6.043 0.844 -12.07 1 91.38 70 ALA B O 1
ATOM 2866 N N . GLN B 1 71 ? -6.906 0.009 -10.172 1 95.38 71 GLN B N 1
ATOM 2867 C CA . GLN B 1 71 ? -6.066 -1.185 -10.219 1 95.38 71 GLN B CA 1
ATOM 2868 C C . GLN B 1 71 ? -6.418 -2.061 -11.414 1 95.38 71 GLN B C 1
ATOM 2870 O O . GLN B 1 71 ? -5.527 -2.566 -12.102 1 95.38 71 GLN B O 1
ATOM 2875 N N . GLY B 1 72 ? -7.734 -2.256 -11.594 1 96.81 72 GLY B N 1
ATOM 2876 C CA . GLY B 1 72 ? -8.156 -3.002 -12.766 1 96.81 72 GLY B CA 1
ATOM 2877 C C . GLY B 1 72 ? -7.648 -2.41 -14.062 1 96.81 72 GLY B C 1
ATOM 2878 O O . GLY B 1 72 ? -7.172 -3.135 -14.938 1 96.81 72 GLY B O 1
ATOM 2879 N N . ARG B 1 73 ? -7.699 -1.097 -14.219 1 94.94 73 ARG B N 1
ATOM 2880 C CA . ARG B 1 73 ? -7.207 -0.414 -15.406 1 94.94 73 ARG B CA 1
ATOM 2881 C C . ARG B 1 73 ? -5.707 -0.636 -15.586 1 94.94 73 ARG B C 1
ATOM 2883 O O . ARG B 1 73 ? -5.234 -0.86 -16.703 1 94.94 73 ARG B O 1
ATOM 2890 N N . SER B 1 74 ? -5.016 -0.599 -14.477 1 94.44 74 SER B N 1
ATOM 2891 C CA . SER B 1 74 ? -3.578 -0.831 -14.531 1 94.44 74 SER B CA 1
ATOM 2892 C C . SER B 1 74 ? -3.264 -2.23 -15.055 1 94.44 74 SER B C 1
ATOM 2894 O O . SER B 1 74 ? -2.309 -2.418 -15.812 1 94.44 74 SER B O 1
ATOM 2896 N N . VAL B 1 75 ? -4.012 -3.162 -14.664 1 97.5 75 VAL B N 1
ATOM 2897 C CA . VAL B 1 75 ? -3.834 -4.543 -15.094 1 97.5 75 VAL B CA 1
ATOM 2898 C C . VAL B 1 75 ? -4.086 -4.648 -16.594 1 97.5 75 VAL B C 1
ATOM 2900 O O . VAL B 1 75 ? -3.262 -5.199 -17.328 1 97.5 75 VAL B O 1
ATOM 2903 N N . LEU B 1 76 ? -5.176 -4.047 -17.031 1 98.12 76 LEU B N 1
ATOM 2904 C CA . LEU B 1 76 ? -5.539 -4.109 -18.438 1 98.12 76 LEU B CA 1
ATOM 2905 C C . LEU B 1 76 ? -4.488 -3.416 -19.297 1 98.12 76 LEU B C 1
ATOM 2907 O O . LEU B 1 76 ? -4.094 -3.938 -20.344 1 98.12 76 LEU B O 1
ATOM 2911 N N . ASP B 1 77 ? -4.023 -2.281 -18.859 1 96.38 77 ASP B N 1
ATOM 2912 C CA . ASP B 1 77 ? -2.994 -1.551 -19.594 1 96.38 77 ASP B CA 1
ATOM 2913 C C . ASP B 1 77 ? -1.707 -2.367 -19.688 1 96.38 77 ASP B C 1
ATOM 2915 O O . ASP B 1 77 ? -1.088 -2.43 -20.766 1 96.38 77 ASP B O 1
ATOM 2919 N N . ALA B 1 78 ? -1.329 -2.992 -18.641 1 96.25 78 ALA B N 1
ATOM 2920 C CA . ALA B 1 78 ? -0.099 -3.777 -18.609 1 96.25 78 ALA B CA 1
ATOM 2921 C C . ALA B 1 78 ? -0.18 -4.965 -19.578 1 96.25 78 ALA B C 1
ATOM 2923 O O . ALA B 1 78 ? 0.782 -5.262 -20.281 1 96.25 78 ALA B O 1
ATOM 2924 N N . TYR B 1 79 ? -1.291 -5.637 -19.531 1 98 79 TYR B N 1
ATOM 2925 C CA . TYR B 1 79 ? -1.438 -6.812 -20.391 1 98 79 TYR B CA 1
ATOM 2926 C C . TYR B 1 79 ? -1.472 -6.414 -21.859 1 98 79 TYR B C 1
ATOM 2928 O O . TYR B 1 79 ? -0.93 -7.117 -22.703 1 98 79 TYR B O 1
ATOM 2936 N N . ALA B 1 80 ? -2.137 -5.27 -22.125 1 97.69 80 ALA B N 1
ATOM 2937 C CA . ALA B 1 80 ? -2.135 -4.754 -23.484 1 97.69 80 ALA B CA 1
ATOM 2938 C C . ALA B 1 80 ? -0.715 -4.445 -23.953 1 97.69 80 ALA B C 1
ATOM 2940 O O . ALA B 1 80 ? -0.335 -4.793 -25.078 1 97.69 80 ALA B O 1
ATOM 2941 N N . GLU B 1 81 ? 0.019 -3.865 -23.141 1 96.19 81 GLU B N 1
ATOM 2942 C CA . GLU B 1 81 ? 1.396 -3.504 -23.469 1 96.19 81 GLU B CA 1
ATOM 2943 C C . GLU B 1 81 ? 2.252 -4.746 -23.703 1 96.19 81 GLU B C 1
ATOM 2945 O O . GLU B 1 81 ? 3.105 -4.758 -24.594 1 96.19 81 GLU B O 1
ATOM 2950 N N . ARG B 1 82 ? 2.021 -5.816 -22.969 1 95.62 82 ARG B N 1
ATOM 2951 C CA . ARG B 1 82 ? 2.838 -7.023 -23.016 1 95.62 82 ARG B CA 1
ATOM 2952 C C . ARG B 1 82 ? 2.324 -7.988 -24.078 1 95.62 82 ARG B C 1
ATOM 2954 O O . ARG B 1 82 ? 2.994 -8.969 -24.422 1 95.62 82 ARG B O 1
ATOM 2961 N N . GLY B 1 83 ? 1.114 -7.758 -24.516 1 97.31 83 GLY B N 1
ATOM 2962 C CA . GLY B 1 83 ? 0.507 -8.641 -25.5 1 97.31 83 GLY B CA 1
ATOM 2963 C C . GLY B 1 83 ? -0.039 -9.922 -24.891 1 97.31 83 GLY B C 1
ATOM 2964 O O . GLY B 1 83 ? -0.017 -10.977 -25.531 1 97.31 83 GLY B O 1
ATOM 2965 N N . LEU B 1 84 ? -0.376 -9.844 -23.641 1 98.12 84 LEU B N 1
ATOM 2966 C CA . LEU B 1 84 ? -0.982 -11 -23 1 98.12 84 LEU B CA 1
ATOM 2967 C C . LEU B 1 84 ? -2.48 -11.062 -23.281 1 98.12 84 LEU B C 1
ATOM 2969 O O . LEU B 1 84 ? -3.201 -10.094 -23.031 1 98.12 84 LEU B O 1
ATOM 2973 N N . ASP B 1 85 ? -2.988 -12.117 -23.828 1 98.56 85 ASP B N 1
ATOM 2974 C CA . ASP B 1 85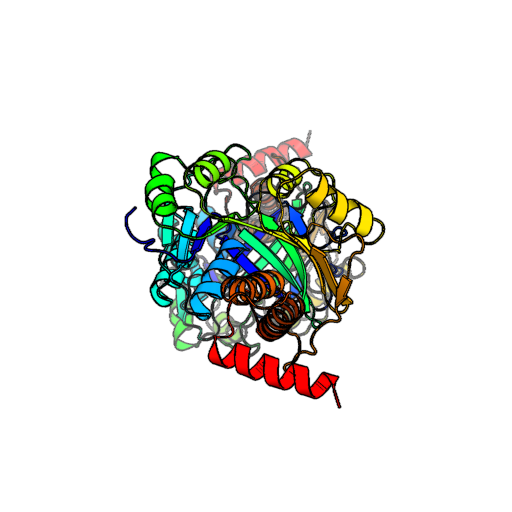 ? -4.406 -12.328 -24.109 1 98.56 85 ASP B CA 1
ATOM 2975 C C . ASP B 1 85 ? -5.199 -12.547 -22.828 1 98.56 85 ASP B C 1
ATOM 2977 O O . ASP B 1 85 ? -5.172 -13.641 -22.25 1 98.56 85 ASP B O 1
ATOM 2981 N N . PHE B 1 86 ? -5.863 -11.484 -22.406 1 98.75 86 PHE B N 1
ATOM 2982 C CA . PHE B 1 86 ? -6.578 -11.508 -21.141 1 98.75 86 PHE B CA 1
ATOM 2983 C C . PHE B 1 86 ? -8.055 -11.18 -21.344 1 98.75 86 PHE B C 1
ATOM 2985 O O . PHE B 1 86 ? -8.398 -10.289 -22.125 1 98.75 86 PHE B O 1
ATOM 2992 N N . SER B 1 87 ? -8.898 -11.961 -20.75 1 98.81 87 SER B N 1
ATOM 2993 C CA . SER B 1 87 ? -10.336 -11.695 -20.688 1 98.81 87 SER B CA 1
ATOM 2994 C C . SER B 1 87 ? -10.836 -11.742 -19.25 1 98.81 87 SER B C 1
ATOM 2996 O O . SER B 1 87 ? -10.312 -12.5 -18.422 1 98.81 87 SER B O 1
ATOM 2998 N N . HIS B 1 88 ? -11.82 -10.867 -18.953 1 98.75 88 HIS B N 1
ATOM 2999 C CA . HIS B 1 88 ? -12.25 -10.836 -17.562 1 98.75 88 HIS B CA 1
ATOM 3000 C C . HIS B 1 88 ? -13.75 -10.578 -17.453 1 98.75 88 HIS B C 1
ATOM 3002 O O . HIS B 1 88 ? -14.375 -10.125 -18.406 1 98.75 88 HIS B O 1
ATOM 3008 N N . VAL B 1 89 ? -14.273 -11.023 -16.328 1 98.62 89 VAL B N 1
ATOM 3009 C CA . VAL B 1 89 ? -15.586 -10.609 -15.852 1 98.62 89 VAL B CA 1
ATOM 3010 C C . VAL B 1 89 ? -15.438 -9.469 -14.844 1 98.62 89 VAL B C 1
ATOM 3012 O O . VAL B 1 89 ? -14.594 -9.539 -13.945 1 98.62 89 VAL B O 1
ATOM 3015 N N . VAL B 1 90 ? -16.234 -8.461 -14.969 1 98.38 90 VAL B N 1
ATOM 3016 C CA . VAL B 1 90 ? -16.125 -7.344 -14.039 1 98.38 90 VAL B CA 1
ATOM 3017 C C . VAL B 1 90 ? -16.672 -7.75 -12.672 1 98.38 90 VAL B C 1
ATOM 3019 O O . VAL B 1 90 ? -17.812 -8.203 -12.57 1 98.38 90 VAL B O 1
ATOM 3022 N N . SER B 1 91 ? -15.883 -7.645 -11.688 1 97.44 91 SER B N 1
ATOM 3023 C CA . SER B 1 91 ? -16.297 -7.93 -10.32 1 97.44 91 SER B CA 1
ATOM 3024 C C . SER B 1 91 ? -16.766 -6.668 -9.609 1 97.44 91 SER B C 1
ATOM 3026 O O . SER B 1 91 ? -16.062 -5.66 -9.586 1 97.44 91 SER B O 1
ATOM 3028 N N . PRO B 1 92 ? -17.938 -6.711 -9 1 96.5 92 PRO B N 1
ATOM 3029 C CA . PRO B 1 92 ? -18.375 -5.559 -8.211 1 96.5 92 PRO B CA 1
ATOM 3030 C C . PRO B 1 92 ? -17.562 -5.387 -6.926 1 96.5 92 PRO B C 1
ATOM 3032 O O . PRO B 1 92 ? -17.672 -4.359 -6.254 1 96.5 92 PRO B O 1
ATOM 3035 N N . HIS B 1 93 ? -16.703 -6.355 -6.594 1 96.75 93 HIS B N 1
ATOM 3036 C CA . HIS B 1 93 ? -15.93 -6.324 -5.352 1 96.75 93 HIS B CA 1
ATOM 3037 C C . HIS B 1 93 ? -14.586 -5.637 -5.551 1 96.75 93 HIS B C 1
ATOM 3039 O O . HIS B 1 93 ? -13.875 -5.363 -4.582 1 96.75 93 HIS B O 1
ATOM 3045 N N . GLY B 1 94 ? -14.211 -5.371 -6.766 1 97.38 94 GLY B N 1
ATOM 3046 C CA . GLY B 1 94 ? -12.977 -4.664 -7.055 1 97.38 94 GLY B CA 1
ATOM 3047 C C . GLY B 1 94 ? -11.828 -5.59 -7.422 1 97.38 94 GLY B C 1
ATOM 3048 O O . GLY B 1 94 ? -12.039 -6.777 -7.672 1 97.38 94 GLY B O 1
ATOM 3049 N N . THR B 1 95 ? -10.656 -5.027 -7.539 1 98.12 95 THR B N 1
ATOM 3050 C CA . THR B 1 95 ? -9.438 -5.742 -7.914 1 98.12 95 THR B CA 1
ATOM 3051 C C . THR B 1 95 ? -8.648 -6.148 -6.672 1 98.12 95 THR B C 1
ATOM 3053 O O . THR B 1 95 ? -8.398 -5.32 -5.793 1 98.12 95 THR B O 1
ATOM 3056 N N . PRO B 1 96 ? -8.273 -7.445 -6.555 1 98.19 96 PRO B N 1
ATOM 3057 C CA . PRO B 1 96 ? -7.438 -7.879 -5.43 1 98.19 96 PRO B CA 1
ATOM 3058 C C . PRO B 1 96 ? -6.125 -7.102 -5.34 1 98.19 96 PRO B C 1
ATOM 3060 O O . PRO B 1 96 ? -5.566 -6.699 -6.363 1 98.19 96 PRO B O 1
ATOM 3063 N N . ARG B 1 97 ? -5.723 -6.98 -4.051 1 97.62 97 ARG B N 1
ATOM 3064 C CA . ARG B 1 97 ? -4.52 -6.199 -3.787 1 97.62 97 ARG B CA 1
ATOM 3065 C C . ARG B 1 97 ? -3.627 -6.898 -2.764 1 97.62 97 ARG B C 1
ATOM 3067 O O . ARG B 1 97 ? -4.109 -7.699 -1.957 1 97.62 97 ARG B O 1
ATOM 3074 N N . GLY B 1 98 ? -2.385 -6.625 -2.938 1 96.62 98 GLY B N 1
ATOM 3075 C CA . GLY B 1 98 ? -1.413 -6.996 -1.922 1 96.62 98 GLY B CA 1
ATOM 3076 C C . GLY B 1 98 ? -0.478 -5.863 -1.549 1 96.62 98 GLY B C 1
ATOM 3077 O O . GLY B 1 98 ? -0.115 -5.047 -2.398 1 96.62 98 GLY B O 1
ATOM 3078 N N . VAL B 1 99 ? -0.153 -5.758 -0.308 1 97.44 99 VAL B N 1
ATOM 3079 C CA . VAL B 1 99 ? 0.917 -4.891 0.175 1 97.44 99 VAL B CA 1
ATOM 3080 C C . VAL B 1 99 ? 2.057 -5.738 0.735 1 97.44 99 VAL B C 1
ATOM 3082 O O . VAL B 1 99 ? 1.883 -6.441 1.734 1 97.44 99 VAL B O 1
ATOM 3085 N N . ASN B 1 100 ? 3.203 -5.637 0.083 1 95.94 100 ASN B N 1
ATOM 3086 C CA . ASN B 1 100 ? 4.324 -6.504 0.424 1 95.94 100 ASN B CA 1
ATOM 3087 C C . ASN B 1 100 ? 5.492 -5.711 1.007 1 95.94 100 ASN B C 1
ATOM 3089 O O . ASN B 1 100 ? 5.988 -4.777 0.376 1 95.94 100 ASN B O 1
ATOM 3093 N N . LEU B 1 101 ? 5.895 -6.086 2.186 1 96.12 101 LEU B N 1
ATOM 3094 C CA . LEU B 1 101 ? 7.156 -5.613 2.746 1 96.12 101 LEU B CA 1
ATOM 3095 C C . LEU B 1 101 ? 8.32 -6.477 2.268 1 96.12 101 LEU B C 1
ATOM 3097 O O . LEU B 1 101 ? 8.227 -7.703 2.27 1 96.12 101 LEU B O 1
ATOM 3101 N N . VAL B 1 102 ? 9.359 -5.883 1.801 1 94 102 VAL B N 1
ATOM 3102 C CA . VAL B 1 102 ? 10.516 -6.609 1.303 1 94 102 VAL B CA 1
ATOM 3103 C C . VAL B 1 102 ? 11.789 -6.09 1.979 1 94 102 VAL B C 1
ATOM 3105 O O . VAL B 1 102 ? 12.055 -4.887 1.957 1 94 102 VAL B O 1
ATOM 3108 N N . ASP B 1 103 ? 12.578 -6.965 2.545 1 94 103 ASP B N 1
ATOM 3109 C CA . ASP B 1 103 ? 13.812 -6.547 3.199 1 94 103 ASP B CA 1
ATOM 3110 C C . ASP B 1 103 ? 14.992 -6.617 2.236 1 94 103 ASP B C 1
ATOM 3112 O O . ASP B 1 103 ? 14.836 -7.012 1.08 1 94 103 ASP B O 1
ATOM 3116 N N . PRO B 1 104 ? 16.203 -6.207 2.662 1 91.69 104 PRO B N 1
ATOM 3117 C CA . PRO B 1 104 ? 17.344 -6.121 1.742 1 91.69 104 PRO B CA 1
ATOM 3118 C C . PRO B 1 104 ? 17.812 -7.492 1.25 1 91.69 104 PRO B C 1
ATOM 3120 O O . PRO B 1 104 ? 18.5 -7.586 0.235 1 91.69 104 PRO B O 1
ATOM 3123 N N . GLN B 1 105 ? 17.453 -8.562 1.924 1 87.56 105 GLN B N 1
ATOM 3124 C CA . GLN B 1 105 ? 17.844 -9.906 1.521 1 87.56 105 GLN B CA 1
ATOM 3125 C C . GLN B 1 105 ? 16.812 -10.508 0.562 1 87.56 105 GLN B C 1
ATOM 3127 O O . GLN B 1 105 ? 16.969 -11.641 0.109 1 87.56 105 GLN B O 1
ATOM 3132 N N . GLY B 1 106 ? 15.766 -9.758 0.309 1 86.88 106 GLY B N 1
ATOM 3133 C CA . GLY B 1 106 ? 14.766 -10.211 -0.644 1 86.88 106 GLY B CA 1
ATOM 3134 C C . GLY B 1 106 ? 13.641 -11 0.001 1 86.88 106 GLY B C 1
ATOM 3135 O O . GLY B 1 106 ? 12.742 -11.484 -0.689 1 86.88 106 GLY B O 1
ATOM 3136 N N . ARG B 1 107 ? 13.703 -11.102 1.367 1 86.38 107 ARG B N 1
ATOM 3137 C CA . ARG B 1 107 ? 12.602 -11.758 2.057 1 86.38 107 ARG B CA 1
ATOM 3138 C C . ARG B 1 107 ? 11.352 -10.883 2.049 1 86.38 107 ARG B C 1
ATOM 3140 O O . ARG B 1 107 ? 11.445 -9.656 2.119 1 86.38 107 ARG B O 1
ATOM 3147 N N . ARG B 1 108 ? 10.203 -11.602 2.121 1 88.94 108 ARG B N 1
ATOM 3148 C CA . ARG B 1 108 ? 8.977 -10.828 1.937 1 88.94 108 ARG B CA 1
ATOM 3149 C C . ARG B 1 108 ? 7.922 -11.219 2.961 1 88.94 108 ARG B C 1
ATOM 3151 O O . ARG B 1 108 ? 7.914 -12.352 3.451 1 88.94 108 ARG B O 1
ATOM 3158 N N . PHE B 1 109 ? 7.07 -10.211 3.338 1 91.62 109 PHE B N 1
ATOM 3159 C CA . PHE B 1 109 ? 5.82 -10.414 4.066 1 91.62 109 PHE B CA 1
ATOM 3160 C C . PHE B 1 109 ? 4.668 -9.711 3.359 1 91.62 109 PHE B C 1
ATOM 3162 O O . PHE B 1 109 ? 4.781 -8.547 2.977 1 91.62 109 PHE B O 1
ATOM 3169 N N . SER B 1 110 ? 3.549 -10.453 3.248 1 93.44 110 SER B N 1
ATOM 3170 C CA . SER B 1 110 ? 2.467 -9.922 2.43 1 93.44 110 SER B CA 1
ATOM 3171 C C . SER B 1 110 ? 1.206 -9.695 3.258 1 93.44 110 SER B C 1
ATOM 3173 O O . SER B 1 110 ? 0.809 -10.555 4.043 1 93.44 110 SER B O 1
ATOM 3175 N N . PHE B 1 111 ? 0.61 -8.469 3.176 1 96.62 111 PHE B N 1
ATOM 3176 C CA . PHE B 1 111 ? -0.781 -8.211 3.525 1 96.62 111 PHE B CA 1
ATOM 3177 C C . PHE B 1 111 ? -1.685 -8.367 2.307 1 96.62 111 PHE B C 1
ATOM 3179 O O . PHE B 1 111 ? -1.682 -7.52 1.412 1 96.62 111 PHE B O 1
ATOM 3186 N N . TYR B 1 112 ? -2.49 -9.43 2.34 1 96.38 112 TYR B N 1
ATOM 3187 C CA . TYR B 1 112 ? -3.199 -9.797 1.12 1 96.38 112 TYR B CA 1
ATOM 3188 C C . TYR B 1 112 ? -4.691 -9.508 1.248 1 96.38 112 TYR B C 1
ATOM 3190 O O . TYR B 1 112 ? -5.359 -10.047 2.137 1 96.38 112 TYR B O 1
ATOM 3198 N N . ASP B 1 113 ? -5.168 -8.609 0.353 1 97.69 113 ASP B N 1
ATOM 3199 C CA . ASP B 1 113 ? -6.586 -8.328 0.151 1 97.69 113 ASP B CA 1
ATOM 3200 C C . ASP B 1 113 ? -7.129 -9.078 -1.062 1 97.69 113 ASP B C 1
ATOM 3202 O O . ASP B 1 113 ? -7.137 -8.547 -2.174 1 97.69 113 ASP B O 1
ATOM 3206 N N . GLY B 1 114 ? -7.625 -10.289 -0.868 1 95.75 114 GLY B N 1
ATOM 3207 C CA . GLY B 1 114 ? -8.258 -11.039 -1.939 1 95.75 114 GLY B CA 1
ATOM 3208 C C . GLY B 1 114 ? -9.625 -10.5 -2.322 1 95.75 114 GLY B C 1
ATOM 3209 O O . GLY B 1 114 ? -10.055 -10.648 -3.469 1 95.75 114 GLY B O 1
ATOM 3210 N N . ARG B 1 115 ? -10.352 -9.859 -1.62 1 95.81 115 ARG B N 1
ATOM 3211 C CA . ARG B 1 115 ? -11.578 -9.07 -1.557 1 95.81 115 ARG B CA 1
ATOM 3212 C C . ARG B 1 115 ? -12.75 -9.836 -2.168 1 95.81 115 ARG B C 1
ATOM 3214 O O . ARG B 1 115 ? -13.914 -9.469 -1.963 1 95.81 115 ARG B O 1
ATOM 3221 N N . HIS B 1 116 ? -12.469 -10.914 -3 1 95.69 116 HIS B N 1
ATOM 3222 C CA . HIS B 1 116 ? -13.57 -11.68 -3.578 1 95.69 116 HIS B CA 1
ATOM 3223 C C . HIS B 1 116 ? -14.188 -12.617 -2.549 1 95.69 116 HIS B C 1
ATOM 3225 O O . HIS B 1 116 ? -13.477 -13.289 -1.805 1 95.69 116 HIS B O 1
ATOM 3231 N N . PRO B 1 117 ? -15.516 -12.625 -2.57 1 95.62 117 PRO B N 1
ATOM 3232 C CA . PRO B 1 117 ? -16.172 -13.594 -1.687 1 95.62 117 PRO B CA 1
ATOM 3233 C C . PRO B 1 117 ? -15.766 -15.031 -1.974 1 95.62 117 PRO B C 1
ATOM 3235 O O . PRO B 1 117 ? -15.492 -15.383 -3.123 1 95.62 117 PRO B O 1
ATOM 3238 N N . ALA B 1 118 ? -15.82 -15.852 -0.919 1 93 118 ALA B N 1
ATOM 3239 C CA . ALA B 1 118 ? -15.344 -17.234 -1.004 1 93 118 ALA B CA 1
ATOM 3240 C C . ALA B 1 118 ? -16.172 -18.031 -2.014 1 93 118 ALA B C 1
ATOM 3242 O O . ALA B 1 118 ? -15.672 -18.984 -2.604 1 93 118 ALA B O 1
ATOM 3243 N N . ASP B 1 119 ? -17.422 -17.578 -2.281 1 94.56 119 ASP B N 1
ATOM 3244 C CA . ASP B 1 119 ? -18.297 -18.375 -3.133 1 94.56 119 ASP B CA 1
ATOM 3245 C C . ASP B 1 119 ? -18.359 -17.797 -4.547 1 94.56 119 ASP B C 1
ATOM 3247 O O . ASP B 1 119 ? -19.141 -18.266 -5.383 1 94.56 119 ASP B O 1
ATOM 3251 N N . LEU B 1 120 ? -17.609 -16.766 -4.754 1 97 120 LEU B N 1
ATOM 3252 C CA . LEU B 1 120 ? -17.562 -16.219 -6.105 1 97 120 LEU B CA 1
ATOM 3253 C C . LEU B 1 120 ? -16.953 -17.203 -7.082 1 97 120 LEU B C 1
ATOM 3255 O O . LEU B 1 120 ? -15.906 -17.797 -6.801 1 97 120 LEU B O 1
ATOM 3259 N N . ARG B 1 121 ? -17.656 -17.453 -8.242 1 98.19 121 ARG B N 1
ATOM 3260 C CA . ARG B 1 121 ? -17.203 -18.375 -9.273 1 98.19 121 ARG B CA 1
ATOM 3261 C C . ARG B 1 121 ? -17.281 -17.734 -10.656 1 98.19 121 ARG B C 1
ATOM 3263 O O . ARG B 1 121 ? -18.234 -17.016 -10.953 1 98.19 121 ARG B O 1
ATOM 3270 N N . LEU B 1 122 ? -16.281 -18.031 -11.469 1 98.56 122 LEU B N 1
ATOM 3271 C CA . LEU B 1 122 ? -16.391 -17.625 -12.875 1 98.56 122 LEU B CA 1
ATOM 3272 C C . LEU B 1 122 ? -17.562 -18.344 -13.547 1 98.56 122 LEU B C 1
ATOM 3274 O O . LEU B 1 122 ? -17.719 -19.562 -13.398 1 98.56 122 LEU B O 1
ATOM 3278 N N . PRO B 1 123 ? -18.406 -17.594 -14.297 1 98.5 123 PRO B N 1
ATOM 3279 C CA . PRO B 1 123 ? -19.516 -18.25 -14.992 1 98.5 123 PRO B CA 1
ATOM 3280 C C . PRO B 1 123 ? -19.047 -19.25 -16.047 1 98.5 123 PRO B C 1
ATOM 3282 O O . PRO B 1 123 ? -18.094 -18.969 -16.781 1 98.5 123 PRO B O 1
ATOM 3285 N N . ARG B 1 124 ? -19.781 -20.359 -16.047 1 98.5 124 ARG B N 1
ATOM 3286 C CA . ARG B 1 124 ? -19.422 -21.422 -16.984 1 98.5 124 ARG B CA 1
ATOM 3287 C C . ARG B 1 124 ? -19.484 -20.922 -18.422 1 98.5 124 ARG B C 1
ATOM 3289 O O . ARG B 1 124 ? -18.641 -21.281 -19.25 1 98.5 124 ARG B O 1
ATOM 3296 N N . ASP B 1 125 ? -20.453 -20.047 -18.719 1 98.38 125 ASP B N 1
ATOM 3297 C CA . ASP B 1 125 ? -20.609 -19.531 -20.078 1 98.38 125 ASP B CA 1
ATOM 3298 C C . ASP B 1 125 ? -19.453 -18.609 -20.438 1 98.38 125 ASP B C 1
ATOM 3300 O O . ASP B 1 125 ? -19.172 -18.391 -21.625 1 98.38 125 ASP B O 1
ATOM 3304 N N . PHE B 1 126 ? -18.828 -18.109 -19.5 1 98.69 126 PHE B N 1
ATOM 3305 C CA . PHE B 1 126 ? -17.688 -17.25 -19.766 1 98.69 126 PHE B CA 1
ATOM 3306 C C . PHE B 1 126 ? -16.438 -18.062 -20.016 1 98.69 126 PHE B C 1
ATOM 3308 O O . PHE B 1 126 ? -15.727 -17.828 -21 1 98.69 126 PHE B O 1
ATOM 3315 N N . TYR B 1 127 ? -16.141 -19.047 -19.125 1 98.69 127 TYR B N 1
ATOM 3316 C CA . TYR B 1 127 ? -14.82 -19.672 -19.203 1 98.69 127 TYR B CA 1
ATOM 3317 C C . TYR B 1 127 ? -14.82 -20.812 -20.219 1 98.69 127 TYR B C 1
ATOM 3319 O O . TYR B 1 127 ? -13.773 -21.188 -20.75 1 98.69 127 TYR B O 1
ATOM 3327 N N . LEU B 1 128 ? -15.906 -21.453 -20.531 1 98.44 128 LEU B N 1
ATOM 3328 C CA . LEU B 1 128 ? -15.984 -22.688 -21.297 1 98.44 128 LEU B CA 1
ATOM 3329 C C . LEU B 1 128 ? -15.406 -22.5 -22.703 1 98.44 128 LEU B C 1
ATOM 3331 O O . LEU B 1 128 ? -14.641 -23.344 -23.188 1 98.44 128 LEU B O 1
ATOM 3335 N N . PRO B 1 129 ? -15.727 -21.328 -23.391 1 98.06 129 PRO B N 1
ATOM 3336 C CA . PRO B 1 129 ? -15.156 -21.156 -24.734 1 98.06 129 PRO B CA 1
ATOM 3337 C C . PRO B 1 129 ? -13.633 -21.125 -24.734 1 98.06 129 PRO B C 1
ATOM 3339 O O . PRO B 1 129 ? -13 -21.531 -25.719 1 98.06 129 PRO B O 1
ATOM 3342 N N . TYR B 1 130 ? -13 -20.641 -23.688 1 98.38 130 TYR B N 1
ATOM 3343 C CA . TYR B 1 130 ? -11.547 -20.609 -23.594 1 98.38 130 TYR B CA 1
ATOM 3344 C C . TYR B 1 130 ? -11 -21.984 -23.219 1 98.38 130 TYR B C 1
ATOM 3346 O O . TYR B 1 130 ? -9.984 -22.422 -23.766 1 98.38 130 TYR B O 1
ATOM 3354 N N . LEU B 1 131 ? -11.711 -22.656 -22.312 1 98.38 131 LEU B N 1
ATOM 3355 C CA . LEU B 1 131 ? -11.297 -23.969 -21.859 1 98.38 131 LEU B CA 1
ATOM 3356 C C . LEU B 1 131 ? -11.297 -24.969 -23.016 1 98.38 131 LEU B C 1
ATOM 3358 O O . LEU B 1 131 ? -10.375 -25.781 -23.141 1 98.38 131 LEU B O 1
ATOM 3362 N N . GLU B 1 132 ? -12.258 -24.859 -23.859 1 97.88 132 GLU B N 1
ATOM 3363 C CA . GLU B 1 132 ? -12.414 -25.766 -24.984 1 97.88 132 GLU B CA 1
ATOM 3364 C C . GLU B 1 132 ? -11.258 -25.641 -25.969 1 97.88 132 GLU B C 1
ATOM 3366 O O . GLU B 1 132 ? -11.008 -26.547 -26.766 1 97.88 132 GLU B O 1
ATOM 3371 N N . ARG B 1 133 ? -10.555 -24.609 -25.844 1 97.56 133 ARG B N 1
ATOM 3372 C CA . ARG B 1 133 ? -9.5 -24.312 -26.812 1 97.56 133 ARG B CA 1
ATOM 3373 C C . ARG B 1 133 ? -8.125 -24.422 -26.172 1 97.56 133 ARG B C 1
ATOM 3375 O O . ARG B 1 133 ? -7.129 -23.984 -26.766 1 97.56 133 ARG B O 1
ATOM 3382 N N . ALA B 1 134 ? -8.031 -24.984 -25.031 1 98 134 ALA B N 1
ATOM 3383 C CA . ALA B 1 134 ? -6.766 -25.016 -24.297 1 98 134 ALA B CA 1
ATOM 3384 C C . ALA B 1 134 ? -6.266 -26.453 -24.141 1 98 134 ALA B C 1
ATOM 3386 O O . ALA B 1 134 ? -7.055 -27.359 -23.891 1 98 134 ALA B O 1
ATOM 3387 N N . ARG B 1 135 ? -4.953 -26.625 -24.25 1 97.69 135 ARG B N 1
ATOM 3388 C CA . ARG B 1 135 ? -4.336 -27.922 -24.031 1 97.69 135 ARG B CA 1
ATOM 3389 C C . ARG B 1 135 ? -4.121 -28.188 -22.547 1 97.69 135 ARG B C 1
ATOM 3391 O O . ARG B 1 135 ? -4.266 -29.328 -22.078 1 97.69 135 ARG B O 1
ATOM 3398 N N . HIS B 1 136 ? -3.748 -27.219 -21.828 1 98.62 136 HIS B N 1
ATOM 3399 C CA . HIS B 1 136 ? -3.443 -27.281 -20.406 1 98.62 136 HIS B CA 1
ATOM 3400 C C . HIS B 1 136 ? -4.078 -26.109 -19.656 1 98.62 136 HIS B C 1
ATOM 3402 O O . HIS B 1 136 ? -4.164 -25 -20.203 1 98.62 136 HIS B O 1
ATOM 3408 N N . VAL B 1 137 ? -4.527 -26.359 -18.438 1 98.88 137 VAL B N 1
ATOM 3409 C CA . VAL B 1 137 ? -5.152 -25.328 -17.609 1 98.88 137 VAL B CA 1
ATOM 3410 C C . VAL B 1 137 ? -4.402 -25.203 -16.281 1 98.88 137 VAL B C 1
ATOM 3412 O O . VAL B 1 137 ? -4.137 -26.219 -15.617 1 98.88 137 VAL B O 1
ATOM 3415 N N . HIS B 1 138 ? -4.004 -24.031 -15.938 1 98.94 138 HIS B N 1
ATOM 3416 C CA . HIS B 1 138 ? -3.459 -23.75 -14.609 1 98.94 138 HIS B CA 1
ATOM 3417 C C . HIS B 1 138 ? -4.469 -23.016 -13.742 1 98.94 138 HIS B C 1
ATOM 3419 O O . HIS B 1 138 ? -4.957 -21.953 -14.117 1 98.94 138 HIS B O 1
ATOM 3425 N N . LEU B 1 139 ? -4.75 -23.594 -12.586 1 98.88 139 LEU B N 1
ATOM 3426 C CA . LEU B 1 139 ? -5.766 -23.031 -11.703 1 98.88 139 LEU B CA 1
ATOM 3427 C C . LEU B 1 139 ? -5.125 -22.406 -10.461 1 98.88 139 LEU B C 1
ATOM 3429 O O . LEU B 1 139 ? -4.566 -23.125 -9.625 1 98.88 139 LEU B O 1
ATOM 3433 N N . SER B 1 140 ? -5.207 -21.078 -10.359 1 98.25 140 SER B N 1
ATOM 3434 C CA . SER B 1 140 ? -4.789 -20.406 -9.133 1 98.25 140 SER B CA 1
ATOM 3435 C C . SER B 1 140 ? -5.766 -20.688 -7.992 1 98.25 140 SER B C 1
ATOM 3437 O O . SER B 1 140 ? -6.957 -20.891 -8.227 1 98.25 140 SER B O 1
ATOM 3439 N N . ILE B 1 141 ? -5.309 -20.609 -6.785 1 97.19 141 ILE B N 1
ATOM 3440 C CA . ILE B 1 141 ? -6.109 -21.062 -5.652 1 97.19 141 ILE B CA 1
ATOM 3441 C C . ILE B 1 141 ? -6.93 -19.906 -5.105 1 97.19 141 ILE B C 1
ATOM 3443 O O . ILE B 1 141 ? -7.043 -19.734 -3.889 1 97.19 141 ILE B O 1
ATOM 3447 N N . THR B 1 142 ? -7.488 -19.109 -5.973 1 96.44 142 THR B N 1
ATOM 3448 C CA . THR B 1 142 ? -8.266 -17.938 -5.566 1 96.44 142 THR B CA 1
ATOM 3449 C C . THR B 1 142 ? -9.727 -18.312 -5.336 1 96.44 142 THR B C 1
ATOM 3451 O O . THR B 1 142 ? -10.508 -17.516 -4.832 1 96.44 142 THR B O 1
ATOM 3454 N N . GLY B 1 143 ? -10.07 -19.516 -5.656 1 96.75 143 GLY B N 1
ATOM 3455 C CA . GLY B 1 143 ? -11.422 -19.984 -5.391 1 96.75 143 GLY B CA 1
ATOM 3456 C C . GLY B 1 143 ? -12.375 -19.766 -6.551 1 96.75 143 GLY B C 1
ATOM 3457 O O . GLY B 1 143 ? -13.305 -20.531 -6.75 1 96.75 143 GLY B O 1
ATOM 3458 N N . VAL B 1 144 ? -12.164 -18.859 -7.441 1 97.75 144 VAL B N 1
ATOM 3459 C CA . VAL B 1 144 ? -13.117 -18.422 -8.453 1 97.75 144 VAL B CA 1
ATOM 3460 C C . VAL B 1 144 ? -13.242 -19.5 -9.539 1 97.75 144 VAL B C 1
ATOM 3462 O O . VAL B 1 144 ? -14.18 -19.469 -10.336 1 97.75 144 VAL B O 1
ATOM 3465 N N . ASN B 1 145 ? -12.344 -20.406 -9.594 1 98.38 145 ASN B N 1
ATOM 3466 C CA . ASN B 1 145 ? -12.258 -21.391 -10.664 1 98.38 145 ASN B CA 1
ATOM 3467 C C . ASN B 1 145 ? -12.508 -22.797 -10.141 1 98.38 145 ASN B C 1
ATOM 3469 O O . ASN B 1 145 ? -12.273 -23.781 -10.844 1 98.38 145 ASN B O 1
ATOM 3473 N N . ARG B 1 146 ? -12.922 -22.906 -8.914 1 95.81 146 ARG B N 1
ATOM 3474 C CA . ARG B 1 146 ? -13.008 -24.203 -8.227 1 95.81 146 ARG B CA 1
ATOM 3475 C C . ARG B 1 146 ? -13.984 -25.141 -8.938 1 95.81 146 ARG B C 1
ATOM 3477 O O . ARG B 1 146 ? -13.828 -26.359 -8.891 1 95.81 146 ARG B O 1
ATOM 3484 N N . ASP B 1 147 ? -14.938 -24.641 -9.695 1 96.19 147 ASP B N 1
ATOM 3485 C CA . ASP B 1 147 ? -15.984 -25.469 -10.305 1 96.19 147 ASP B CA 1
ATOM 3486 C C . ASP B 1 147 ? -15.602 -25.875 -11.727 1 96.19 147 ASP B C 1
ATOM 3488 O O . ASP B 1 147 ? -16.406 -26.469 -12.445 1 96.19 147 ASP B O 1
ATOM 3492 N N . MET B 1 148 ? -14.398 -25.625 -12.086 1 98.38 148 MET B N 1
ATOM 3493 C CA . MET B 1 148 ? -14 -25.859 -13.477 1 98.38 148 MET B CA 1
ATOM 3494 C C . MET B 1 148 ? -13.492 -27.281 -13.656 1 98.38 148 MET B C 1
ATOM 3496 O O . MET B 1 148 ? -13.352 -27.766 -14.789 1 98.38 148 MET B O 1
ATOM 3500 N N . TYR B 1 149 ? -13.188 -28 -12.602 1 98.12 149 TYR B N 1
ATOM 3501 C CA . TYR B 1 149 ? -12.461 -29.266 -12.68 1 98.12 149 TYR B CA 1
ATOM 3502 C C . TYR B 1 149 ? -13.266 -30.312 -13.453 1 98.12 149 TYR B C 1
ATOM 3504 O O . TYR B 1 149 ? -12.703 -31.109 -14.203 1 98.12 149 TYR B O 1
ATOM 3512 N N . ASP B 1 150 ? -14.586 -30.297 -13.289 1 97.31 150 ASP B N 1
ATOM 3513 C CA . ASP B 1 150 ? -15.414 -31.25 -14.008 1 97.31 150 ASP B CA 1
ATOM 3514 C C . ASP B 1 150 ? -15.312 -31.047 -15.516 1 97.31 150 ASP B C 1
ATOM 3516 O O . ASP B 1 150 ? -15.18 -32 -16.266 1 97.31 150 ASP B O 1
ATOM 3520 N N . ASP B 1 151 ? -15.391 -29.844 -15.883 1 98.38 151 ASP B N 1
ATOM 3521 C CA . ASP B 1 151 ? -15.297 -29.531 -17.312 1 98.38 151 ASP B CA 1
ATOM 3522 C C . ASP B 1 151 ? -13.898 -29.828 -17.844 1 98.38 151 ASP B C 1
ATOM 3524 O O . ASP B 1 151 ? -13.75 -30.312 -18.969 1 98.38 151 ASP B O 1
ATOM 3528 N N . ILE B 1 152 ? -12.852 -29.547 -17.094 1 98.31 152 ILE B N 1
ATOM 3529 C CA . ILE B 1 152 ? -11.477 -29.828 -17.484 1 98.31 152 ILE B CA 1
ATOM 3530 C C . ILE B 1 152 ? -11.32 -31.328 -17.766 1 98.31 152 ILE B C 1
ATOM 3532 O O . ILE B 1 152 ? -10.773 -31.719 -18.797 1 98.31 152 ILE B O 1
ATOM 3536 N N . ARG B 1 153 ? -11.883 -32.125 -16.906 1 96.62 153 ARG B N 1
ATOM 3537 C CA . ARG B 1 153 ? -11.82 -33.594 -17.047 1 96.62 153 ARG B CA 1
ATOM 3538 C C . ARG B 1 153 ? -12.602 -34.031 -18.266 1 96.62 153 ARG B C 1
ATOM 3540 O O . ARG B 1 153 ? -12.117 -34.844 -19.047 1 96.62 153 ARG B O 1
ATOM 3547 N N . ARG B 1 154 ? -13.719 -33.5 -18.375 1 96.75 154 ARG B N 1
ATOM 3548 C CA . ARG B 1 154 ? -14.602 -33.875 -19.484 1 96.75 154 ARG B CA 1
ATOM 3549 C C . ARG B 1 154 ? -13.945 -33.594 -20.828 1 96.75 154 ARG B C 1
ATOM 3551 O O . ARG B 1 154 ? -14.062 -34.375 -21.766 1 96.75 154 ARG B O 1
ATOM 3558 N N . LEU B 1 155 ? -13.211 -32.562 -20.938 1 97 155 LEU B N 1
ATOM 3559 C CA . LEU B 1 155 ? -12.641 -32.094 -22.188 1 97 155 LEU B CA 1
ATOM 3560 C C . LEU B 1 155 ? -11.258 -32.719 -22.406 1 97 155 LEU B C 1
ATOM 3562 O O . LEU B 1 155 ? -10.68 -32.594 -23.5 1 97 155 LEU B O 1
ATOM 3566 N N . GLY B 1 156 ? -10.695 -33.344 -21.391 1 95.81 156 GLY B N 1
ATOM 3567 C CA . GLY B 1 156 ? -9.453 -34.094 -21.516 1 95.81 156 GLY B CA 1
ATOM 3568 C C . GLY B 1 156 ? -8.219 -33.219 -21.406 1 95.81 156 GLY B C 1
ATOM 3569 O O . GLY B 1 156 ? -7.113 -33.625 -21.75 1 95.81 156 GLY B O 1
ATOM 3570 N N . ALA B 1 157 ? -8.367 -31.938 -21 1 96.81 157 ALA B N 1
ATOM 3571 C CA . ALA B 1 157 ? -7.215 -31.078 -20.75 1 96.81 157 ALA B CA 1
ATOM 3572 C C . ALA B 1 157 ? -6.473 -31.484 -19.484 1 96.81 157 ALA B C 1
ATOM 3574 O O . ALA B 1 157 ? -7.086 -31.938 -18.516 1 96.81 157 ALA B O 1
ATOM 3575 N N . THR B 1 158 ? -5.148 -31.406 -19.469 1 97.81 158 THR B N 1
ATOM 3576 C CA . THR B 1 158 ? -4.402 -31.531 -18.234 1 97.81 158 THR B CA 1
ATOM 3577 C C . THR B 1 158 ? -4.457 -30.25 -17.422 1 97.81 158 THR B C 1
ATOM 3579 O O . THR B 1 158 ? -4.789 -29.188 -17.953 1 97.81 158 THR B O 1
ATOM 3582 N N . CYS B 1 159 ? -4.215 -30.344 -16.141 1 98.69 159 CYS B N 1
ATOM 3583 C CA . CYS B 1 159 ? -4.297 -29.141 -15.328 1 98.69 159 CYS B CA 1
ATOM 3584 C C . CYS B 1 159 ? -3.244 -29.141 -14.227 1 98.69 159 CYS B C 1
ATOM 3586 O O . CYS B 1 159 ? -2.736 -30.203 -13.852 1 98.69 159 CYS B O 1
ATOM 3588 N N . SER B 1 160 ? -2.842 -28.031 -13.805 1 98.88 160 SER B N 1
ATOM 3589 C CA . SER B 1 160 ? -1.876 -27.828 -12.727 1 98.88 160 SER B CA 1
ATOM 3590 C C . SER B 1 160 ? -2.352 -26.766 -11.742 1 98.88 160 SER B C 1
ATOM 3592 O O . SER B 1 160 ? -3.279 -26 -12.039 1 98.88 160 SER B O 1
ATOM 3594 N N . THR B 1 161 ? -1.758 -26.719 -10.539 1 98.81 161 THR B N 1
ATOM 3595 C CA . THR B 1 161 ? -2.008 -25.703 -9.516 1 98.81 161 THR B CA 1
ATOM 3596 C C . THR B 1 161 ? -0.771 -25.5 -8.648 1 98.81 161 THR B C 1
ATOM 3598 O O . THR B 1 161 ? 0.138 -26.344 -8.641 1 98.81 161 THR B O 1
ATOM 3601 N N . ASP B 1 162 ? -0.687 -24.406 -8.062 1 98.44 162 ASP B N 1
ATOM 3602 C CA . ASP B 1 162 ? 0.283 -24.078 -7.02 1 98.44 162 ASP B CA 1
ATOM 3603 C C . ASP B 1 162 ? -0.417 -23.719 -5.711 1 98.44 162 ASP B C 1
ATOM 3605 O O . ASP B 1 162 ? -1.13 -22.719 -5.633 1 98.44 162 ASP B O 1
ATOM 3609 N N . LEU B 1 163 ? -0.12 -24.5 -4.723 1 97.56 163 LEU B N 1
ATOM 3610 C CA . LEU B 1 163 ? -0.839 -24.391 -3.457 1 97.56 163 LEU B CA 1
ATOM 3611 C C . LEU B 1 163 ? -0.139 -23.422 -2.516 1 97.56 163 LEU B C 1
ATOM 3613 O O . LEU B 1 163 ? -0.58 -23.219 -1.382 1 97.56 163 LEU B O 1
ATOM 3617 N N . HIS B 1 164 ? 0.928 -22.891 -2.924 1 93.06 164 HIS B N 1
ATOM 3618 C CA . HIS B 1 164 ? 1.692 -21.922 -2.133 1 93.06 164 HIS B CA 1
ATOM 3619 C C . HIS B 1 164 ? 2.053 -22.5 -0.767 1 93.06 164 HIS B C 1
ATOM 3621 O O . HIS B 1 164 ? 2.664 -23.578 -0.681 1 93.06 164 HIS B O 1
ATOM 3627 N N . ASP B 1 165 ? 1.782 -21.812 0.284 1 90.94 165 ASP B N 1
ATOM 3628 C CA . ASP B 1 165 ? 2.229 -22.281 1.597 1 90.94 165 ASP B CA 1
ATOM 3629 C C . ASP B 1 165 ? 1.146 -23.094 2.289 1 90.94 165 ASP B C 1
ATOM 3631 O O . ASP B 1 165 ? 0.899 -22.938 3.484 1 90.94 165 ASP B O 1
ATOM 3635 N N . TRP B 1 166 ? 0.57 -24.016 1.599 1 94.75 166 TRP B N 1
ATOM 3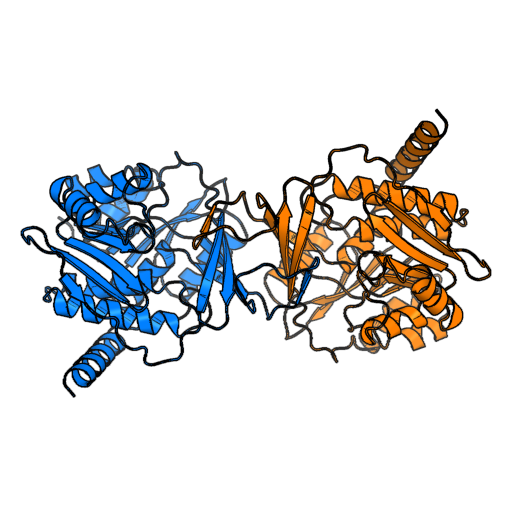636 C CA . TRP B 1 166 ? -0.445 -24.906 2.133 1 94.75 166 TRP B CA 1
ATOM 3637 C C . TRP B 1 166 ? 0.094 -25.688 3.328 1 94.75 166 TRP B C 1
ATOM 3639 O O . TRP B 1 166 ? 1.214 -26.203 3.287 1 94.75 166 TRP B O 1
ATOM 3649 N N . ASP B 1 167 ? -0.71 -25.812 4.277 1 93.5 167 ASP B N 1
ATOM 3650 C CA . ASP B 1 167 ? -0.292 -26.484 5.512 1 93.5 167 ASP B CA 1
ATOM 3651 C C . ASP B 1 167 ? -0.54 -27.984 5.441 1 93.5 167 ASP B C 1
ATOM 3653 O O . ASP B 1 167 ? -0.277 -28.703 6.402 1 93.5 167 ASP B O 1
ATOM 3657 N N . GLY B 1 168 ? -1.093 -28.453 4.379 1 94.81 168 GLY B N 1
ATOM 3658 C CA . GLY B 1 168 ? -1.369 -29.875 4.207 1 94.81 168 GLY B CA 1
ATOM 3659 C C . GLY B 1 168 ? -2.754 -30.266 4.684 1 94.81 168 GLY B C 1
ATOM 3660 O O . GLY B 1 168 ? -3.174 -31.406 4.496 1 94.81 168 GLY B O 1
ATOM 3661 N N . HIS B 1 169 ? -3.52 -29.25 5.223 1 94 169 HIS B N 1
ATOM 3662 C CA . HIS B 1 169 ? -4.793 -29.609 5.828 1 94 169 HIS B CA 1
ATOM 3663 C C . HIS B 1 169 ? -5.922 -28.703 5.348 1 94 169 HIS B C 1
ATOM 3665 O O . HIS B 1 169 ? -7.07 -29.141 5.242 1 94 169 HIS B O 1
ATOM 3671 N N . ASN B 1 170 ? -5.676 -27.453 5.117 1 95.31 170 ASN B N 1
ATOM 3672 C CA . ASN B 1 170 ? -6.723 -26.516 4.75 1 95.31 170 ASN B CA 1
ATOM 3673 C C . ASN B 1 170 ? -7.582 -27.031 3.605 1 95.31 170 ASN B C 1
ATOM 3675 O O . ASN B 1 170 ? -7.07 -27.344 2.527 1 95.31 170 ASN B O 1
ATOM 3679 N N . PRO B 1 171 ? -8.898 -27.094 3.85 1 96.31 171 PRO B N 1
ATOM 3680 C CA . PRO B 1 171 ? -9.773 -27.75 2.873 1 96.31 171 PRO B CA 1
ATOM 3681 C C . PRO B 1 171 ? -9.812 -27.016 1.532 1 96.31 171 PRO B C 1
ATOM 3683 O O . PRO B 1 171 ? -9.984 -27.656 0.487 1 96.31 171 PRO B O 1
ATOM 3686 N N . HIS B 1 172 ? -9.68 -25.781 1.55 1 95.56 172 HIS B N 1
ATOM 3687 C CA . HIS B 1 172 ? -9.656 -25.016 0.307 1 95.56 172 HIS B CA 1
ATOM 3688 C C . HIS B 1 172 ? -8.523 -25.484 -0.603 1 95.56 172 HIS B C 1
ATOM 3690 O O . HIS B 1 172 ? -8.758 -25.844 -1.761 1 95.56 172 HIS B O 1
ATOM 3696 N N . HIS B 1 173 ? -7.391 -25.578 -0.072 1 97.25 173 HIS B N 1
ATOM 3697 C CA . HIS B 1 173 ? -6.215 -26.031 -0.814 1 97.25 173 HIS B CA 1
ATOM 3698 C C . HIS B 1 173 ? -6.332 -27.5 -1.192 1 97.25 173 HIS B C 1
ATOM 3700 O O . HIS B 1 173 ? -5.91 -27.906 -2.279 1 97.25 173 HIS B O 1
ATOM 3706 N N . ARG B 1 174 ? -6.883 -28.234 -0.286 1 97.69 174 ARG B N 1
ATOM 3707 C CA . ARG B 1 174 ? -7 -29.672 -0.501 1 97.69 174 ARG B CA 1
ATOM 3708 C C . ARG B 1 174 ? -7.816 -29.969 -1.752 1 97.69 174 ARG B C 1
ATOM 3710 O O . ARG B 1 174 ? -7.5 -30.906 -2.496 1 97.69 174 ARG B O 1
ATOM 3717 N N . THR B 1 175 ? -8.812 -29.234 -1.965 1 97.25 175 THR B N 1
ATOM 3718 C CA . THR B 1 175 ? -9.625 -29.391 -3.162 1 97.25 175 THR B CA 1
ATOM 3719 C C . THR B 1 175 ? -8.773 -29.266 -4.422 1 97.25 175 THR B C 1
ATOM 3721 O O . THR B 1 175 ? -8.867 -30.094 -5.328 1 97.25 175 THR B O 1
ATOM 3724 N N . TYR B 1 176 ? -7.938 -28.312 -4.484 1 98.56 176 TYR B N 1
ATOM 3725 C CA . TYR B 1 176 ? -7.043 -28.109 -5.617 1 98.56 176 TYR B CA 1
ATOM 3726 C C . TYR B 1 176 ? -6.004 -29.219 -5.703 1 98.56 176 TYR B C 1
ATOM 3728 O O . TYR B 1 176 ? -5.715 -29.719 -6.789 1 98.56 176 TYR B O 1
ATOM 3736 N N . ALA B 1 177 ? -5.516 -29.594 -4.559 1 98.56 177 ALA B N 1
ATOM 3737 C CA . ALA B 1 177 ? -4.457 -30.594 -4.473 1 98.56 177 ALA B CA 1
ATOM 3738 C C . ALA B 1 177 ? -4.914 -31.922 -5.055 1 98.56 177 ALA B C 1
ATOM 3740 O O . ALA B 1 177 ? -4.18 -32.562 -5.809 1 98.56 177 ALA B O 1
ATOM 3741 N N . LEU B 1 178 ? -6.082 -32.312 -4.777 1 98.31 178 LEU B N 1
ATOM 3742 C CA . LEU B 1 178 ? -6.547 -33.656 -5.117 1 98.31 178 LEU B CA 1
ATOM 3743 C C . LEU B 1 178 ? -7.098 -33.688 -6.539 1 98.31 178 LEU B C 1
ATOM 3745 O O . LEU B 1 178 ? -7.145 -34.75 -7.164 1 98.31 178 LEU B O 1
ATOM 3749 N N . ALA B 1 179 ? -7.426 -32.562 -7.047 1 98.31 179 ALA B N 1
ATOM 3750 C CA . ALA B 1 179 ? -8.117 -32.531 -8.328 1 98.31 179 ALA B CA 1
ATOM 3751 C C . ALA B 1 179 ? -7.148 -32.25 -9.477 1 98.31 179 ALA B C 1
ATOM 3753 O O . ALA B 1 179 ? -7.492 -32.438 -10.648 1 98.31 179 ALA B O 1
ATOM 3754 N N . SER B 1 180 ? -5.93 -31.859 -9.258 1 98.75 180 SER B N 1
ATOM 3755 C CA . SER B 1 180 ? -5.02 -31.391 -10.297 1 98.75 180 SER B CA 1
ATOM 3756 C C . SER B 1 180 ? -4.039 -32.5 -10.711 1 98.75 180 SER B C 1
ATOM 3758 O O . SER B 1 180 ? -3.695 -33.344 -9.898 1 98.75 180 SER B O 1
ATOM 3760 N N . ASP B 1 181 ? -3.539 -32.438 -11.961 1 98.62 181 ASP B N 1
ATOM 3761 C CA . ASP B 1 181 ? -2.605 -33.438 -12.516 1 98.62 181 ASP B CA 1
ATOM 3762 C C . ASP B 1 181 ? -1.175 -33.125 -12.07 1 98.62 181 ASP B C 1
ATOM 3764 O O . ASP B 1 181 ? -0.348 -34.031 -11.977 1 98.62 181 ASP B O 1
ATOM 3768 N N . HIS B 1 182 ? -0.799 -31.922 -11.945 1 98.81 182 HIS B N 1
ATOM 3769 C CA . HIS B 1 182 ? 0.501 -31.453 -11.477 1 98.81 182 HIS B CA 1
ATOM 3770 C C . HIS B 1 182 ? 0.35 -30.469 -10.328 1 98.81 182 HIS B C 1
ATOM 3772 O O . HIS B 1 182 ? -0.304 -29.422 -10.477 1 98.81 182 HIS B O 1
ATOM 3778 N N . VAL B 1 183 ? 0.931 -30.781 -9.195 1 98.88 183 VAL B N 1
ATOM 3779 C CA . VAL B 1 183 ? 0.704 -30 -7.988 1 98.88 183 VAL B CA 1
ATOM 3780 C C . VAL B 1 183 ? 2.029 -29.438 -7.48 1 98.88 183 VAL B C 1
ATOM 3782 O O . VAL B 1 183 ? 3.006 -30.172 -7.328 1 98.88 183 VAL B O 1
ATOM 3785 N N . PHE B 1 184 ? 2.035 -28.156 -7.309 1 98.75 184 PHE B N 1
ATOM 3786 C CA . PHE B 1 184 ? 3.17 -27.469 -6.719 1 98.75 184 PHE B CA 1
ATOM 3787 C C . PHE B 1 184 ? 2.791 -26.859 -5.371 1 98.75 184 PHE B C 1
ATOM 3789 O O . PHE B 1 184 ? 1.629 -26.516 -5.145 1 98.75 184 PHE B O 1
ATOM 3796 N N . LEU B 1 185 ? 3.68 -26.719 -4.469 1 97.38 185 LEU B N 1
ATOM 3797 C CA . LEU B 1 185 ? 3.521 -26 -3.207 1 97.38 185 LEU B CA 1
ATOM 3798 C C . LEU B 1 185 ? 4.879 -25.609 -2.633 1 97.38 185 LEU B C 1
ATOM 3800 O O . LEU B 1 185 ? 5.918 -25.938 -3.211 1 97.38 185 LEU B O 1
ATOM 3804 N N . SER B 1 186 ? 4.824 -24.844 -1.595 1 94.5 186 SER B N 1
ATOM 3805 C CA . SER B 1 186 ? 6.016 -24.5 -0.825 1 94.5 186 SER B CA 1
ATOM 3806 C C . SER B 1 186 ? 6.168 -25.406 0.395 1 94.5 186 SER B C 1
ATOM 3808 O O . SER B 1 186 ? 5.184 -25.734 1.055 1 94.5 186 SER B O 1
ATOM 3810 N N . ALA B 1 187 ? 7.375 -25.719 0.709 1 94.81 187 ALA B N 1
ATOM 3811 C CA . ALA B 1 187 ? 7.645 -26.547 1.883 1 94.81 187 ALA B CA 1
ATOM 3812 C C . ALA B 1 187 ? 7.523 -25.734 3.168 1 94.81 187 ALA B C 1
ATOM 3814 O O . ALA B 1 187 ? 7.574 -26.281 4.27 1 94.81 187 ALA B O 1
ATOM 3815 N N . ALA B 1 188 ? 7.293 -24.516 3.061 1 87.81 188 ALA B N 1
ATOM 3816 C CA . ALA B 1 188 ? 7.402 -23.562 4.16 1 87.81 188 ALA B CA 1
ATOM 3817 C C . ALA B 1 188 ? 6.508 -23.969 5.328 1 87.81 188 ALA B C 1
ATOM 3819 O O . ALA B 1 188 ? 6.891 -23.812 6.492 1 87.81 188 ALA B O 1
ATOM 3820 N N . ALA B 1 189 ? 5.352 -24.5 5.031 1 90.44 189 ALA B N 1
ATOM 3821 C CA . ALA B 1 189 ? 4.395 -24.75 6.105 1 90.44 189 ALA B CA 1
ATOM 3822 C C . ALA B 1 189 ? 4.363 -26.234 6.477 1 90.44 189 ALA B C 1
ATOM 3824 O O . ALA B 1 189 ? 3.619 -26.641 7.375 1 90.44 189 ALA B O 1
ATOM 3825 N N . ILE B 1 190 ? 5.176 -27.062 5.766 1 93.69 190 ILE B N 1
ATOM 3826 C CA . ILE B 1 190 ? 4.969 -28.5 5.977 1 93.69 190 ILE B CA 1
ATOM 3827 C C . ILE B 1 190 ? 6.312 -29.188 6.207 1 93.69 190 ILE B C 1
ATOM 3829 O O . ILE B 1 190 ? 6.406 -30.406 6.141 1 93.69 190 ILE B O 1
ATOM 3833 N N . HIS B 1 191 ? 7.359 -28.516 6.473 1 86.12 191 HIS B N 1
ATOM 3834 C CA . HIS B 1 191 ? 8.719 -29.047 6.5 1 86.12 191 HIS B CA 1
ATOM 3835 C C . HIS B 1 191 ? 8.781 -30.359 7.266 1 86.12 191 HIS B C 1
ATOM 3837 O O . HIS B 1 191 ? 9.156 -31.391 6.711 1 86.12 191 HIS B O 1
ATOM 3843 N N . ASP B 1 192 ? 8.273 -30.438 8.477 1 91.69 192 ASP B N 1
ATOM 3844 C CA . ASP B 1 192 ? 8.352 -31.625 9.305 1 91.69 192 ASP B CA 1
ATOM 3845 C C . ASP B 1 192 ? 7.395 -32.719 8.805 1 91.69 192 ASP B C 1
ATOM 3847 O O . ASP B 1 192 ? 7.527 -33.875 9.156 1 91.69 192 ASP B O 1
ATOM 3851 N N . ARG B 1 193 ? 6.484 -32.344 7.898 1 96.75 193 ARG B N 1
ATOM 3852 C CA . ARG B 1 193 ? 5.461 -33.25 7.398 1 96.75 193 ARG B CA 1
ATOM 3853 C C . ARG B 1 193 ? 5.516 -33.375 5.879 1 96.75 193 ARG B C 1
ATOM 3855 O O . ARG B 1 193 ? 4.543 -33.781 5.246 1 96.75 193 ARG B O 1
ATOM 3862 N N . LEU B 1 194 ? 6.648 -33.031 5.363 1 97.19 194 LEU B N 1
ATOM 3863 C CA . LEU B 1 194 ? 6.805 -32.938 3.918 1 97.19 194 LEU B CA 1
ATOM 3864 C C . LEU B 1 194 ? 6.477 -34.281 3.242 1 97.19 194 LEU B C 1
ATOM 3866 O O . LEU B 1 194 ? 5.645 -34.312 2.334 1 97.19 194 LEU B O 1
ATOM 3870 N N . ASP B 1 195 ? 7.062 -35.375 3.719 1 97.31 195 ASP B N 1
ATOM 3871 C CA . ASP B 1 195 ? 6.848 -36.719 3.133 1 97.31 195 ASP B CA 1
ATOM 3872 C C . ASP B 1 195 ? 5.375 -37.094 3.197 1 97.31 195 ASP B C 1
ATOM 3874 O O . ASP B 1 195 ? 4.797 -37.531 2.195 1 97.31 195 ASP B O 1
ATOM 3878 N N . GLU B 1 196 ? 4.805 -36.906 4.281 1 97.44 196 GLU B N 1
ATOM 3879 C CA . GLU B 1 196 ? 3.404 -37.25 4.504 1 97.44 196 GLU B CA 1
ATOM 3880 C C . GLU B 1 196 ? 2.488 -36.469 3.568 1 97.44 196 GLU B C 1
ATOM 3882 O O . GLU B 1 196 ? 1.599 -37.031 2.938 1 97.44 196 GLU B O 1
ATOM 3887 N N . VAL B 1 197 ? 2.725 -35.188 3.469 1 98.06 197 VAL B N 1
ATOM 3888 C CA . VAL B 1 197 ? 1.856 -34.281 2.691 1 98.06 197 VAL B CA 1
ATOM 3889 C C . VAL B 1 197 ? 1.99 -34.625 1.206 1 98.06 197 VAL B C 1
ATOM 3891 O O . VAL B 1 197 ? 0.987 -34.75 0.5 1 98.06 197 VAL B O 1
ATOM 3894 N N . LEU B 1 198 ? 3.211 -34.812 0.688 1 98.38 198 LEU B N 1
ATOM 3895 C CA . LEU B 1 198 ? 3.412 -35.094 -0.727 1 98.38 198 LEU B CA 1
ATOM 3896 C C . LEU B 1 198 ? 2.803 -36.438 -1.097 1 98.38 198 LEU B C 1
ATOM 3898 O O . LEU B 1 198 ? 2.154 -36.562 -2.137 1 98.38 198 LEU B O 1
ATOM 3902 N N . HIS B 1 199 ? 2.938 -37.438 -0.202 1 98.12 199 HIS B N 1
ATOM 3903 C CA . HIS B 1 199 ? 2.33 -38.719 -0.458 1 98.12 199 HIS B CA 1
ATOM 3904 C C . HIS B 1 199 ? 0.808 -38.625 -0.462 1 98.12 199 HIS B C 1
ATOM 3906 O O . HIS B 1 199 ? 0.144 -39.25 -1.286 1 98.12 199 HIS B O 1
ATOM 3912 N N . SER B 1 200 ? 0.335 -37.844 0.461 1 97.88 200 SER B N 1
ATOM 3913 C CA . SER B 1 200 ? -1.117 -37.719 0.544 1 97.88 200 SER B CA 1
ATOM 3914 C C . SER B 1 200 ? -1.695 -37.125 -0.731 1 97.88 200 SER B C 1
ATOM 3916 O O . SER B 1 200 ? -2.779 -37.531 -1.171 1 97.88 200 SER B O 1
ATOM 3918 N N . VAL B 1 201 ? -1.056 -36.156 -1.341 1 98.31 201 VAL B N 1
ATOM 3919 C CA . VAL B 1 201 ? -1.5 -35.531 -2.576 1 98.31 201 VAL B CA 1
ATOM 3920 C C . VAL B 1 201 ? -1.605 -36.562 -3.686 1 98.31 201 VAL B C 1
ATOM 3922 O O . VAL B 1 201 ? -2.59 -36.594 -4.43 1 98.31 201 VAL B O 1
ATOM 3925 N N . LEU B 1 202 ? -0.586 -37.5 -3.83 1 97.94 202 LEU B N 1
ATOM 3926 C CA . LEU B 1 202 ? -0.559 -38.5 -4.898 1 97.94 202 LEU B CA 1
ATOM 3927 C C . LEU B 1 202 ? -1.519 -39.656 -4.594 1 97.94 202 LEU B C 1
ATOM 3929 O O . LEU B 1 202 ? -2.232 -40.125 -5.484 1 97.94 202 LEU B O 1
ATOM 3933 N N . ASP B 1 203 ? -1.562 -40.062 -3.348 1 97.44 203 ASP B N 1
ATOM 3934 C CA . ASP B 1 203 ? -2.334 -41.25 -2.979 1 97.44 203 ASP B CA 1
ATOM 3935 C C . ASP B 1 203 ? -3.834 -40.938 -3.039 1 97.44 203 ASP B C 1
ATOM 3937 O O . ASP B 1 203 ? -4.617 -41.812 -3.436 1 97.44 203 ASP B O 1
ATOM 3941 N N . GLU B 1 204 ? -4.156 -39.812 -2.623 1 97.88 204 GLU B N 1
ATOM 3942 C CA . GLU B 1 204 ? -5.578 -39.5 -2.498 1 97.88 204 GLU B CA 1
ATOM 3943 C C . GLU B 1 204 ? -6.082 -38.719 -3.717 1 97.88 204 GLU B C 1
ATOM 3945 O O . GLU B 1 204 ? -7.293 -38.594 -3.916 1 97.88 204 GLU B O 1
ATOM 3950 N N . GLY B 1 205 ? -5.188 -38.25 -4.477 1 98 205 GLY B N 1
ATOM 3951 C CA . GLY B 1 205 ? -5.582 -37.406 -5.602 1 98 205 GLY B CA 1
ATOM 3952 C C . GLY B 1 205 ? -5.203 -38 -6.945 1 98 205 GLY B C 1
ATOM 3953 O O . GLY B 1 205 ? -5.012 -39.219 -7.059 1 98 205 GLY B O 1
ATOM 3954 N N . ARG B 1 206 ? -5.164 -37.188 -7.934 1 96.75 206 ARG B N 1
ATOM 3955 C CA . ARG B 1 206 ? -4.93 -37.688 -9.281 1 96.75 206 ARG B CA 1
ATOM 3956 C C . ARG B 1 206 ? -3.576 -37.219 -9.812 1 96.75 206 ARG B C 1
ATOM 3958 O O . ARG B 1 206 ? -3.238 -37.469 -10.969 1 96.75 206 ARG B O 1
ATOM 3965 N N . ALA B 1 207 ? -2.82 -36.5 -9 1 98.38 207 ALA B N 1
ATOM 3966 C CA . ALA B 1 207 ? -1.585 -35.844 -9.445 1 98.38 207 ALA B CA 1
ATOM 3967 C C . ALA B 1 207 ? -0.592 -36.875 -9.969 1 98.38 207 ALA B C 1
ATOM 3969 O O . ALA B 1 207 ? -0.448 -37.969 -9.391 1 98.38 207 ALA B O 1
ATOM 3970 N N . ARG B 1 208 ? 0.075 -36.562 -11.039 1 97.94 208 ARG B N 1
ATOM 3971 C CA . ARG B 1 208 ? 1.169 -37.344 -11.586 1 97.94 208 ARG B CA 1
ATOM 3972 C C . ARG B 1 208 ? 2.484 -37.031 -10.883 1 97.94 208 ARG B C 1
ATOM 3974 O O . ARG B 1 208 ? 3.379 -37.875 -10.812 1 97.94 208 ARG B O 1
ATOM 3981 N N . LEU B 1 209 ? 2.59 -35.875 -10.422 1 98 209 LEU B N 1
ATOM 3982 C CA . LEU B 1 209 ? 3.738 -35.438 -9.633 1 98 209 LEU B CA 1
ATOM 3983 C C . LEU B 1 209 ? 3.355 -34.281 -8.695 1 98 209 LEU B C 1
ATOM 3985 O O . LEU B 1 209 ? 2.377 -33.562 -8.945 1 98 209 LEU B O 1
ATOM 3989 N N . VAL B 1 210 ? 4.059 -34.156 -7.645 1 98.75 210 VAL B N 1
ATOM 3990 C CA . VAL B 1 210 ? 3.959 -33.062 -6.688 1 98.75 210 VAL B CA 1
ATOM 3991 C C . VAL B 1 210 ? 5.352 -32.531 -6.367 1 98.75 210 VAL B C 1
ATOM 3993 O O . VAL B 1 210 ? 6.297 -33.281 -6.203 1 98.75 210 VAL B O 1
ATOM 3996 N N . VAL B 1 211 ? 5.48 -31.203 -6.461 1 98.75 211 VAL B N 1
ATOM 3997 C CA . VAL B 1 211 ? 6.75 -30.531 -6.211 1 98.75 211 VAL B CA 1
ATOM 3998 C C . VAL B 1 211 ? 6.594 -29.547 -5.059 1 98.75 211 VAL B C 1
ATOM 4000 O O . VAL B 1 211 ? 5.668 -28.734 -5.055 1 98.75 211 VAL B O 1
ATOM 4003 N N . ALA B 1 212 ? 7.457 -29.594 -4.102 1 98.12 212 ALA B N 1
ATOM 4004 C CA . ALA B 1 212 ? 7.535 -28.609 -3.014 1 98.12 212 ALA B CA 1
ATOM 4005 C C . ALA B 1 212 ? 8.82 -27.797 -3.104 1 98.12 212 ALA B C 1
ATOM 4007 O O . ALA B 1 212 ? 9.914 -28.297 -2.844 1 98.12 212 ALA B O 1
ATOM 4008 N N . THR B 1 213 ? 8.664 -26.562 -3.496 1 96.44 213 THR B N 1
ATOM 4009 C CA . THR B 1 213 ? 9.828 -25.688 -3.492 1 96.44 213 THR B CA 1
ATOM 4010 C C . THR B 1 213 ? 10.242 -25.344 -2.066 1 96.44 213 THR B C 1
ATOM 4012 O O . THR B 1 213 ? 9.398 -25.281 -1.169 1 96.44 213 THR B O 1
ATOM 4015 N N . ASP B 1 214 ? 11.539 -25.094 -1.876 1 93.81 214 ASP B N 1
ATOM 4016 C CA . ASP B 1 214 ? 12.086 -24.859 -0.54 1 93.81 214 ASP B CA 1
ATOM 4017 C C . ASP B 1 214 ? 13.141 -23.766 -0.558 1 93.81 214 ASP B C 1
ATOM 4019 O O . ASP B 1 214 ? 14.211 -23.906 0.042 1 93.81 214 ASP B O 1
ATOM 4023 N N . GLY B 1 215 ? 12.883 -22.766 -1.344 1 87.94 215 GLY B N 1
ATOM 4024 C CA . GLY B 1 215 ? 13.781 -21.625 -1.403 1 87.94 215 GLY B CA 1
ATOM 4025 C C . GLY B 1 215 ? 15.219 -22 -1.703 1 87.94 215 GLY B C 1
ATOM 4026 O O . GLY B 1 215 ? 15.492 -22.703 -2.688 1 87.94 215 GLY B O 1
ATOM 4027 N N . ALA B 1 216 ? 16.078 -21.547 -0.771 1 87.31 216 ALA B N 1
ATOM 4028 C CA . ALA B 1 216 ? 17.516 -21.781 -0.941 1 87.31 216 ALA B CA 1
ATOM 4029 C C . ALA B 1 216 ? 17.859 -23.25 -0.745 1 87.31 216 ALA B C 1
ATOM 4031 O O . ALA B 1 216 ? 18.938 -23.703 -1.124 1 87.31 216 ALA B O 1
ATOM 4032 N N . ASP B 1 217 ? 16.938 -23.984 -0.221 1 92.31 217 ASP B N 1
ATOM 4033 C CA . ASP B 1 217 ? 17.156 -25.406 0.022 1 92.31 217 ASP B CA 1
ATOM 4034 C C . ASP B 1 217 ? 16.734 -26.234 -1.181 1 92.31 217 ASP B C 1
ATOM 4036 O O . ASP B 1 217 ? 16.844 -27.469 -1.158 1 92.31 217 ASP B O 1
ATOM 4040 N N . GLY B 1 218 ? 16.25 -25.562 -2.213 1 95.69 218 GLY B N 1
ATOM 4041 C CA . GLY B 1 218 ? 15.914 -26.266 -3.439 1 95.69 218 GLY B CA 1
ATOM 4042 C C . GLY B 1 218 ? 14.453 -26.656 -3.521 1 95.69 218 GLY B C 1
ATOM 4043 O O . GLY B 1 218 ? 13.57 -25.812 -3.387 1 95.69 218 GLY B O 1
ATOM 4044 N N . CYS B 1 219 ? 14.25 -27.953 -3.85 1 97.75 219 CYS B N 1
ATOM 4045 C CA . CYS B 1 219 ? 12.883 -28.438 -3.947 1 97.75 219 CYS B CA 1
ATOM 4046 C C . CYS B 1 219 ? 12.812 -29.938 -3.76 1 97.75 219 CYS B C 1
ATOM 4048 O O . CYS B 1 219 ? 13.852 -30.609 -3.734 1 97.75 219 CYS B O 1
ATOM 4050 N N . HIS B 1 220 ? 11.68 -30.406 -3.498 1 98.44 220 HIS B N 1
ATOM 4051 C CA . HIS B 1 220 ? 11.344 -31.812 -3.312 1 98.44 220 HIS B CA 1
ATOM 4052 C C . HIS B 1 220 ? 10.297 -32.281 -4.32 1 98.44 220 HIS B C 1
ATOM 4054 O O . HIS B 1 220 ? 9.32 -31.562 -4.566 1 98.44 220 HIS B O 1
ATOM 4060 N N . VAL B 1 221 ? 10.586 -33.438 -4.91 1 98.69 221 VAL B N 1
ATOM 4061 C CA . VAL B 1 221 ? 9.703 -33.938 -5.965 1 98.69 221 VAL B CA 1
ATOM 4062 C C . VAL B 1 221 ? 9.273 -35.344 -5.664 1 98.69 221 VAL B C 1
ATOM 4064 O O . VAL B 1 221 ? 10.094 -36.188 -5.262 1 98.69 221 VAL B O 1
ATOM 4067 N N . LEU B 1 222 ? 8.047 -35.625 -5.766 1 98.69 222 LEU B N 1
ATOM 4068 C CA . LEU B 1 222 ? 7.504 -36.969 -5.738 1 98.69 222 LEU B CA 1
ATOM 4069 C C . LEU B 1 222 ? 6.691 -37.281 -6.996 1 98.69 222 LEU B C 1
ATOM 4071 O O . LEU B 1 222 ? 5.789 -36.5 -7.344 1 98.69 222 LEU B O 1
ATOM 4075 N N . VAL B 1 223 ? 7.105 -38.312 -7.688 1 98.25 223 VAL B N 1
ATOM 4076 C CA . VAL B 1 223 ? 6.418 -38.719 -8.898 1 98.25 223 VAL B CA 1
ATOM 4077 C C . VAL B 1 223 ? 5.555 -39.969 -8.594 1 98.25 223 VAL B C 1
ATOM 4079 O O . VAL B 1 223 ? 5.953 -40.812 -7.816 1 98.25 223 VAL B O 1
ATOM 4082 N N . ARG B 1 224 ? 4.344 -39.906 -9.148 1 97.5 224 ARG B N 1
ATOM 4083 C CA . ARG B 1 224 ? 3.465 -41.062 -8.93 1 97.5 224 ARG B CA 1
ATOM 4084 C C . ARG B 1 224 ? 4.172 -42.344 -9.281 1 97.5 224 ARG B C 1
ATOM 4086 O O . ARG B 1 224 ? 4.758 -42.469 -10.359 1 97.5 224 ARG B O 1
ATOM 4093 N N . GLY B 1 225 ? 4.062 -43.281 -8.391 1 95.25 225 GLY B N 1
ATOM 4094 C CA . GLY B 1 225 ? 4.723 -44.562 -8.578 1 95.25 225 GLY B CA 1
ATOM 4095 C C . GLY B 1 225 ? 6.039 -44.656 -7.828 1 95.25 225 GLY B C 1
ATOM 4096 O O . GLY B 1 225 ? 6.52 -45.781 -7.574 1 95.25 225 GLY B O 1
ATOM 4097 N N . ASP B 1 226 ? 6.648 -43.531 -7.559 1 94.12 226 ASP B N 1
ATOM 4098 C CA . ASP B 1 226 ? 7.863 -43.531 -6.75 1 94.12 226 ASP B CA 1
ATOM 4099 C C . ASP B 1 226 ? 7.539 -43.688 -5.27 1 94.12 226 ASP B C 1
ATOM 4101 O O . ASP B 1 226 ? 6.465 -43.281 -4.816 1 94.12 226 ASP B O 1
ATOM 4105 N N . THR B 1 227 ? 8.531 -44.281 -4.5 1 93.19 227 THR B N 1
ATOM 4106 C CA . THR B 1 227 ? 8.305 -44.5 -3.074 1 93.19 227 THR B CA 1
ATOM 4107 C C . THR B 1 227 ? 9 -43.406 -2.25 1 93.19 227 THR B C 1
ATOM 4109 O O . THR B 1 227 ? 8.688 -43.219 -1.07 1 93.19 227 THR B O 1
ATOM 4112 N N . LYS B 1 228 ? 9.898 -42.75 -2.891 1 96.06 228 LYS B N 1
ATOM 4113 C CA . LYS B 1 228 ? 10.68 -41.812 -2.109 1 96.06 228 LYS B CA 1
ATOM 4114 C C . LYS B 1 228 ? 10.617 -40.406 -2.723 1 96.06 228 LYS B C 1
ATOM 4116 O O . LYS B 1 228 ? 10.656 -40.25 -3.945 1 96.06 228 LYS B O 1
ATOM 4121 N N . VAL B 1 229 ? 10.484 -39.438 -1.822 1 97.75 229 VAL B N 1
ATOM 4122 C CA . VAL B 1 229 ? 10.609 -38.031 -2.211 1 97.75 229 VAL B CA 1
ATOM 4123 C C . VAL B 1 229 ? 12.062 -37.719 -2.564 1 97.75 229 VAL B C 1
ATOM 4125 O O . VAL B 1 229 ? 12.977 -38.062 -1.809 1 97.75 229 VAL B O 1
ATOM 4128 N N . ARG B 1 230 ? 12.289 -37.125 -3.758 1 97.94 230 ARG B N 1
ATOM 4129 C CA . ARG B 1 230 ? 13.625 -36.75 -4.195 1 97.94 230 ARG B CA 1
ATOM 4130 C C . ARG B 1 230 ? 13.914 -35.281 -3.895 1 97.94 230 ARG B C 1
ATOM 4132 O O . ARG B 1 230 ? 13.086 -34.438 -4.18 1 97.94 230 ARG B O 1
ATOM 4139 N N . HIS B 1 231 ? 15.031 -35.062 -3.33 1 97.69 231 HIS B N 1
ATOM 4140 C CA . HIS B 1 231 ? 15.477 -33.719 -3.066 1 97.69 231 HIS B CA 1
ATOM 4141 C C . HIS B 1 231 ? 16.438 -33.219 -4.148 1 97.69 231 HIS B C 1
ATOM 4143 O O . HIS B 1 231 ? 17.328 -33.969 -4.578 1 97.69 231 HIS B O 1
ATOM 4149 N N . PHE B 1 232 ? 16.266 -32.031 -4.602 1 97.62 232 PHE B N 1
ATOM 4150 C CA . PHE B 1 232 ? 17.141 -31.344 -5.543 1 97.62 232 PHE B CA 1
ATOM 4151 C C . PHE B 1 232 ? 17.625 -30.016 -4.977 1 97.62 232 PHE B C 1
ATOM 4153 O O . PHE B 1 232 ? 16.828 -29.234 -4.453 1 97.62 232 PHE B O 1
ATOM 4160 N N . PRO B 1 233 ? 18.891 -29.703 -5.008 1 95.06 233 PRO B N 1
ATOM 4161 C CA . PRO B 1 233 ? 19.375 -28.422 -4.508 1 95.06 233 PRO B CA 1
ATOM 4162 C C . PRO B 1 233 ? 18.922 -27.25 -5.363 1 95.06 233 PRO B C 1
ATOM 4164 O O . PRO B 1 233 ? 18.516 -27.438 -6.516 1 95.06 233 PRO B O 1
ATOM 4167 N N . ALA B 1 234 ? 18.953 -26.109 -4.766 1 93.44 234 ALA B N 1
ATOM 4168 C CA . ALA B 1 234 ? 18.641 -24.891 -5.496 1 93.44 234 ALA B CA 1
ATOM 4169 C C . ALA B 1 234 ? 19.719 -24.562 -6.52 1 93.44 234 ALA B C 1
ATOM 4171 O O . ALA B 1 234 ? 20.891 -24.953 -6.352 1 93.44 234 ALA B O 1
ATOM 4172 N N . ALA B 1 235 ? 19.281 -23.938 -7.586 1 92.31 235 ALA B N 1
ATOM 4173 C CA . ALA B 1 235 ? 20.25 -23.391 -8.516 1 92.31 235 ALA B CA 1
ATOM 4174 C C . ALA B 1 235 ? 20.875 -22.109 -7.969 1 92.31 235 ALA B C 1
ATOM 4176 O O . ALA B 1 235 ? 20.188 -21.297 -7.367 1 92.31 235 ALA B O 1
ATOM 4177 N N . ARG B 1 236 ? 22.109 -21.906 -8.164 1 88.88 236 ARG B N 1
ATOM 4178 C CA . ARG B 1 236 ? 22.766 -20.672 -7.75 1 88.88 236 ARG B CA 1
ATOM 4179 C C . ARG B 1 236 ? 22.312 -19.5 -8.609 1 88.88 236 ARG B C 1
ATOM 4181 O O . ARG B 1 236 ? 22.391 -19.562 -9.844 1 88.88 236 ARG B O 1
ATOM 4188 N N . PRO B 1 237 ? 21.859 -18.5 -7.977 1 89.88 237 PRO B N 1
ATOM 4189 C CA . PRO B 1 237 ? 21.484 -17.344 -8.789 1 89.88 237 PRO B CA 1
ATOM 4190 C C . PRO B 1 237 ? 22.672 -16.719 -9.516 1 89.88 237 PRO B C 1
ATOM 4192 O O . PRO B 1 237 ? 23.781 -16.656 -8.969 1 89.88 237 PRO B O 1
ATOM 4195 N N . GLU B 1 238 ? 22.406 -16.266 -10.688 1 91.12 238 GLU B N 1
ATOM 4196 C CA . GLU B 1 238 ? 23.453 -15.617 -11.461 1 91.12 238 GLU B CA 1
ATOM 4197 C C . GLU B 1 238 ? 23.547 -14.133 -11.141 1 91.12 238 GLU B C 1
ATOM 4199 O O . GLU B 1 238 ? 24.469 -13.445 -11.562 1 91.12 238 GLU B O 1
ATOM 4204 N N . ARG B 1 239 ? 22.469 -13.578 -10.492 1 89.25 239 ARG B N 1
ATOM 4205 C CA . ARG B 1 239 ? 22.406 -12.188 -10.055 1 89.25 239 ARG B CA 1
ATOM 4206 C C . ARG B 1 239 ? 22.016 -12.094 -8.586 1 89.25 239 ARG B C 1
ATOM 4208 O O . ARG B 1 239 ? 21.453 -13.039 -8.023 1 89.25 239 ARG B O 1
ATOM 4215 N N . PRO B 1 240 ? 22.391 -10.984 -7.918 1 89.75 240 PRO B N 1
ATOM 4216 C CA . PRO B 1 240 ? 21.969 -10.812 -6.527 1 89.75 240 PRO B CA 1
ATOM 4217 C C . PRO B 1 240 ? 20.453 -10.906 -6.367 1 89.75 240 PRO B C 1
ATOM 4219 O O . PRO B 1 240 ? 19.703 -10.422 -7.223 1 89.75 240 PRO B O 1
ATOM 4222 N N . VAL B 1 241 ? 20.125 -11.523 -5.266 1 88.44 241 VAL B N 1
ATOM 4223 C CA . VAL B 1 241 ? 18.703 -11.625 -4.949 1 88.44 241 VAL B CA 1
ATOM 4224 C C . VAL B 1 241 ? 18.172 -10.266 -4.504 1 88.44 241 VAL B C 1
ATOM 4226 O O . VAL B 1 241 ? 18.703 -9.656 -3.572 1 88.44 241 VAL B O 1
ATOM 4229 N N . VAL B 1 242 ? 17.078 -9.766 -5.098 1 88.19 242 VAL B N 1
ATOM 4230 C CA . VAL B 1 242 ? 16.516 -8.438 -4.855 1 88.19 242 VAL B CA 1
ATOM 4231 C C . VAL B 1 242 ? 15.102 -8.57 -4.281 1 88.19 242 VAL B C 1
ATOM 4233 O O . VAL B 1 242 ? 14.727 -7.84 -3.359 1 88.19 242 VAL B O 1
ATOM 4236 N N . ASP B 1 243 ? 14.406 -9.461 -4.773 1 88.12 243 ASP B N 1
ATOM 4237 C CA . ASP B 1 243 ? 13 -9.672 -4.426 1 88.12 243 ASP B CA 1
ATOM 4238 C C . ASP B 1 243 ? 12.547 -11.086 -4.789 1 88.12 243 ASP B C 1
ATOM 4240 O O . ASP B 1 243 ? 12.625 -11.484 -5.957 1 88.12 243 ASP B O 1
ATOM 4244 N N . SER B 1 244 ? 12.07 -11.789 -3.891 1 85.69 244 SER B N 1
ATOM 4245 C CA . SER B 1 244 ? 11.75 -13.188 -4.164 1 85.69 244 SER B CA 1
ATOM 4246 C C . SER B 1 244 ? 10.297 -13.344 -4.621 1 85.69 244 SER B C 1
ATOM 4248 O O . SER B 1 244 ? 9.852 -14.453 -4.918 1 85.69 244 SER B O 1
ATOM 4250 N N . ASN B 1 245 ? 9.594 -12.234 -4.684 1 85.81 245 ASN B N 1
ATOM 4251 C CA . ASN B 1 245 ? 8.227 -12.305 -5.188 1 85.81 245 ASN B CA 1
ATOM 4252 C C . ASN B 1 245 ? 8.18 -12.828 -6.617 1 85.81 245 ASN B C 1
ATOM 4254 O O . ASN B 1 245 ? 8.922 -12.359 -7.48 1 85.81 245 ASN B O 1
ATOM 4258 N N . GLY B 1 246 ? 7.426 -13.891 -6.801 1 89.38 246 GLY B N 1
ATOM 4259 C CA . GLY B 1 246 ? 7.234 -14.422 -8.141 1 89.38 246 GLY B CA 1
ATOM 4260 C C . GLY B 1 246 ? 8.164 -15.57 -8.469 1 89.38 246 GLY B C 1
ATOM 4261 O O . GLY B 1 246 ? 8.023 -16.219 -9.508 1 89.38 246 GLY B O 1
ATOM 4262 N N . ALA B 1 247 ? 9.125 -15.914 -7.602 1 91.06 247 ALA B N 1
ATOM 4263 C CA . ALA B 1 247 ? 10.07 -17 -7.848 1 91.06 247 ALA B CA 1
ATOM 4264 C C . ALA B 1 247 ? 9.344 -18.328 -8.039 1 91.06 247 ALA B C 1
ATOM 4266 O O . ALA B 1 247 ? 9.703 -19.109 -8.922 1 91.06 247 ALA B O 1
ATOM 4267 N N . GLY B 1 248 ? 8.367 -18.5 -7.207 1 93.88 248 GLY B N 1
ATOM 4268 C CA . GLY B 1 248 ? 7.59 -19.719 -7.328 1 93.88 248 GLY B CA 1
ATOM 4269 C C . GLY B 1 248 ? 6.867 -19.844 -8.656 1 93.88 248 GLY B C 1
ATOM 4270 O O . GLY B 1 248 ? 6.836 -20.922 -9.258 1 93.88 248 GLY B O 1
ATOM 4271 N N . ASP B 1 249 ? 6.301 -18.781 -9.109 1 96.56 249 ASP B N 1
ATOM 4272 C CA . ASP B 1 249 ? 5.609 -18.781 -10.398 1 96.56 249 ASP B CA 1
ATOM 4273 C C . ASP B 1 249 ? 6.574 -19.094 -11.539 1 96.56 249 ASP B C 1
ATOM 4275 O O . ASP B 1 249 ? 6.242 -19.844 -12.453 1 96.56 249 ASP B O 1
ATOM 4279 N N . ALA B 1 250 ? 7.723 -18.484 -11.43 1 96.75 250 ALA B N 1
ATOM 4280 C CA . ALA B 1 250 ? 8.758 -18.734 -12.43 1 96.75 250 ALA B CA 1
ATOM 4281 C C . ALA B 1 250 ? 9.195 -20.188 -12.422 1 96.75 250 ALA B C 1
ATOM 4283 O O . ALA B 1 250 ? 9.367 -20.797 -13.477 1 96.75 250 ALA B O 1
ATOM 4284 N N . PHE B 1 251 ? 9.336 -20.734 -11.258 1 97.81 251 PHE B N 1
ATOM 4285 C CA . PHE B 1 251 ? 9.688 -22.141 -11.117 1 97.81 251 PHE B CA 1
ATOM 4286 C C . PHE B 1 251 ? 8.641 -23.031 -11.789 1 97.81 251 PHE B C 1
ATOM 4288 O O . PHE B 1 251 ? 8.977 -23.891 -12.609 1 97.81 251 PHE B O 1
ATOM 4295 N N . VAL B 1 252 ? 7.414 -22.781 -11.508 1 98.56 252 VAL B N 1
ATOM 4296 C CA . VAL B 1 252 ? 6.293 -23.594 -11.969 1 98.56 252 VAL B CA 1
ATOM 4297 C C . VAL B 1 252 ? 6.242 -23.578 -13.492 1 98.56 252 VAL B C 1
ATOM 4299 O O . VAL B 1 252 ? 6.148 -24.641 -14.117 1 98.56 252 VAL B O 1
ATOM 4302 N N . THR B 1 253 ? 6.387 -22.422 -14.078 1 98.69 253 THR B N 1
ATOM 4303 C CA . THR B 1 253 ? 6.199 -22.297 -15.523 1 98.69 253 THR B CA 1
ATOM 4304 C C . THR B 1 253 ? 7.352 -22.969 -16.266 1 98.69 253 THR B C 1
ATOM 4306 O O . THR B 1 253 ? 7.133 -23.719 -17.219 1 98.69 253 THR B O 1
ATOM 4309 N N . ALA B 1 254 ? 8.578 -22.781 -15.812 1 98.75 254 ALA B N 1
ATOM 4310 C CA . ALA B 1 254 ? 9.727 -23.375 -16.484 1 98.75 254 ALA B CA 1
ATOM 4311 C C . ALA B 1 254 ? 9.734 -24.891 -16.297 1 98.75 254 ALA B C 1
ATOM 4313 O O . ALA B 1 254 ? 10.062 -25.641 -17.219 1 98.75 254 ALA B O 1
ATOM 4314 N N . PHE B 1 255 ? 9.406 -25.344 -15.125 1 98.81 255 PHE B N 1
ATOM 4315 C CA . PHE B 1 255 ? 9.289 -26.781 -14.859 1 98.81 255 PHE B CA 1
ATOM 4316 C C . PHE B 1 255 ? 8.289 -27.422 -15.82 1 98.81 255 PHE B C 1
ATOM 4318 O O . PHE B 1 255 ? 8.617 -28.375 -16.516 1 98.81 255 PHE B O 1
ATOM 4325 N N . LEU B 1 256 ? 7.129 -26.859 -15.914 1 98.75 256 LEU B N 1
ATOM 4326 C CA . LEU B 1 256 ? 6.059 -27.453 -16.703 1 98.75 256 LEU B CA 1
ATOM 4327 C C . LEU B 1 256 ? 6.348 -27.312 -18.203 1 98.75 256 LEU B C 1
ATOM 4329 O O . LEU B 1 256 ? 6.004 -28.203 -18.984 1 98.75 256 LEU B O 1
ATOM 4333 N N . HIS B 1 257 ? 6.887 -26.188 -18.578 1 98.56 257 HIS B N 1
ATOM 4334 C CA . HIS B 1 257 ? 7.305 -26.062 -19.969 1 98.56 257 HIS B CA 1
ATOM 4335 C C . HIS B 1 257 ? 8.195 -27.219 -20.375 1 98.56 257 HIS B C 1
ATOM 4337 O O . HIS B 1 257 ? 7.977 -27.828 -21.438 1 98.56 257 HIS B O 1
ATOM 4343 N N . SER B 1 258 ? 9.211 -27.5 -19.562 1 98.38 258 SER B N 1
ATOM 4344 C CA . SER B 1 258 ? 10.125 -28.625 -19.828 1 98.38 258 SER B CA 1
ATOM 4345 C C . SER B 1 258 ? 9.391 -29.953 -19.812 1 98.38 258 SER B C 1
ATOM 4347 O O . SER B 1 258 ? 9.656 -30.828 -20.641 1 98.38 258 SER B O 1
ATOM 4349 N N . LEU B 1 259 ? 8.484 -30.062 -18.891 1 98.25 259 LEU B N 1
ATOM 4350 C CA . LEU B 1 259 ? 7.684 -31.281 -18.797 1 98.25 259 LEU B CA 1
ATOM 4351 C C . LEU B 1 259 ? 6.863 -31.484 -20.062 1 98.25 259 LEU B C 1
ATOM 4353 O O . LEU B 1 259 ? 6.754 -32.625 -20.547 1 98.25 259 LEU B O 1
ATOM 4357 N N . PHE B 1 260 ? 6.293 -30.406 -20.609 1 97.12 260 PHE B N 1
ATOM 4358 C CA . PHE B 1 260 ? 5.48 -30.469 -21.828 1 97.12 260 PHE B CA 1
ATOM 4359 C C . PHE B 1 260 ? 6.32 -30.906 -23.016 1 97.12 260 PHE B C 1
ATOM 4361 O O . PHE B 1 260 ? 5.797 -31.469 -23.984 1 97.12 260 PHE B O 1
ATOM 4368 N N . GLU B 1 261 ? 7.617 -30.719 -22.906 1 97.06 261 GLU B N 1
ATOM 4369 C CA . GLU B 1 261 ? 8.531 -31.141 -23.953 1 97.06 261 GLU B CA 1
ATOM 4370 C C . GLU B 1 261 ? 8.953 -32.594 -23.766 1 97.06 261 GLU B C 1
ATOM 4372 O O . GLU B 1 261 ? 9.734 -33.125 -24.562 1 97.06 261 GLU B O 1
ATOM 4377 N N . GLY B 1 262 ? 8.547 -33.125 -22.719 1 97.44 262 GLY B N 1
ATOM 4378 C CA . GLY B 1 262 ? 8.844 -34.531 -22.469 1 97.44 262 GLY B CA 1
ATOM 4379 C C . GLY B 1 262 ? 10.195 -34.75 -21.812 1 97.44 262 GLY B C 1
ATOM 4380 O O . GLY B 1 262 ? 10.773 -35.844 -21.922 1 97.44 262 GLY B O 1
ATOM 4381 N N . ARG B 1 263 ? 10.703 -33.812 -21.141 1 97.56 263 ARG B N 1
ATOM 4382 C CA . ARG B 1 263 ? 12.016 -33.906 -20.5 1 97.56 263 ARG B CA 1
ATOM 4383 C C . ARG B 1 263 ? 11.922 -34.719 -19.203 1 97.56 263 ARG B C 1
ATOM 4385 O O . ARG B 1 263 ? 10.867 -34.75 -18.578 1 97.56 263 ARG B O 1
ATOM 4392 N N . PRO B 1 264 ? 13.086 -35.312 -18.812 1 97.38 264 PRO B N 1
ATOM 4393 C CA . PRO B 1 264 ? 13.109 -35.969 -17.516 1 97.38 264 PRO B CA 1
ATOM 4394 C C . PRO B 1 264 ? 12.922 -35 -16.344 1 97.38 264 PRO B C 1
ATOM 4396 O O . PRO B 1 264 ? 13.227 -33.812 -16.484 1 97.38 264 PRO B O 1
ATOM 4399 N N . VAL B 1 265 ? 12.516 -35.531 -15.242 1 97.62 265 VAL B N 1
ATOM 4400 C CA . VAL B 1 265 ? 12.133 -34.75 -14.078 1 97.62 265 VAL B CA 1
ATOM 4401 C C . VAL B 1 265 ? 13.32 -33.906 -13.617 1 97.62 265 VAL B C 1
ATOM 4403 O O . VAL B 1 265 ? 13.156 -32.75 -13.211 1 97.62 265 VAL B O 1
ATOM 4406 N N . GLU B 1 266 ? 14.523 -34.469 -13.711 1 97.12 266 GLU B N 1
ATOM 4407 C CA . GLU B 1 266 ? 15.727 -33.75 -13.281 1 97.12 266 GLU B CA 1
ATOM 4408 C C . GLU B 1 266 ? 15.945 -32.469 -14.109 1 97.12 266 GLU B C 1
ATOM 4410 O O . GLU B 1 266 ? 16.344 -31.453 -13.57 1 97.12 266 GLU B O 1
ATOM 4415 N N . GLU B 1 267 ? 15.664 -32.594 -15.352 1 97.75 267 GLU B N 1
ATOM 4416 C CA . GLU B 1 267 ? 15.805 -31.438 -16.234 1 97.75 267 GLU B CA 1
ATOM 4417 C C . GLU B 1 267 ? 14.695 -30.422 -15.992 1 97.75 267 GLU B C 1
ATOM 4419 O O . GLU B 1 267 ? 14.914 -29.219 -16.125 1 97.75 267 GLU B O 1
ATOM 4424 N N . CYS B 1 268 ? 13.477 -30.922 -15.672 1 98.62 268 CYS B N 1
ATOM 4425 C CA . CYS B 1 268 ? 12.375 -30.031 -15.328 1 98.62 268 CYS B CA 1
ATOM 4426 C C . CYS B 1 268 ? 12.68 -29.234 -14.07 1 98.62 268 CYS B C 1
ATOM 4428 O O . CYS B 1 268 ? 12.453 -28.031 -14.023 1 98.62 268 CYS B O 1
ATOM 4430 N N . VAL B 1 269 ? 13.281 -29.906 -13.102 1 98.5 269 VAL B N 1
ATOM 4431 C CA . VAL B 1 269 ? 13.664 -29.281 -11.844 1 98.5 269 VAL B CA 1
ATOM 4432 C C . VAL B 1 269 ? 14.719 -28.203 -12.102 1 98.5 269 VAL B C 1
ATOM 4434 O O . VAL B 1 269 ? 14.633 -27.094 -11.57 1 98.5 269 VAL B O 1
ATOM 4437 N N . LEU B 1 270 ? 15.688 -28.562 -12.914 1 98 270 LEU B N 1
ATOM 4438 C CA .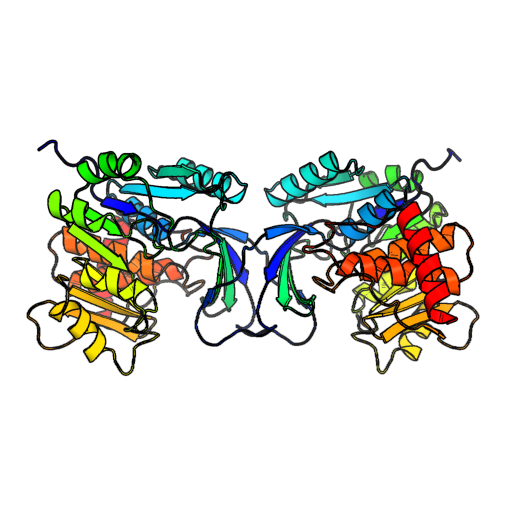 LEU B 1 270 ? 16.75 -27.609 -13.227 1 98 270 LEU B CA 1
ATOM 4439 C C . LEU B 1 270 ? 16.172 -26.359 -13.883 1 98 270 LEU B C 1
ATOM 4441 O O . LEU B 1 270 ? 16.516 -25.234 -13.492 1 98 270 LEU B O 1
ATOM 4445 N N . ALA B 1 271 ? 15.32 -26.594 -14.852 1 98.38 271 ALA B N 1
ATOM 4446 C CA . ALA B 1 271 ? 14.688 -25.469 -15.539 1 98.38 271 ALA B CA 1
ATOM 4447 C C . ALA B 1 271 ? 13.922 -24.594 -14.555 1 98.38 271 ALA B C 1
ATOM 4449 O O . ALA B 1 271 ? 14.055 -23.359 -14.57 1 98.38 271 ALA B O 1
ATOM 4450 N N . GLY B 1 272 ? 13.078 -25.203 -13.695 1 98.56 272 GLY B N 1
ATOM 4451 C CA . GLY B 1 272 ? 12.344 -24.453 -12.68 1 98.56 272 GLY B CA 1
ATOM 4452 C C . GLY B 1 272 ? 13.242 -23.688 -11.734 1 98.56 272 GLY B C 1
ATOM 4453 O O . GLY B 1 272 ? 13 -22.516 -11.461 1 98.56 272 GLY B O 1
ATOM 4454 N N . SER B 1 273 ? 14.312 -24.328 -11.305 1 97.62 273 SER B N 1
ATOM 4455 C CA . SER B 1 273 ? 15.234 -23.734 -10.344 1 97.62 273 SER B CA 1
ATOM 4456 C C . SER B 1 273 ? 15.953 -22.531 -10.945 1 97.62 273 SER B C 1
ATOM 4458 O O . SER B 1 273 ? 16.078 -21.484 -10.297 1 97.62 273 SER B O 1
ATOM 4460 N N . VAL B 1 274 ? 16.344 -22.688 -12.141 1 96.88 274 VAL B N 1
ATOM 4461 C CA . VAL B 1 274 ? 17.047 -21.625 -12.844 1 96.88 274 VAL B CA 1
ATOM 4462 C C . VAL B 1 274 ? 16.094 -20.438 -13.055 1 96.88 274 VAL B C 1
ATOM 4464 O O . VAL B 1 274 ? 16.469 -19.281 -12.812 1 96.88 274 VAL B O 1
ATOM 4467 N N . SER B 1 275 ? 14.93 -20.75 -13.492 1 97.31 275 SER B N 1
ATOM 4468 C CA . SER B 1 275 ? 13.945 -19.703 -13.734 1 97.31 275 SER B CA 1
ATOM 4469 C C . SER B 1 275 ? 13.57 -18.984 -12.445 1 97.31 275 SER B C 1
ATOM 4471 O O . SER B 1 275 ? 13.453 -17.75 -12.422 1 97.31 275 SER B O 1
ATOM 4473 N N . GLY B 1 276 ? 13.336 -19.719 -11.398 1 95.25 276 GLY B N 1
ATOM 4474 C CA . GLY B 1 276 ? 13.047 -19.125 -10.102 1 95.25 276 GLY B CA 1
ATOM 4475 C C . GLY B 1 276 ? 14.156 -18.203 -9.609 1 95.25 276 GLY B C 1
ATOM 4476 O O . GLY B 1 276 ? 13.883 -17.094 -9.148 1 95.25 276 GLY B O 1
ATOM 4477 N N . ALA B 1 277 ? 15.352 -18.656 -9.766 1 93.75 277 ALA B N 1
ATOM 4478 C CA . ALA B 1 277 ? 16.5 -17.859 -9.375 1 93.75 277 ALA B CA 1
ATOM 4479 C C . ALA B 1 277 ? 16.594 -16.578 -10.195 1 93.75 277 ALA B C 1
ATOM 4481 O O . ALA B 1 277 ? 16.906 -15.508 -9.664 1 93.75 277 ALA B O 1
ATOM 4482 N N . PHE B 1 278 ? 16.344 -16.688 -11.43 1 94.56 278 PHE B N 1
ATOM 4483 C CA . PHE B 1 278 ? 16.359 -15.5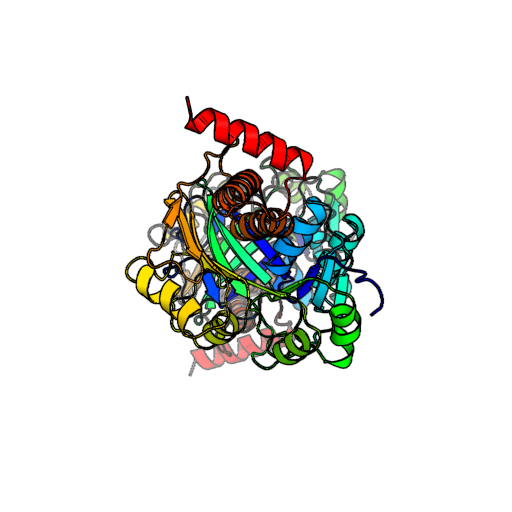39 -12.32 1 94.56 278 PHE B CA 1
ATOM 4484 C C . PHE B 1 278 ? 15.359 -14.484 -11.859 1 94.56 278 PHE B C 1
ATOM 4486 O O . PHE B 1 278 ? 15.672 -13.297 -11.82 1 94.56 278 PHE B O 1
ATOM 4493 N N . ALA B 1 279 ? 14.141 -14.961 -11.531 1 92.19 279 ALA B N 1
ATOM 4494 C CA . ALA B 1 279 ? 13.055 -14.062 -11.125 1 92.19 279 ALA B CA 1
ATOM 4495 C C . ALA B 1 279 ? 13.43 -13.297 -9.859 1 92.19 279 ALA B C 1
ATOM 4497 O O . ALA B 1 279 ? 13.008 -12.156 -9.672 1 92.19 279 ALA B O 1
ATOM 4498 N N . CYS B 1 280 ? 14.25 -13.797 -9 1 90.31 280 CYS B N 1
ATOM 4499 C CA . CYS B 1 280 ? 14.617 -13.188 -7.73 1 90.31 280 CYS B CA 1
ATOM 4500 C C . CYS B 1 280 ? 15.555 -12 -7.938 1 90.31 280 CYS B C 1
ATOM 4502 O O . CYS B 1 280 ? 15.75 -11.195 -7.027 1 90.31 280 CYS B O 1
ATOM 4504 N N . GLY B 1 281 ? 16.094 -11.898 -9.102 1 89.75 281 GLY B N 1
ATOM 4505 C CA . GLY B 1 281 ? 17.125 -10.898 -9.344 1 89.75 281 GLY B CA 1
ATOM 4506 C C . GLY B 1 281 ? 16.562 -9.555 -9.75 1 89.75 281 GLY B C 1
ATOM 4507 O O . GLY B 1 281 ? 17.312 -8.594 -9.953 1 89.75 281 GLY B O 1
ATOM 4508 N N . SER B 1 282 ? 15.312 -9.438 -9.867 1 86.25 282 SER B N 1
ATOM 4509 C CA . SER B 1 282 ? 14.695 -8.195 -10.328 1 86.25 282 SER B CA 1
ATOM 4510 C C . SER B 1 282 ? 13.797 -7.594 -9.242 1 86.25 282 SER B C 1
ATOM 4512 O O . SER B 1 282 ? 13.141 -8.328 -8.5 1 86.25 282 SER B O 1
ATOM 4514 N N . ALA B 1 283 ? 13.852 -6.211 -9.242 1 80.06 283 ALA B N 1
ATOM 4515 C CA . ALA B 1 283 ? 12.953 -5.52 -8.328 1 80.06 283 ALA B CA 1
ATOM 4516 C C . ALA B 1 283 ? 11.508 -5.594 -8.82 1 80.06 283 ALA B C 1
ATOM 4518 O O . ALA B 1 283 ? 11.25 -5.484 -10.023 1 80.06 283 ALA B O 1
ATOM 4519 N N . GLY B 1 284 ? 10.664 -5.652 -7.844 1 79 284 GLY B N 1
ATOM 4520 C CA . GLY B 1 284 ? 9.25 -5.707 -8.18 1 79 284 GLY B CA 1
ATOM 4521 C C . GLY B 1 284 ? 8.766 -7.113 -8.469 1 79 284 GLY B C 1
ATOM 4522 O O . GLY B 1 284 ? 9.562 -8.047 -8.547 1 79 284 GLY B O 1
ATOM 4523 N N . THR B 1 285 ? 7.539 -7.25 -8.469 1 76.88 285 THR B N 1
ATOM 4524 C CA . THR B 1 285 ? 6.938 -8.547 -8.773 1 76.88 285 THR B CA 1
ATOM 4525 C C . THR B 1 285 ? 6.652 -8.68 -10.266 1 76.88 285 THR B C 1
ATOM 4527 O O . THR B 1 285 ? 6.039 -7.793 -10.867 1 76.88 285 THR B O 1
ATOM 4530 N N . HIS B 1 286 ? 7.176 -9.688 -10.922 1 83.25 286 HIS B N 1
ATOM 4531 C CA . HIS B 1 286 ? 6.855 -10.055 -12.297 1 83.25 286 HIS B CA 1
ATOM 4532 C C . HIS B 1 286 ? 7.277 -8.953 -13.266 1 83.25 286 HIS B C 1
ATOM 4534 O O . HIS B 1 286 ? 6.516 -8.586 -14.156 1 83.25 286 HIS B O 1
ATOM 4540 N N . THR B 1 287 ? 8.383 -8.367 -13.031 1 87.19 287 THR B N 1
ATOM 4541 C CA . THR B 1 287 ? 8.859 -7.285 -13.891 1 87.19 287 THR B CA 1
ATOM 4542 C C . THR B 1 287 ? 9.789 -7.824 -14.969 1 87.19 287 THR B C 1
ATOM 4544 O O . THR B 1 287 ? 9.969 -7.195 -16.016 1 87.19 287 THR B O 1
ATOM 4547 N N . GLU B 1 288 ? 10.367 -8.945 -14.695 1 89.69 288 GLU B N 1
ATOM 4548 C CA . GLU B 1 288 ? 11.266 -9.578 -15.656 1 89.69 288 GLU B CA 1
ATOM 4549 C C . GLU B 1 288 ? 11.062 -11.086 -15.688 1 89.69 288 GLU B C 1
ATOM 4551 O O . GLU B 1 288 ? 10.938 -11.727 -14.641 1 89.69 288 GLU B O 1
ATOM 4556 N N . PHE B 1 289 ? 10.992 -11.641 -16.906 1 93.38 289 PHE B N 1
ATOM 4557 C CA . PHE B 1 289 ? 10.844 -13.078 -17.109 1 93.38 289 PHE B CA 1
ATOM 4558 C C . PHE B 1 289 ? 11.922 -13.602 -18.047 1 93.38 289 PHE B C 1
ATOM 4560 O O . PHE B 1 289 ? 12.266 -12.953 -19.047 1 93.38 289 PHE B O 1
ATOM 4567 N N . ILE B 1 290 ? 12.445 -14.703 -17.734 1 95.44 290 ILE B N 1
ATOM 4568 C CA . ILE B 1 290 ? 13.414 -15.336 -18.609 1 95.44 290 ILE B CA 1
ATOM 4569 C C . ILE B 1 290 ? 12.703 -15.891 -19.844 1 95.44 290 ILE B C 1
ATOM 4571 O O . ILE B 1 290 ? 11.633 -16.484 -19.734 1 95.44 290 ILE B O 1
ATOM 4575 N N . ASP B 1 291 ? 13.289 -15.633 -21.031 1 97.31 291 ASP B N 1
ATOM 4576 C CA . ASP B 1 291 ? 12.727 -16.219 -22.234 1 97.31 291 ASP B CA 1
ATOM 4577 C C . ASP B 1 291 ? 13.352 -17.594 -22.516 1 97.31 291 ASP B C 1
ATOM 4579 O O . ASP B 1 291 ? 14.227 -18.047 -21.781 1 97.31 291 ASP B O 1
ATOM 4583 N N . LEU B 1 292 ? 12.836 -18.219 -23.562 1 97.88 292 LEU B N 1
ATOM 4584 C CA . LEU B 1 292 ? 13.211 -19.609 -23.812 1 97.88 292 LEU B CA 1
ATOM 4585 C C . LEU B 1 292 ? 14.703 -19.719 -24.109 1 97.88 292 LEU B C 1
ATOM 4587 O O . LEU B 1 292 ? 15.398 -20.547 -23.531 1 97.88 292 LEU B O 1
ATOM 4591 N N . PRO B 1 293 ? 15.305 -18.875 -24.969 1 97.81 293 PRO B N 1
ATOM 4592 C CA . PRO B 1 293 ? 16.75 -18.953 -25.188 1 97.81 293 PRO B CA 1
ATOM 4593 C C . PRO B 1 293 ? 17.547 -18.688 -23.906 1 97.81 293 PRO B C 1
ATOM 4595 O O . PRO B 1 293 ? 18.547 -19.375 -23.656 1 97.81 293 PRO B O 1
ATOM 4598 N N . GLY B 1 294 ? 17.078 -17.781 -23.188 1 97.06 294 GLY B N 1
ATOM 4599 C CA . GLY B 1 294 ? 17.734 -17.484 -21.922 1 97.06 294 GLY B CA 1
ATOM 4600 C C . GLY B 1 294 ? 17.672 -18.656 -20.938 1 97.06 294 GLY B C 1
ATOM 4601 O O . GLY B 1 294 ? 18.672 -18.953 -20.281 1 97.06 294 GLY B O 1
ATOM 4602 N N . LEU B 1 295 ? 16.516 -19.266 -20.859 1 97.88 295 LEU B N 1
ATOM 4603 C CA . LEU B 1 295 ? 16.344 -20.406 -19.969 1 97.88 295 LEU B CA 1
ATOM 4604 C C . LEU B 1 295 ? 17.266 -21.547 -20.375 1 97.88 295 LEU B C 1
ATOM 4606 O O . LEU B 1 295 ? 17.969 -22.109 -19.531 1 97.88 295 LEU B O 1
ATOM 4610 N N . ARG B 1 296 ? 17.344 -21.844 -21.609 1 97.56 296 ARG B N 1
ATOM 4611 C CA . ARG B 1 296 ? 18.188 -22.938 -22.109 1 97.56 296 ARG B CA 1
ATOM 4612 C C . ARG B 1 296 ? 19.656 -22.641 -21.859 1 97.56 296 ARG B C 1
ATOM 4614 O O . ARG B 1 296 ? 20.406 -23.516 -21.438 1 97.56 296 ARG B O 1
ATOM 4621 N N . GLY B 1 297 ? 20.016 -21.391 -22.125 1 96.88 297 GLY B N 1
ATOM 4622 C CA . GLY B 1 297 ? 21.375 -20.984 -21.844 1 96.88 297 GLY B CA 1
ATOM 4623 C C . GLY B 1 297 ? 21.75 -21.078 -20.375 1 96.88 297 GLY B C 1
ATOM 4624 O O . GLY B 1 297 ? 22.828 -21.562 -20.047 1 96.88 297 GLY B O 1
ATOM 4625 N N . ALA B 1 298 ? 20.922 -20.656 -19.547 1 96.5 298 ALA B N 1
ATOM 4626 C CA . ALA B 1 298 ? 21.172 -20.688 -18.109 1 96.5 298 ALA B CA 1
ATOM 4627 C C . ALA B 1 298 ? 21.234 -22.109 -17.578 1 96.5 298 ALA B C 1
ATOM 4629 O O . ALA B 1 298 ? 22.016 -22.406 -16.672 1 96.5 298 ALA B O 1
ATOM 4630 N N . CYS B 1 299 ? 20.375 -22.969 -18.109 1 96.81 299 CYS B N 1
ATOM 4631 C CA . CYS B 1 299 ? 20.406 -24.375 -17.719 1 96.81 299 CYS B CA 1
ATOM 4632 C C . CYS B 1 299 ? 21.734 -25.016 -18.078 1 96.81 299 CYS B C 1
ATOM 4634 O O . CYS B 1 299 ? 22.281 -25.812 -17.297 1 96.81 299 CYS B O 1
ATOM 4636 N N . VAL B 1 300 ? 22.219 -24.656 -19.219 1 96.12 300 VAL B N 1
ATOM 4637 C CA . VAL B 1 300 ? 23.5 -25.188 -19.656 1 96.12 300 VAL B CA 1
ATOM 4638 C C . VAL B 1 300 ? 24.594 -24.719 -18.703 1 96.12 300 VAL B C 1
ATOM 4640 O O . VAL B 1 300 ? 25.438 -25.516 -18.266 1 96.12 300 VAL B O 1
ATOM 4643 N N . ARG B 1 301 ? 24.562 -23.5 -18.328 1 95 301 ARG B N 1
ATOM 4644 C CA . ARG B 1 301 ? 25.562 -22.938 -17.422 1 95 301 ARG B CA 1
ATOM 4645 C C . ARG B 1 301 ? 25.453 -23.562 -16.031 1 95 301 ARG B C 1
ATOM 4647 O O . ARG B 1 301 ? 26.469 -23.859 -15.398 1 95 301 ARG B O 1
ATOM 4654 N N . ALA B 1 302 ? 24.266 -23.766 -15.602 1 93.44 302 ALA B N 1
ATOM 4655 C CA . ALA B 1 302 ? 24.047 -24.344 -14.281 1 93.44 302 ALA B CA 1
ATOM 4656 C C . ALA B 1 302 ? 24.531 -25.797 -14.227 1 93.44 302 ALA B C 1
ATOM 4658 O O . ALA B 1 302 ? 25.094 -26.234 -13.219 1 93.44 302 ALA B O 1
ATOM 4659 N N . SER B 1 303 ? 24.297 -26.547 -15.273 1 91.88 303 SER B N 1
ATOM 4660 C CA . SER B 1 303 ? 24.734 -27.938 -15.352 1 91.88 303 SER B CA 1
ATOM 4661 C C . SER B 1 303 ? 26.25 -28.047 -15.375 1 91.88 303 SER B C 1
ATOM 4663 O O . SER B 1 303 ? 26.828 -28.953 -14.766 1 91.88 303 SER B O 1
ATOM 4665 N N . ALA B 1 304 ? 26.812 -27.125 -15.992 1 87.06 304 ALA B N 1
ATOM 4666 C CA . ALA B 1 304 ? 28.266 -27.109 -16.062 1 87.06 304 ALA B CA 1
ATOM 4667 C C . ALA B 1 304 ? 28.875 -26.781 -14.703 1 87.06 304 ALA B C 1
ATOM 4669 O O . ALA B 1 304 ? 29.969 -27.266 -14.375 1 87.06 304 ALA B O 1
ATOM 4670 N N . ALA B 1 305 ? 28.344 -25.938 -14.023 1 78.31 305 ALA B N 1
ATOM 4671 C CA . ALA B 1 305 ? 28.844 -25.5 -12.719 1 78.31 305 ALA B CA 1
ATOM 4672 C C . ALA B 1 305 ? 28.734 -26.625 -11.688 1 78.31 305 ALA B C 1
ATOM 4674 O O . ALA B 1 305 ? 29.531 -26.703 -10.75 1 78.31 305 ALA B O 1
ATOM 4675 N N . ALA B 1 306 ? 27.766 -27.531 -11.844 1 76.62 306 ALA B N 1
ATOM 4676 C CA . ALA B 1 306 ? 27.531 -28.625 -10.906 1 76.62 306 ALA B CA 1
ATOM 4677 C C . ALA B 1 306 ? 28.531 -29.75 -11.125 1 76.62 306 ALA B C 1
ATOM 4679 O O . ALA B 1 306 ? 28.844 -30.5 -10.195 1 76.62 306 ALA B O 1
ATOM 4680 N N . THR B 1 307 ? 29.062 -29.906 -12.367 1 69.06 307 THR B N 1
ATOM 4681 C CA . THR B 1 307 ? 30.016 -30.969 -12.68 1 69.06 307 THR B CA 1
ATOM 4682 C C . THR B 1 307 ? 31.453 -30.5 -12.391 1 69.06 307 THR B C 1
ATOM 4684 O O . THR B 1 307 ? 32.344 -31.328 -12.195 1 69.06 307 THR B O 1
ATOM 4687 N N . GLY B 1 308 ? 31.734 -29.25 -12.273 1 56.19 308 GLY B N 1
ATOM 4688 C CA . GLY B 1 308 ? 33.094 -28.797 -12.016 1 56.19 308 GLY B CA 1
ATOM 4689 C C . GLY B 1 308 ? 33.344 -28.469 -10.562 1 56.19 308 GLY B C 1
ATOM 4690 O O . GLY B 1 308 ? 32.406 -28.328 -9.773 1 56.19 308 GLY B O 1
#

pLDDT: mean 94.93, std 6.33, range [42.97, 98.94]

Radius of gyration: 28.51 Å; Cα contacts (8 Å, |Δi|>4): 1401; chains: 2; bounding box: 56×91×68 Å